Protein 3P6B (pdb70)

Secondary structure (DSSP, 8-state):
--------SSS--GGGBS-S-SS-TTS--TT-EEEE-TTEEEEEEEEEPTT-TT-EEEEEEEEEE-SSGGGEEEEEEEEEE-TT-EEEEEEEEEESS-EEEEEEEEESSTT--EEESSTT--EEEBTTEEEEEEEEEE--SPPEEEEEEEEE--GGG--SSSEEEEEEEEEEE-TT--PPP-----/--------SSS--GGGBS-S--S-TTS--TT-EEEE-TTEEEEEEEEE-TTSTT-EEEEEEEEEE-SSGGGEEEEEEEEEE-TT-EEEEEEEEEESS-EEEEEEEEESSTT--EEESSTTPPEEE-TTEEEEEEEEEE--SPPEEEEEEEEE--GGG--SSSEEEEEEEEEEE-TT----------

Solvent-accessible surface area: 18121 Å² total; per-residue (Å²): 155,110,66,98,109,25,117,32,76,101,17,25,87,20,115,18,0,7,0,68,18,2,11,0,53,112,32,115,14,162,27,3,58,30,26,88,62,37,42,5,101,10,78,94,34,32,36,95,6,118,60,15,117,65,36,61,1,0,55,0,22,0,78,59,98,14,138,42,83,124,0,0,12,0,31,2,81,67,0,50,0,53,100,39,16,62,0,19,0,32,1,17,0,32,5,72,75,73,11,82,0,21,0,17,0,2,34,59,35,144,98,107,42,44,34,17,10,19,120,164,83,32,5,106,4,61,58,34,33,37,14,43,0,75,38,104,26,58,3,119,128,91,78,17,100,58,0,11,0,0,0,14,0,0,8,142,3,23,21,48,60,86,5,71,0,36,0,4,20,0,0,0,52,0,84,158,44,91,18,109,102,164,192,136,180,106,138,109,62,66,122,22,116,33,81,44,13,39,74,23,112,21,0,6,0,72,7,2,13,0,50,102,32,113,16,146,26,3,57,32,28,84,60,42,32,2,105,10,78,85,35,28,34,93,7,117,58,36,116,62,34,58,0,0,54,0,21,0,78,58,93,15,143,41,85,127,0,0,14,0,29,3,75,68,1,51,0,52,98,40,18,59,0,22,0,19,0,18,0,33,4,76,74,74,9,82,0,20,0,19,0,1,32,67,32,144,96,104,44,43,33,19,10,22,124,161,82,34,6,109,4,57,57,32,30,38,10,20,0,78,38,107,24,61,3,119,124,90,77,18,103,68,1,12,0,0,0,13,0,0,8,138,3,23,18,49,57,92,5,74,0,34,0,4,44,0,0,0,58,0,76,159,44,94,12,114,103,159,200,128,162,183

Structure (mmCIF, N/CA/C/O backbone):
data_3P6B
#
_entry.id   3P6B
#
_cell.length_a   65.949
_cell.length_b   65.949
_cell.length_c   272.436
_cell.angle_alpha   90.00
_cell.angle_beta   90.00
_cell.angle_gamma   90.00
#
_symmetry.space_group_name_H-M   'P 41 21 2'
#
loop_
_entity.id
_entity.type
_entity.pdbx_description
1 polymer 'Cellulose 1,4-beta-cellobiosidase'
2 non-polymer 'CALCIUM ION'
3 non-polymer 'ACETATE ION'
4 non-polymer GLYCEROL
5 non-polymer 'SULFATE ION'
6 water water
#
loop_
_atom_site.group_PDB
_atom_site.id
_atom_site.type_symbol
_atom_site.label_atom_id
_atom_site.label_alt_id
_atom_site.label_comp_id
_atom_site.label_asym_id
_atom_site.label_entity_id
_atom_site.label_seq_id
_atom_site.pdbx_PDB_ins_code
_atom_site.Cartn_x
_atom_site.Cartn_y
_atom_site.Cartn_z
_atom_site.occupancy
_atom_site.B_iso_or_equiv
_atom_site.auth_seq_id
_atom_site.auth_comp_id
_atom_site.auth_asym_id
_atom_site.auth_atom_id
_atom_site.pdbx_PDB_model_num
ATOM 1 N N . HIS A 1 20 ? 9.680 16.505 3.618 1.00 66.09 19 HIS A N 1
ATOM 2 C CA . HIS A 1 20 ? 8.860 15.625 2.726 1.00 66.05 19 HIS A CA 1
ATOM 3 C C . HIS A 1 20 ? 7.414 16.191 2.569 1.00 65.56 19 HIS A C 1
ATOM 4 O O . HIS A 1 20 ? 7.005 17.105 3.302 1.00 66.37 19 HIS A O 1
ATOM 6 N N . MET A 1 21 ? 6.665 15.646 1.606 1.00 64.92 20 MET A N 1
ATOM 7 C CA . MET A 1 21 ? 5.391 16.230 1.142 1.00 63.73 20 MET A CA 1
ATOM 8 C C . MET A 1 21 ? 4.205 15.885 2.062 1.00 62.60 20 MET A C 1
ATOM 9 O O . MET A 1 21 ? 3.904 14.703 2.233 1.00 63.02 20 MET A O 1
ATOM 11 N N . ALA A 1 22 ? 3.528 16.900 2.630 1.00 60.21 21 ALA A N 1
ATOM 12 C CA . ALA A 1 22 ? 2.347 16.680 3.508 1.00 58.42 21 ALA A CA 1
ATOM 13 C C . ALA A 1 22 ? 1.001 16.678 2.749 1.00 56.66 21 ALA A C 1
ATOM 14 O O . ALA A 1 22 ? 0.940 17.060 1.598 1.00 55.98 21 ALA A O 1
ATOM 16 N N . LEU A 1 23 ? -0.070 16.232 3.400 1.00 54.90 22 LEU A N 1
ATOM 17 C CA . LEU A 1 23 ? -1.384 16.080 2.740 1.00 54.03 22 LEU A CA 1
ATOM 18 C C . LEU A 1 23 ? -2.505 16.956 3.303 1.00 52.20 22 LEU A C 1
ATOM 19 O O . LEU A 1 23 ? -2.952 16.787 4.441 1.00 51.73 22 LEU A O 1
ATOM 24 N N . GLU A 1 24 ? -2.976 17.859 2.457 1.00 49.90 23 GLU A N 1
ATOM 25 C CA . GLU A 1 24 ? -4.100 18.704 2.789 1.00 48.55 23 GLU A CA 1
ATOM 26 C C . GLU A 1 24 ? -5.271 17.781 2.984 1.00 46.29 23 GLU A C 1
ATOM 27 O O . GLU A 1 24 ? -5.392 16.782 2.274 1.00 46.56 23 GLU A O 1
ATOM 33 N N . ASP A 1 25 ? -6.144 18.131 3.924 1.00 42.83 24 ASP A N 1
ATOM 34 C CA . ASP A 1 25 ? -7.469 17.536 3.980 1.00 39.52 24 ASP A CA 1
ATOM 35 C C . ASP A 1 25 ? -8.500 18.611 3.764 1.00 38.89 24 ASP A C 1
ATOM 36 O O . ASP A 1 25 ? -8.254 19.786 3.973 1.00 37.98 24 ASP A O 1
ATOM 41 N N . LYS A 1 26 ? -9.697 18.180 3.439 1.00 39.12 25 LYS A N 1
ATOM 42 C CA . LYS A 1 26 ? -10.759 19.077 3.161 1.00 40.11 25 LYS A CA 1
ATOM 43 C C . LYS A 1 26 ? -11.902 18.666 4.072 1.00 40.69 25 LYS A C 1
ATOM 44 O O . LYS A 1 26 ? -13.062 18.594 3.663 1.00 39.56 25 LYS A O 1
ATOM 47 N N . SER A 1 27 ? -11.568 18.394 5.338 1.00 41.41 26 SER A N 1
ATOM 48 C CA . SER A 1 27 ? -12.574 17.944 6.289 1.00 41.21 26 SER A CA 1
ATOM 49 C C . SER A 1 27 ? -13.651 19.004 6.358 1.00 41.51 26 SER A C 1
ATOM 50 O O . SER A 1 27 ? -13.355 20.215 6.327 1.00 41.53 26 SER A O 1
ATOM 53 N N . SER A 1 28 ? -14.881 18.538 6.437 1.00 41.71 27 SER A N 1
ATOM 54 C CA . SER A 1 28 ? -16.063 19.400 6.454 1.00 43.36 27 SER A CA 1
ATOM 55 C C . SER A 1 28 ? -16.414 19.941 7.830 1.00 43.07 27 SER A C 1
ATOM 56 O O . SER A 1 28 ? -17.266 20.853 7.957 1.00 44.01 27 SER A O 1
ATOM 59 N N . LYS A 1 29 ? -15.803 19.352 8.854 1.00 42.31 28 LYS A N 1
ATOM 60 C CA . LYS A 1 29 ? -16.004 19.796 10.232 1.00 41.95 28 LYS A CA 1
ATOM 61 C C . LYS A 1 29 ? -14.786 20.439 10.887 1.00 39.71 28 LYS A C 1
ATOM 62 O O . LYS A 1 29 ? -14.812 20.741 12.061 1.00 40.18 28 LYS A O 1
ATOM 68 N N . LEU A 1 30 ? -13.732 20.681 10.134 1.00 37.74 29 LEU A N 1
ATOM 69 C CA . LEU A 1 30 ? -12.605 21.483 10.633 1.00 37.13 29 LEU A CA 1
ATOM 70 C C . LEU A 1 30 ? -12.469 22.804 9.845 1.00 36.63 29 LEU A C 1
ATOM 71 O O . LEU A 1 30 ? -13.035 22.938 8.778 1.00 37.37 29 LEU A O 1
ATOM 76 N N . PRO A 1 31 ? -11.728 23.780 10.386 1.00 36.50 30 PRO A N 1
ATOM 77 C CA . PRO A 1 31 ? -11.374 24.938 9.585 1.00 36.29 30 PRO A CA 1
ATOM 78 C C . PRO A 1 31 ? -10.372 24.623 8.498 1.00 36.16 30 PRO A C 1
ATOM 79 O O . PRO A 1 31 ? -9.681 23.583 8.542 1.00 37.63 30 PRO A O 1
ATOM 83 N N . ASP A 1 32 ? -10.231 25.558 7.559 1.00 35.69 31 ASP A N 1
ATOM 84 C CA . ASP A 1 32 ? -9.254 25.441 6.457 1.00 35.61 31 ASP A CA 1
ATOM 85 C C . ASP A 1 32 ? -7.912 24.951 6.878 1.00 34.34 31 ASP A C 1
ATOM 86 O O . ASP A 1 32 ? -7.230 25.577 7.698 1.00 33.64 31 ASP A O 1
ATOM 91 N N . TYR A 1 33 ? -7.498 23.891 6.224 1.00 33.13 32 TYR A N 1
ATOM 92 C CA . TYR A 1 33 ? -6.170 23.384 6.397 1.00 32.32 32 TYR A CA 1
ATOM 93 C C . TYR A 1 33 ? -5.097 24.427 6.294 1.00 32.53 32 TYR A C 1
ATOM 94 O O . TYR A 1 33 ? -4.113 24.330 7.021 1.00 31.37 32 TYR A O 1
ATOM 103 N N . LYS A 1 34 ? -5.249 25.453 5.443 1.00 32.36 33 LYS A N 1
ATOM 104 C CA . LYS A 1 34 ? -4.110 26.322 5.193 1.00 32.76 33 LYS A CA 1
ATOM 105 C C . LYS A 1 34 ? -3.816 27.176 6.407 1.00 32.51 33 LYS A C 1
ATOM 106 O O . LYS A 1 34 ? -2.728 27.690 6.537 1.00 31.35 33 LYS A O 1
ATOM 112 N N . ASN A 1 35 ? -4.807 27.372 7.260 1.00 32.49 34 ASN A N 1
ATOM 113 C CA . ASN A 1 35 ? -4.619 28.177 8.486 1.00 32.80 34 ASN A CA 1
ATOM 114 C C . ASN A 1 35 ? -4.356 27.348 9.748 1.00 32.20 34 ASN A C 1
ATOM 115 O O . ASN A 1 35 ? -4.275 27.892 10.868 1.00 31.22 34 ASN A O 1
ATOM 120 N N . ASP A 1 36 ? -4.240 26.043 9.556 1.00 31.05 35 ASP A N 1
ATOM 121 C CA . ASP A 1 36 ? -3.910 25.153 10.664 1.00 30.20 35 ASP A CA 1
ATOM 122 C C . ASP A 1 36 ? -2.457 25.012 10.853 1.00 28.45 35 ASP A C 1
ATOM 123 O O . ASP A 1 36 ? -1.712 24.821 9.867 1.00 30.38 35 ASP A O 1
ATOM 128 N N . LEU A 1 37 ? -2.033 25.056 12.115 1.00 26.77 36 LEU A N 1
ATOM 129 C CA . LEU A 1 37 ? -0.631 24.942 12.456 1.00 25.27 36 LEU A CA 1
ATOM 130 C C . LEU A 1 37 ? -0.266 23.472 12.407 1.00 25.52 36 LEU A C 1
ATOM 131 O O . LEU A 1 37 ? 0.902 23.134 12.502 1.00 26.09 36 LEU A O 1
ATOM 136 N N . LEU A 1 38 ? -1.251 22.587 12.301 1.00 27.13 37 LEU A N 1
ATOM 137 C CA . LEU A 1 38 ? -0.927 21.150 12.301 1.00 27.69 37 LEU A CA 1
ATOM 138 C C . LEU A 1 38 ? -0.930 20.630 10.888 1.00 28.90 37 LEU A C 1
ATOM 139 O O . LEU A 1 38 ? -1.755 21.061 10.076 1.00 28.72 37 LEU A O 1
ATOM 144 N N . TYR A 1 39 ? -0.007 19.717 10.612 1.00 29.79 38 TYR A N 1
ATOM 145 C CA . TYR A 1 39 ? 0.164 19.178 9.265 1.00 31.89 38 TYR A CA 1
ATOM 146 C C . TYR A 1 39 ? -0.591 17.898 8.959 1.00 31.08 38 TYR A C 1
ATOM 147 O O . TYR A 1 39 ? -0.899 17.602 7.806 1.00 32.21 38 TYR A O 1
ATOM 156 N N . GLU A 1 40 ? -0.996 17.175 9.985 1.00 30.99 39 GLU A N 1
ATOM 157 C CA . GLU A 1 40 ? -1.909 16.047 9.800 1.00 30.39 39 GLU A CA 1
ATOM 158 C C . GLU A 1 40 ? -2.990 16.089 10.879 1.00 30.23 39 GLU A C 1
ATOM 159 O O . GLU A 1 40 ? -2.667 16.159 12.054 1.00 28.79 39 GLU A O 1
ATOM 165 N N . ARG A 1 41 ? -4.240 16.016 10.439 1.00 29.95 40 ARG A N 1
ATOM 166 C CA . ARG A 1 41 ? -5.428 16.292 11.218 1.00 30.21 40 ARG A CA 1
ATOM 167 C C . ARG A 1 41 ? -6.432 15.131 11.235 1.00 30.54 40 ARG A C 1
ATOM 168 O O . ARG A 1 41 ? -7.173 14.973 12.206 1.00 30.67 40 ARG A O 1
ATOM 176 N N . THR A 1 42 ? -6.494 14.339 10.163 1.00 30.79 41 THR A N 1
ATOM 177 C CA . THR A 1 42 ? -7.557 13.319 10.051 1.00 30.84 41 THR A CA 1
ATOM 178 C C . THR A 1 42 ? -7.126 11.841 9.927 1.00 30.60 41 THR A C 1
ATOM 179 O O . THR A 1 42 ? -7.990 10.944 10.056 1.00 30.12 41 THR A O 1
ATOM 183 N N . PHE A 1 43 ? -5.845 11.621 9.657 1.00 32.24 42 PHE A N 1
ATOM 184 C CA . PHE A 1 43 ? -5.186 10.272 9.486 1.00 32.60 42 PHE A CA 1
ATOM 185 C C . PHE A 1 43 ? -5.859 9.299 8.455 1.00 34.00 42 PHE A C 1
ATOM 186 O O . PHE A 1 43 ? -5.483 8.137 8.341 1.00 32.86 42 PHE A O 1
ATOM 194 N N . ASP A 1 44 ? -6.816 9.809 7.697 1.00 35.72 43 ASP A N 1
ATOM 195 C CA . ASP A 1 44 ? -7.623 9.001 6.784 1.00 37.74 43 ASP A CA 1
ATOM 196 C C . ASP A 1 44 ? -6.798 8.395 5.616 1.00 39.04 43 ASP A C 1
ATOM 197 O O . ASP A 1 44 ? -7.276 7.534 4.928 1.00 40.07 43 ASP A O 1
ATOM 202 N N . GLU A 1 45 ? -5.550 8.786 5.433 1.00 40.78 44 GLU A N 1
ATOM 203 C CA . GLU A 1 45 ? -4.703 8.138 4.435 1.00 42.09 44 GLU A CA 1
ATOM 204 C C . GLU A 1 45 ? -3.807 7.051 5.057 1.00 41.81 44 GLU A C 1
ATOM 205 O O . GLU A 1 45 ? -2.989 6.441 4.347 1.00 41.45 44 GLU A O 1
ATOM 211 N N . GLY A 1 46 ? -3.909 6.837 6.371 1.00 40.50 45 GLY A N 1
ATOM 212 C CA . GLY A 1 46 ? -3.059 5.842 7.041 1.00 39.51 45 GLY A CA 1
ATOM 213 C C . GLY A 1 46 ? -1.743 6.459 7.445 1.00 38.47 45 GLY A C 1
ATOM 214 O O . GLY A 1 46 ? -0.924 5.794 8.057 1.00 37.60 45 GLY A O 1
ATOM 215 N N . LEU A 1 47 ? -1.556 7.752 7.164 1.00 37.79 46 LEU A N 1
ATOM 216 C CA . LEU A 1 47 ? -0.334 8.431 7.592 1.00 37.96 46 LEU A CA 1
ATOM 217 C C . LEU A 1 47 ? -0.574 9.374 8.779 1.00 37.40 46 LEU A C 1
ATOM 218 O O . LEU A 1 47 ? -1.570 10.066 8.828 1.00 37.42 46 LEU A O 1
ATOM 223 N N . CYS A 1 48 ? 0.388 9.412 9.701 1.00 36.75 47 CYS A N 1
ATOM 224 C CA . CYS A 1 48 ? 0.294 10.243 10.897 1.00 36.59 47 CYS A CA 1
ATOM 225 C C . CYS A 1 48 ? 1.405 11.273 11.021 1.00 35.69 47 CYS A C 1
ATOM 226 O O . CYS A 1 48 ? 1.282 12.236 11.766 1.00 34.10 47 CYS A O 1
ATOM 229 N N . PHE A 1 49 ? 2.502 11.081 10.316 1.00 35.76 48 PHE A N 1
ATOM 230 C CA . PHE A 1 49 ? 3.588 12.045 10.427 1.00 35.84 48 PHE A CA 1
ATOM 231 C C . PHE A 1 49 ? 3.008 13.459 10.250 1.00 33.62 48 PHE A C 1
ATOM 232 O O . PHE A 1 49 ? 2.114 13.650 9.410 1.00 32.87 48 PHE A O 1
ATOM 240 N N . PRO A 1 50 ? 3.461 14.447 11.054 1.00 31.78 49 PRO A N 1
ATOM 241 C CA . PRO A 1 50 ? 4.450 14.611 12.107 1.00 30.54 49 PRO A CA 1
ATOM 242 C C . PRO A 1 50 ? 4.047 14.162 13.518 1.00 29.48 49 PRO A C 1
ATOM 243 O O . PRO A 1 50 ? 4.828 14.351 14.443 1.00 29.21 49 PRO A O 1
ATOM 247 N N . TRP A 1 51 ? 2.854 13.600 13.678 1.00 29.09 50 TRP A N 1
ATOM 248 C CA . TRP A 1 51 ? 2.478 12.956 14.940 1.00 29.05 50 TRP A CA 1
ATOM 249 C C . TRP A 1 51 ? 3.374 11.775 15.207 1.00 30.13 50 TRP A C 1
ATOM 250 O O . TRP A 1 51 ? 3.510 10.914 14.371 1.00 29.84 50 TRP A O 1
ATOM 261 N N . HIS A 1 52 ? 3.982 11.759 16.387 1.00 31.08 51 HIS A N 1
ATOM 262 C CA . HIS A 1 52 ? 4.754 10.636 16.845 1.00 31.60 51 HIS A CA 1
ATOM 263 C C . HIS A 1 52 ? 4.615 10.481 18.380 1.00 32.38 51 HIS A C 1
ATOM 264 O O . HIS A 1 52 ? 3.927 11.307 19.071 1.00 30.83 51 HIS A O 1
ATOM 271 N N . THR A 1 53 ? 5.281 9.440 18.908 1.00 32.02 52 THR A N 1
ATOM 272 C CA . THR A 1 53 ? 5.179 9.071 20.294 1.00 32.75 52 THR A CA 1
ATOM 273 C C . THR A 1 53 ? 6.493 9.399 20.957 1.00 33.59 52 THR A C 1
ATOM 274 O O . THR A 1 53 ? 7.497 9.551 20.282 1.00 32.42 52 THR A O 1
ATOM 278 N N . CYS A 1 54 ? 6.464 9.516 22.281 1.00 34.34 53 CYS A N 1
ATOM 279 C CA . CYS A 1 54 ? 7.661 9.653 23.098 1.00 36.11 53 CYS A CA 1
ATOM 280 C C . CYS A 1 54 ? 7.568 8.665 24.231 1.00 35.44 53 CYS A C 1
ATOM 281 O O . CYS A 1 54 ? 6.480 8.471 24.777 1.00 36.49 53 CYS A O 1
ATOM 284 N N . GLU A 1 55 ? 8.669 7.986 24.508 1.00 34.99 54 GLU A N 1
ATOM 285 C CA . GLU A 1 55 ? 8.841 7.165 25.713 1.00 35.81 54 GLU A CA 1
ATOM 286 C C . GLU A 1 55 ? 9.883 7.816 26.629 1.00 35.35 54 GLU A C 1
ATOM 287 O O . GLU A 1 55 ? 10.949 8.194 26.162 1.00 35.13 54 GLU A O 1
ATOM 293 N N . ASP A 1 56 ? 9.586 7.922 27.920 1.00 35.05 55 ASP A N 1
ATOM 294 C CA . ASP A 1 56 ? 10.487 8.539 28.879 1.00 35.85 55 ASP A CA 1
ATOM 295 C C . ASP A 1 56 ? 10.310 7.921 30.277 1.00 35.09 55 ASP A C 1
ATOM 296 O O . ASP A 1 56 ? 9.217 7.545 30.628 1.00 34.39 55 ASP A O 1
ATOM 301 N N . SER A 1 57 ? 11.382 7.900 31.069 1.00 34.73 56 SER A N 1
ATOM 302 C CA . SER A 1 57 ? 11.302 7.589 32.472 1.00 34.21 56 SER A CA 1
ATOM 303 C C . SER A 1 57 ? 10.470 6.308 32.712 1.00 33.66 56 SER A C 1
ATOM 304 O O . SER A 1 57 ? 9.635 6.229 33.608 1.00 32.55 56 SER A O 1
ATOM 307 N N . GLY A 1 58 ? 10.736 5.289 31.891 1.00 33.45 57 GLY A N 1
ATOM 308 C CA . GLY A 1 58 ? 10.071 4.003 32.044 1.00 33.79 57 GLY A CA 1
ATOM 309 C C . GLY A 1 58 ? 8.825 3.750 31.225 1.00 33.80 57 GLY A C 1
ATOM 310 O O . GLY A 1 58 ? 8.349 2.611 31.143 1.00 33.28 57 GLY A O 1
ATOM 311 N N . GLY A 1 59 ? 8.311 4.776 30.558 1.00 34.06 58 GLY A N 1
ATOM 312 C CA . GLY A 1 59 ? 7.125 4.564 29.704 1.00 33.90 58 GLY A CA 1
ATOM 313 C C . GLY A 1 59 ? 7.440 3.687 28.505 1.00 33.94 58 GLY A C 1
ATOM 314 O O . GLY A 1 59 ? 8.577 3.655 28.037 1.00 33.02 58 GLY A O 1
ATOM 315 N N . LYS A 1 60 ? 6.409 3.034 27.965 1.00 33.30 59 LYS A N 1
ATOM 316 C CA . LYS A 1 60 ? 6.534 2.265 26.750 1.00 33.93 59 LYS A CA 1
ATOM 317 C C . LYS A 1 60 ? 5.253 2.371 25.955 1.00 33.37 59 LYS A C 1
ATOM 318 O O . LYS A 1 60 ? 4.154 2.335 26.521 1.00 33.21 59 LYS A O 1
ATOM 324 N N . CYS A 1 61 ? 5.351 2.483 24.636 1.00 33.08 60 CYS A N 1
ATOM 325 C CA . CYS A 1 61 ? 4.144 2.595 23.849 1.00 32.72 60 CYS A CA 1
ATOM 326 C C . CYS A 1 61 ? 4.411 2.270 22.408 1.00 33.88 60 CYS A C 1
ATOM 327 O O . CYS A 1 61 ? 5.556 2.230 21.999 1.00 32.15 60 CYS A O 1
ATOM 330 N N . ASP A 1 62 ? 3.337 2.004 21.659 1.00 34.15 61 ASP A N 1
ATOM 331 C CA . ASP A 1 62 ? 3.414 1.890 20.235 1.00 35.75 61 ASP A CA 1
ATOM 332 C C . ASP A 1 62 ? 2.363 2.727 19.575 1.00 35.53 61 ASP A C 1
ATOM 333 O O . ASP A 1 62 ? 1.501 3.283 20.272 1.00 34.86 61 ASP A O 1
ATOM 338 N N . PHE A 1 63 ? 2.388 2.775 18.236 1.00 34.86 62 PHE A N 1
ATOM 339 C CA . PHE A 1 63 ? 1.364 3.524 17.474 1.00 36.00 62 PHE A CA 1
ATOM 340 C C . PHE A 1 63 ? 1.035 2.893 16.140 1.00 35.27 62 PHE A C 1
ATOM 341 O O . PHE A 1 63 ? 1.870 2.249 15.556 1.00 36.64 62 PHE A O 1
ATOM 349 N N . ALA A 1 64 ? -0.203 3.044 15.698 1.00 32.85 63 ALA A N 1
ATOM 350 C CA . ALA A 1 64 ? -0.597 2.659 14.395 1.00 31.83 63 ALA A CA 1
ATOM 351 C C . ALA A 1 64 ? -1.728 3.616 13.983 1.00 31.63 63 ALA A C 1
ATOM 352 O O . ALA A 1 64 ? -2.354 4.231 14.837 1.00 30.61 63 ALA A O 1
ATOM 354 N N . VAL A 1 65 ? -2.022 3.709 12.686 1.00 30.48 64 VAL A N 1
ATOM 355 C CA . VAL A 1 65 ? -3.192 4.380 12.218 1.00 30.54 64 VAL A CA 1
ATOM 356 C C . VAL A 1 65 ? -4.102 3.264 11.810 1.00 31.71 64 VAL A C 1
ATOM 357 O O . VAL A 1 65 ? -3.636 2.352 11.141 1.00 32.82 64 VAL A O 1
ATOM 361 N N . VAL A 1 66 ? -5.389 3.320 12.176 1.00 30.51 65 VAL A N 1
ATOM 362 C CA . VAL A 1 66 ? -6.267 2.178 12.019 1.00 30.99 65 VAL A CA 1
ATOM 363 C C . VAL A 1 66 ? -7.642 2.656 11.708 1.00 32.03 65 VAL A C 1
ATOM 364 O O . VAL A 1 66 ? -7.928 3.819 11.990 1.00 29.16 65 VAL A O 1
ATOM 368 N N . ASP A 1 67 ? -8.468 1.770 11.119 1.00 33.64 66 ASP A N 1
ATOM 369 C CA . ASP A 1 67 ? -9.874 2.068 10.736 1.00 35.68 66 ASP A CA 1
ATOM 370 C C . ASP A 1 67 ? -10.747 2.363 11.943 1.00 36.68 66 ASP A C 1
ATOM 371 O O . ASP A 1 67 ? -10.580 1.732 12.974 1.00 37.14 66 ASP A O 1
ATOM 376 N N . VAL A 1 68 ? -11.733 3.247 11.796 1.00 38.00 67 VAL A N 1
ATOM 377 C CA . VAL A 1 68 ? -12.672 3.496 12.860 1.00 39.24 67 VAL A CA 1
ATOM 378 C C . VAL A 1 68 ? -13.840 2.607 12.627 1.00 41.52 67 VAL A C 1
ATOM 379 O O . VAL A 1 68 ? -14.485 2.713 11.584 1.00 42.31 67 VAL A O 1
ATOM 383 N N . PRO A 1 69 ? -14.171 1.755 13.606 1.00 43.68 68 PRO A N 1
ATOM 384 C CA . PRO A 1 69 ? -15.242 0.800 13.277 1.00 44.84 68 PRO A CA 1
ATOM 385 C C . PRO A 1 69 ? -16.584 1.475 13.087 1.00 44.77 68 PRO A C 1
ATOM 386 O O . PRO A 1 69 ? -16.962 2.303 13.888 1.00 45.92 68 PRO A O 1
ATOM 390 N N . GLY A 1 70 ? -17.280 1.123 12.011 1.00 45.15 69 GLY A N 1
ATOM 391 C CA . GLY A 1 70 ? -18.600 1.681 11.694 1.00 44.48 69 GLY A CA 1
ATOM 392 C C . GLY A 1 70 ? -18.573 2.936 10.847 1.00 43.57 69 GLY A C 1
ATOM 393 O O . GLY A 1 70 ? -19.627 3.541 10.556 1.00 44.68 69 GLY A O 1
ATOM 394 N N . GLU A 1 71 ? -17.380 3.337 10.439 1.00 42.43 70 GLU A N 1
ATOM 395 C CA . GLU A 1 71 ? -17.193 4.627 9.793 1.00 41.90 70 GLU A CA 1
ATOM 396 C C . GLU A 1 71 ? -16.220 4.442 8.637 1.00 41.78 70 GLU A C 1
ATOM 397 O O . GLU A 1 71 ? -15.065 4.884 8.681 1.00 40.62 70 GLU A O 1
ATOM 403 N N . PRO A 1 72 ? -16.707 3.786 7.566 1.00 42.81 71 PRO A N 1
ATOM 404 C CA . PRO A 1 72 ? -15.838 3.491 6.409 1.00 42.31 71 PRO A CA 1
ATOM 405 C C . PRO A 1 72 ? -15.261 4.772 5.836 1.00 41.32 71 PRO A C 1
ATOM 406 O O . PRO A 1 72 ? -15.896 5.840 5.865 1.00 40.45 71 PRO A O 1
ATOM 410 N N . GLY A 1 73 ? -14.043 4.636 5.347 1.00 40.56 72 GLY A N 1
ATOM 411 C CA . GLY A 1 73 ? -13.200 5.756 5.021 1.00 39.88 72 GLY A CA 1
ATOM 412 C C . GLY A 1 73 ? -12.439 6.360 6.202 1.00 38.66 72 GLY A C 1
ATOM 413 O O . GLY A 1 73 ? -11.366 6.952 5.997 1.00 38.93 72 GLY A O 1
ATOM 414 N N . ASN A 1 74 ? -12.979 6.254 7.414 1.00 36.42 73 ASN A N 1
ATOM 415 C CA . ASN A 1 74 ? -12.402 7.005 8.544 1.00 35.74 73 ASN A CA 1
ATOM 416 C C . ASN A 1 74 ? -11.346 6.173 9.254 1.00 34.55 73 ASN A C 1
ATOM 417 O O . ASN A 1 74 ? -11.611 5.045 9.625 1.00 36.36 73 ASN A O 1
ATOM 422 N N . LYS A 1 75 ? -10.164 6.732 9.454 1.00 33.31 74 LYS A N 1
ATOM 423 C CA . LYS A 1 75 ? -9.099 6.091 10.220 1.00 32.28 74 LYS A CA 1
ATOM 424 C C . LYS A 1 75 ? -8.659 7.069 11.364 1.00 31.46 74 LYS A C 1
ATOM 425 O O . LYS A 1 75 ? -8.887 8.275 11.229 1.00 31.78 74 LYS A O 1
ATOM 431 N N . ALA A 1 76 ? -8.058 6.544 12.447 1.00 29.28 75 ALA A N 1
ATOM 432 C CA . ALA A 1 76 ? -7.666 7.319 13.649 1.00 28.39 75 ALA A CA 1
ATOM 433 C C . ALA A 1 76 ? -6.283 6.981 14.059 1.00 28.90 75 ALA A C 1
ATOM 434 O O . ALA A 1 76 ? -5.772 5.914 13.713 1.00 29.95 75 ALA A O 1
ATOM 436 N N . PHE A 1 77 ? -5.606 7.884 14.760 1.00 27.98 76 PHE A N 1
ATOM 437 C CA . PHE A 1 77 ? -4.293 7.555 15.278 1.00 26.86 76 PHE A CA 1
ATOM 438 C C . PHE A 1 77 ? -4.555 6.726 16.522 1.00 27.49 76 PHE A C 1
ATOM 439 O O . PHE A 1 77 ? -5.493 7.014 17.277 1.00 27.68 76 PHE A O 1
ATOM 447 N N . ARG A 1 78 ? -3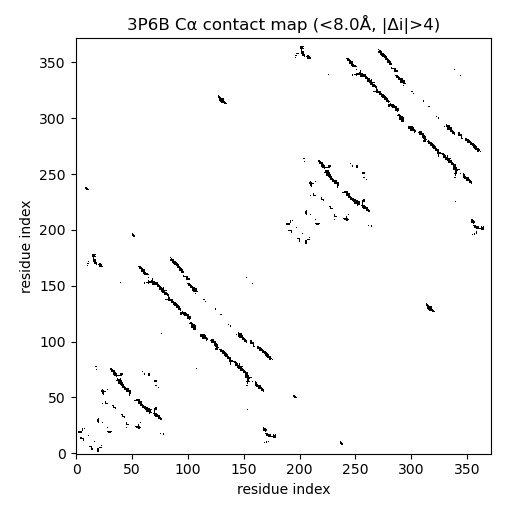.806 5.653 16.698 1.00 26.97 77 ARG A N 1
ATOM 448 C CA . ARG A 1 78 ? -4.039 4.757 17.842 1.00 26.94 77 ARG A CA 1
ATOM 449 C C . ARG A 1 78 ? -2.774 4.543 18.559 1.00 25.48 77 ARG A C 1
ATOM 450 O O . ARG A 1 78 ? -1.859 3.990 18.006 1.00 28.18 77 ARG A O 1
ATOM 458 N N . LEU A 1 79 ? -2.737 4.924 19.816 1.00 24.56 78 LEU A N 1
ATOM 459 C CA . LEU A 1 79 ? -1.604 4.720 20.653 1.00 25.55 78 LEU A CA 1
ATOM 460 C C . LEU A 1 79 ? -1.909 3.540 21.551 1.00 24.91 78 LEU A C 1
ATOM 461 O O . LEU A 1 79 ? -2.949 3.499 22.208 1.00 25.66 78 LEU A O 1
ATOM 466 N N . THR A 1 80 ? -0.955 2.628 21.635 1.00 26.11 79 THR A N 1
ATOM 467 C CA . THR A 1 80 ? -0.994 1.543 22.647 1.00 25.23 79 THR A CA 1
ATOM 468 C C . THR A 1 80 ? -0.103 1.937 23.814 1.00 25.68 79 THR A C 1
ATOM 469 O O . THR A 1 80 ? 1.160 2.139 23.665 1.00 25.33 79 THR A O 1
ATOM 473 N N . VAL A 1 81 ? -0.724 2.036 24.974 1.00 23.73 80 VAL A N 1
ATOM 474 C CA . VAL A 1 81 ? 0.001 2.307 26.179 1.00 24.99 80 VAL A CA 1
ATOM 475 C C . VAL A 1 81 ? 0.433 0.942 26.708 1.00 26.16 80 VAL A C 1
ATOM 476 O O . VAL A 1 81 ? -0.434 0.122 27.084 1.00 25.36 80 VAL A O 1
ATOM 480 N N . ILE A 1 82 ? 1.757 0.683 26.677 1.00 27.51 81 ILE A N 1
ATOM 481 C CA . ILE A 1 82 ? 2.293 -0.645 27.050 1.00 27.32 81 ILE A CA 1
ATOM 482 C C . ILE A 1 82 ? 2.753 -0.608 28.489 1.00 27.95 81 ILE A C 1
ATOM 483 O O . ILE A 1 82 ? 2.477 -1.560 29.230 1.00 26.73 81 ILE A O 1
ATOM 488 N N . ASP A 1 83 ? 3.468 0.474 28.890 1.00 27.09 82 ASP A N 1
ATOM 489 C CA . ASP A 1 83 ? 3.920 0.646 30.255 1.00 26.73 82 ASP A CA 1
ATOM 490 C C . ASP A 1 83 ? 3.725 2.150 30.625 1.00 26.66 82 ASP A C 1
ATOM 491 O O . ASP A 1 83 ? 4.085 3.011 29.841 1.00 26.28 82 ASP A O 1
ATOM 496 N N . LYS A 1 84 ? 3.134 2.426 31.783 1.00 26.41 83 LYS A N 1
ATOM 497 C CA . LYS A 1 84 ? 2.729 3.784 32.165 1.00 27.94 83 LYS A CA 1
ATOM 498 C C . LYS A 1 84 ? 3.941 4.582 32.603 1.00 27.55 83 LYS A C 1
ATOM 499 O O . LYS A 1 84 ? 3.886 5.840 32.693 1.00 27.60 83 LYS A O 1
ATOM 505 N N . GLY A 1 85 ? 5.029 3.870 32.846 1.00 27.79 84 GLY A N 1
ATOM 506 C CA . GLY A 1 85 ? 6.284 4.447 33.358 1.00 29.02 84 GLY A CA 1
ATOM 507 C C . GLY A 1 85 ? 6.185 5.225 34.634 1.00 30.45 84 GLY A C 1
ATOM 508 O O . GLY A 1 85 ? 5.200 5.082 35.368 1.00 32.16 84 GLY A O 1
ATOM 509 N N . GLN A 1 86 ? 7.174 6.091 34.896 1.00 31.57 85 GLN A N 1
ATOM 510 C CA A GLN A 1 86 ? 7.313 6.722 36.223 0.50 31.64 85 GLN A CA 1
ATOM 511 C CA B GLN A 1 86 ? 7.307 6.749 36.230 0.50 31.66 85 GLN A CA 1
ATOM 512 C C . GLN A 1 86 ? 6.529 8.030 36.380 1.00 32.11 85 GLN A C 1
ATOM 513 O O . GLN A 1 86 ? 6.307 8.474 37.493 1.00 32.40 85 GLN A O 1
ATOM 524 N N . ASN A 1 87 ? 6.107 8.636 35.267 1.00 31.54 86 ASN A N 1
ATOM 525 C CA . ASN A 1 87 ? 5.477 9.982 35.307 1.00 30.97 86 ASN A CA 1
ATOM 526 C C . ASN A 1 87 ? 4.405 10.139 34.251 1.00 30.74 86 ASN A C 1
ATOM 527 O O . ASN A 1 87 ? 4.388 9.394 33.268 1.00 30.90 86 ASN A O 1
ATOM 532 N N . LYS A 1 88 ? 3.497 11.087 34.463 1.00 29.80 87 LYS A N 1
ATOM 533 C CA . LYS A 1 88 ? 2.541 11.434 33.451 1.00 30.55 87 LYS A CA 1
ATOM 534 C C . LYS A 1 88 ? 3.146 11.648 32.065 1.00 30.46 87 LYS A C 1
ATOM 535 O O . LYS A 1 88 ? 2.538 11.275 31.069 1.00 30.11 87 LYS A O 1
ATOM 541 N N . TRP A 1 89 ? 4.344 12.254 32.005 1.00 28.78 88 TRP A N 1
ATOM 542 C CA . TRP A 1 89 ? 4.970 12.468 30.732 1.00 28.39 88 TRP A CA 1
ATOM 543 C C . TRP A 1 89 ? 5.766 11.259 30.239 1.00 27.99 88 TRP A C 1
ATOM 544 O O . TRP A 1 89 ? 6.480 11.386 29.265 1.00 27.19 88 TRP A O 1
ATOM 555 N N . SER A 1 90 ? 5.671 10.092 30.884 1.00 27.61 89 SER A N 1
ATOM 556 C CA . SER A 1 90 ? 6.449 8.920 30.420 1.00 27.06 89 SER A CA 1
ATOM 557 C C . SER A 1 90 ? 5.937 8.349 29.120 1.00 25.52 89 SER A C 1
ATOM 558 O O . SER A 1 90 ? 6.627 7.591 28.430 1.00 27.31 89 SER A O 1
ATOM 561 N N . VAL A 1 91 ? 4.701 8.635 28.787 1.00 25.07 90 VAL A N 1
ATOM 562 C CA . VAL A 1 91 ? 4.163 8.196 27.527 1.00 23.98 90 VAL A CA 1
ATOM 563 C C . VAL A 1 91 ? 3.473 9.447 26.907 1.00 25.42 90 VAL A C 1
ATOM 564 O O . VAL A 1 91 ? 2.636 10.128 27.554 1.00 24.66 90 VAL A O 1
ATOM 568 N N . GLN A 1 92 ? 3.756 9.703 25.627 1.00 25.92 91 GLN A N 1
ATOM 569 C CA . GLN A 1 92 ? 3.059 10.802 24.952 1.00 26.52 91 GLN A CA 1
ATOM 570 C C . GLN A 1 92 ? 2.837 10.514 23.488 1.00 26.16 91 GLN A C 1
ATOM 571 O O . GLN A 1 92 ? 3.507 9.736 22.907 1.00 25.19 91 GLN A O 1
ATOM 577 N N . MET A 1 93 ? 1.824 11.172 22.930 1.00 26.82 92 MET A N 1
ATOM 578 C CA . MET A 1 93 ? 1.679 11.341 21.521 1.00 25.03 92 MET A CA 1
ATOM 579 C C . MET A 1 93 ? 1.732 12.858 21.244 1.00 24.90 92 MET A C 1
ATOM 580 O O . MET A 1 93 ? 0.985 13.613 21.886 1.00 25.14 92 MET A O 1
ATOM 585 N N . ARG A 1 94 ? 2.561 13.287 20.279 1.00 25.53 93 ARG A N 1
ATOM 586 C CA . ARG A 1 94 ? 2.807 14.736 20.033 1.00 25.50 93 ARG A CA 1
ATOM 587 C C . ARG A 1 94 ? 3.053 15.197 18.605 1.00 26.82 93 ARG A C 1
ATOM 588 O O . ARG A 1 94 ? 3.365 14.390 17.732 1.00 28.14 93 ARG A O 1
ATOM 596 N N . HIS A 1 95 ? 2.869 16.512 18.386 1.00 27.54 94 HIS A N 1
ATOM 597 C CA . HIS A 1 95 ? 3.127 17.229 17.133 1.00 26.58 94 HIS A CA 1
ATOM 598 C C . HIS A 1 95 ? 3.966 18.471 17.533 1.00 27.24 94 HIS A C 1
ATOM 599 O O . HIS A 1 95 ? 3.526 19.359 18.334 1.00 26.48 94 HIS A O 1
ATOM 606 N N . ARG A 1 96 ? 5.221 18.477 17.088 1.00 26.54 95 ARG A N 1
ATOM 607 C CA . ARG A 1 96 ? 6.097 19.604 17.316 1.00 27.23 95 ARG A CA 1
ATOM 608 C C . ARG A 1 96 ? 6.041 20.642 16.134 1.00 27.86 95 ARG A C 1
ATOM 609 O O . ARG A 1 96 ? 5.089 20.691 15.343 1.00 25.47 95 ARG A O 1
ATOM 617 N N . GLY A 1 97 ? 7.089 21.452 16.007 1.00 27.82 96 GLY A N 1
ATOM 618 C CA . GLY A 1 97 ? 7.101 22.453 14.966 1.00 28.91 96 GLY A CA 1
ATOM 619 C C . GLY A 1 97 ? 5.954 23.456 15.056 1.00 29.00 96 GLY A C 1
ATOM 620 O O . GLY A 1 97 ? 5.389 23.819 14.059 1.00 30.28 96 GLY A O 1
ATOM 621 N N . ILE A 1 98 ? 5.638 23.907 16.259 1.00 28.87 97 ILE A N 1
ATOM 622 C CA . ILE A 1 98 ? 4.534 24.832 16.527 1.00 27.47 97 ILE A CA 1
ATOM 623 C C . ILE A 1 98 ? 5.101 26.153 17.055 1.00 26.99 97 ILE A C 1
ATOM 624 O O . ILE A 1 98 ? 5.807 26.149 18.082 1.00 27.77 97 ILE A O 1
ATOM 629 N N . THR A 1 99 ? 4.795 27.270 16.386 1.00 26.23 98 THR A N 1
ATOM 630 C CA . THR A 1 99 ? 5.103 28.610 16.942 1.00 26.33 98 THR A CA 1
ATOM 631 C C . THR A 1 99 ? 3.822 29.267 17.412 1.00 26.39 98 THR A C 1
ATOM 632 O O . THR A 1 99 ? 2.834 29.358 16.658 1.00 25.88 98 THR A O 1
ATOM 636 N N . LEU A 1 100 ? 3.802 29.673 18.683 1.00 26.91 99 LEU A N 1
ATOM 637 C CA . LEU A 1 100 ? 2.634 30.405 19.174 1.00 28.11 99 LEU A CA 1
ATOM 638 C C . LEU A 1 100 ? 3.006 31.879 19.112 1.00 28.23 99 LEU A C 1
ATOM 639 O O . LEU A 1 100 ? 4.066 32.268 19.573 1.00 28.56 99 LEU A O 1
ATOM 644 N N . GLU A 1 101 ? 2.102 32.669 18.558 1.00 28.35 100 GLU A N 1
ATOM 645 C CA . GLU A 1 101 ? 2.451 34.030 18.206 1.00 29.21 100 GLU A CA 1
ATOM 646 C C . GLU A 1 101 ? 1.774 34.972 19.168 1.00 28.54 100 GLU A C 1
ATOM 647 O O . GLU A 1 101 ? 0.575 34.899 19.373 1.00 27.07 100 GLU A O 1
ATOM 653 N N . GLN A 1 102 ? 2.552 35.847 19.786 1.00 29.20 101 GLN A N 1
ATOM 654 C CA . GLN A 1 102 ? 1.939 36.800 20.732 1.00 29.85 101 GLN A CA 1
ATOM 655 C C . GLN A 1 102 ? 0.751 37.555 20.101 1.00 29.90 101 GLN A C 1
ATOM 656 O O . GLN A 1 102 ? 0.859 38.181 19.049 1.00 31.00 101 GLN A O 1
ATOM 662 N N . GLY A 1 103 ? -0.415 37.460 20.689 1.00 30.19 102 GLY A N 1
ATOM 663 C CA . GLY A 1 103 ? -1.498 38.269 20.216 1.00 29.91 102 GLY A CA 1
ATOM 664 C C . GLY A 1 103 ? -2.465 37.484 19.375 1.00 29.86 102 GLY A C 1
ATOM 665 O O . GLY A 1 103 ? -3.584 37.922 19.160 1.00 28.13 102 GLY A O 1
ATOM 666 N N . HIS A 1 104 ? -2.061 36.285 18.938 1.00 29.66 103 HIS A N 1
ATOM 667 C CA . HIS A 1 104 ? -2.922 35.497 18.102 1.00 29.54 103 HIS A CA 1
ATOM 668 C C . HIS A 1 104 ? -3.886 34.721 18.980 1.00 29.55 103 HIS A C 1
ATOM 669 O O . HIS A 1 104 ? -3.565 34.442 20.099 1.00 30.12 103 HIS A O 1
ATOM 676 N N . THR A 1 105 ? -5.077 34.435 18.476 1.00 28.65 104 THR A N 1
ATOM 677 C CA . THR A 1 105 ? -6.052 33.624 19.176 1.00 28.34 104 THR A CA 1
ATOM 678 C C . THR A 1 105 ? -6.164 32.293 18.464 1.00 27.86 104 THR A C 1
ATOM 679 O O . THR A 1 105 ? -6.392 32.225 17.247 1.00 26.82 104 THR A O 1
ATOM 683 N N . TYR A 1 106 ? -5.953 31.215 19.212 1.00 27.44 105 TYR A N 1
ATOM 684 C CA . TYR A 1 106 ? -5.925 29.864 18.652 1.00 26.77 105 TYR A CA 1
ATOM 685 C C . TYR A 1 106 ? -7.203 29.065 18.973 1.00 27.19 105 TYR A C 1
ATOM 686 O O . TYR A 1 106 ? -7.746 29.160 20.100 1.00 27.85 105 TYR A O 1
ATOM 695 N N . THR A 1 107 ? -7.666 28.253 18.029 1.00 24.65 106 THR A N 1
ATOM 696 C CA . THR A 1 107 ? -8.697 27.298 18.347 1.00 25.39 106 THR A CA 1
ATOM 697 C C . THR A 1 107 ? -8.128 25.908 18.364 1.00 25.10 106 THR A C 1
ATOM 698 O O . THR A 1 107 ? -7.575 25.473 17.358 1.00 25.76 106 THR A O 1
ATOM 702 N N . VAL A 1 108 ? -8.246 25.218 19.520 1.00 26.30 107 VAL A N 1
ATOM 703 C CA . VAL A 1 108 ? -7.657 23.885 19.754 1.00 25.75 107 VAL A CA 1
ATOM 704 C C . VAL A 1 108 ? -8.805 22.928 19.643 1.00 25.22 107 VAL A C 1
ATOM 705 O O . VAL A 1 108 ? -9.826 23.135 20.313 1.00 24.75 107 VAL A O 1
ATOM 709 N N . ARG A 1 109 ? -8.620 21.885 18.848 1.00 23.39 108 ARG A N 1
ATOM 710 C CA A ARG A 1 109 ? -9.668 20.930 18.547 0.50 24.10 108 ARG A CA 1
ATOM 711 C CA B ARG A 1 109 ? -9.671 20.944 18.554 0.50 23.66 108 ARG A CA 1
ATOM 712 C C . ARG A 1 109 ? -9.119 19.514 18.434 1.00 24.54 108 ARG A C 1
ATOM 713 O O . ARG A 1 109 ? -8.005 19.299 17.965 1.00 24.26 108 ARG A O 1
ATOM 728 N N . PHE A 1 110 ? -9.918 18.541 18.898 1.00 25.19 109 PHE A N 1
ATOM 729 C CA . PHE A 1 110 ? -9.507 17.127 18.899 1.00 24.78 109 PHE A CA 1
ATOM 730 C C . PHE A 1 110 ? -10.631 16.231 19.350 1.00 25.01 109 PHE A C 1
ATOM 731 O O . PHE A 1 110 ? -11.501 16.667 20.095 1.00 23.37 109 PHE A O 1
ATOM 739 N N . THR A 1 111 ? -10.650 15.037 18.778 1.00 24.49 110 THR A N 1
ATOM 740 C CA . THR A 1 111 ? -11.492 13.934 19.255 1.00 25.26 110 THR A CA 1
ATOM 741 C C . THR A 1 111 ? -10.548 12.848 19.784 1.00 23.79 110 THR A C 1
ATOM 742 O O . THR A 1 111 ? -9.582 12.462 19.121 1.00 23.39 110 THR A O 1
ATOM 746 N N . ILE A 1 112 ? -10.804 12.451 21.034 1.00 23.55 111 ILE A N 1
ATOM 747 C CA . ILE A 1 112 ? -10.052 11.393 21.696 1.00 22.45 111 ILE A CA 1
ATOM 748 C C . ILE A 1 112 ? -11.049 10.435 22.374 1.00 23.41 111 ILE A C 1
ATOM 749 O O . ILE A 1 112 ? -12.158 10.842 22.837 1.00 22.98 111 ILE A O 1
ATOM 754 N N . TRP A 1 113 ? -10.638 9.180 22.382 1.00 21.57 112 TRP A N 1
ATOM 755 C CA . TRP A 1 113 ? -11.274 8.095 23.120 1.00 23.58 112 TRP A CA 1
ATOM 756 C C . TRP A 1 113 ? -10.339 6.939 23.443 1.00 23.79 112 TRP A C 1
ATOM 757 O O . TRP A 1 113 ? -9.180 6.926 23.004 1.00 26.61 112 TRP A O 1
ATOM 768 N N . SER A 1 114 ? -10.801 6.027 24.311 1.00 24.09 113 SER A N 1
ATOM 769 C CA . SER A 1 114 ? -9.984 4.913 24.815 1.00 23.54 113 SER A CA 1
ATOM 770 C C . SER A 1 114 ? -10.859 3.702 25.036 1.00 22.69 113 SER A C 1
ATOM 771 O O . SER A 1 114 ? -12.083 3.818 25.231 1.00 21.46 113 SER A O 1
ATOM 774 N N . ASP A 1 115 ? -10.247 2.526 25.002 1.00 22.88 114 ASP A N 1
ATOM 775 C CA . ASP A 1 115 ? -11.027 1.292 25.353 1.00 23.59 114 ASP A CA 1
ATOM 776 C C . ASP A 1 115 ? -11.056 1.040 26.874 1.00 23.33 114 ASP A C 1
ATOM 777 O O . ASP A 1 115 ? -11.706 0.079 27.360 1.00 24.86 114 ASP A O 1
ATOM 782 N N . LYS A 1 116 ? -10.329 1.832 27.656 1.00 21.81 115 LYS A N 1
ATOM 783 C CA . LYS A 1 116 ? -10.437 1.765 29.100 1.00 21.80 115 LYS A CA 1
ATOM 784 C C . LYS A 1 116 ? -10.676 3.173 29.702 1.00 23.33 115 LYS A C 1
ATOM 785 O O . LYS A 1 116 ? -10.394 4.206 29.040 1.00 22.08 115 LYS A O 1
ATOM 791 N N . SER A 1 117 ? -11.093 3.190 30.960 1.00 22.83 116 SER A N 1
ATOM 792 C CA . SER A 1 117 ? -11.157 4.380 31.754 1.00 23.88 116 SER A CA 1
ATOM 793 C C . SER A 1 117 ? -9.769 4.833 32.067 1.00 23.52 116 SER A C 1
ATOM 794 O O . SER A 1 117 ? -9.045 4.087 32.660 1.00 23.32 116 SER A O 1
ATOM 797 N N . CYS A 1 118 ? -9.423 6.057 31.658 1.00 21.61 117 CYS A N 1
ATOM 798 C CA . CYS A 1 118 ? -8.070 6.631 31.812 1.00 21.16 117 CYS A CA 1
ATOM 799 C C . CYS A 1 118 ? -8.185 8.157 31.758 1.00 21.69 117 CYS A C 1
ATOM 800 O O . CYS A 1 118 ? -9.283 8.685 31.535 1.00 20.03 117 CYS A O 1
ATOM 803 N N . ARG A 1 119 ? -7.041 8.838 31.946 1.00 22.64 118 ARG A N 1
ATOM 804 C CA . ARG A 1 119 ? -7.010 10.272 31.839 1.00 23.46 118 ARG A CA 1
ATOM 805 C C . ARG A 1 119 ? -6.018 10.619 30.767 1.00 23.30 118 ARG A C 1
ATOM 806 O O . ARG A 1 119 ? -5.110 9.871 30.514 1.00 24.77 118 ARG A O 1
ATOM 814 N N . VAL A 1 120 ? -6.211 11.763 30.124 1.00 22.21 119 VAL A N 1
ATOM 815 C CA . VAL A 1 120 ? -5.284 12.234 29.105 1.00 22.31 119 VAL A CA 1
ATOM 816 C C . VAL A 1 120 ? -5.033 13.700 29.433 1.00 20.27 119 VAL A C 1
ATOM 817 O O . VAL A 1 120 ? -5.970 14.455 29.625 1.00 20.16 119 VAL A O 1
ATOM 821 N N . TYR A 1 121 ? -3.786 14.077 29.588 1.00 21.76 120 TYR A N 1
ATOM 822 C CA . TYR A 1 121 ? -3.474 15.506 29.849 1.00 21.44 120 TYR A CA 1
ATOM 823 C C . TYR A 1 121 ? -3.030 16.151 28.505 1.00 20.63 120 TYR A C 1
ATOM 824 O O . TYR A 1 121 ? -1.995 15.816 28.006 1.00 22.98 120 TYR A O 1
ATOM 833 N N . ALA A 1 122 ? -3.866 17.004 27.936 1.00 21.65 121 ALA A N 1
ATOM 834 C CA . ALA A 1 122 ? -3.562 17.722 26.707 1.00 22.48 121 ALA A CA 1
ATOM 835 C C . ALA A 1 122 ? -2.900 19.048 27.057 1.00 23.57 121 ALA A C 1
ATOM 836 O O . ALA A 1 122 ? -3.389 19.766 27.942 1.00 25.21 121 ALA A O 1
ATOM 838 N N . LYS A 1 123 ? -1.866 19.429 26.313 1.00 24.14 122 LYS A N 1
ATOM 839 C CA . LYS A 1 123 ? -1.279 20.757 26.504 1.00 24.69 122 LYS A CA 1
ATOM 840 C C . LYS A 1 123 ? -0.560 21.227 25.252 1.00 25.38 122 LYS A C 1
ATOM 841 O O . LYS A 1 123 ? -0.191 20.411 24.395 1.00 26.20 122 LYS A O 1
ATOM 847 N N . ILE A 1 124 ? -0.486 22.555 25.098 1.00 23.54 123 ILE A N 1
ATOM 848 C CA . ILE A 1 124 ? 0.417 23.142 24.184 1.00 23.76 123 ILE A CA 1
ATOM 849 C C . ILE A 1 124 ? 1.413 23.976 24.965 1.00 23.21 123 ILE A C 1
ATOM 850 O O . ILE A 1 124 ? 1.037 24.850 25.770 1.00 22.02 123 ILE A O 1
ATOM 855 N N . GLY A 1 125 ? 2.693 23.727 24.763 1.00 24.34 124 GLY A N 1
ATOM 856 C CA . GLY A 1 125 ? 3.684 24.349 25.642 1.00 24.02 124 GLY A CA 1
ATOM 857 C C . GLY A 1 125 ? 5.080 24.021 25.170 1.00 26.11 124 GLY A C 1
ATOM 858 O O . GLY A 1 125 ? 5.226 23.345 24.169 1.00 26.18 124 GLY A O 1
ATOM 859 N N . GLN A 1 126 ? 6.074 24.617 25.829 1.00 26.17 125 GLN A N 1
ATOM 860 C CA . GLN A 1 126 ? 7.465 24.435 25.514 1.00 27.96 125 GLN A CA 1
ATOM 861 C C . GLN A 1 126 ? 7.947 22.999 25.563 1.00 29.94 125 GLN A C 1
ATOM 862 O O . GLN A 1 126 ? 7.730 22.261 26.549 1.00 28.52 125 GLN A O 1
ATOM 868 N N . MET A 1 127 ? 8.683 22.657 24.506 1.00 32.19 126 MET A N 1
ATOM 869 C CA . MET A 1 127 ? 9.324 21.376 24.331 1.00 32.83 126 MET A CA 1
ATOM 870 C C . MET A 1 127 ? 10.357 21.165 25.371 1.00 33.43 126 MET A C 1
ATOM 871 O O . MET A 1 127 ? 10.558 20.042 25.794 1.00 32.04 126 MET A O 1
ATOM 876 N N . GLY A 1 128 ? 11.032 22.252 25.772 1.00 34.08 127 GLY A N 1
ATOM 877 C CA . GLY A 1 128 ? 12.195 22.170 26.662 1.00 33.60 127 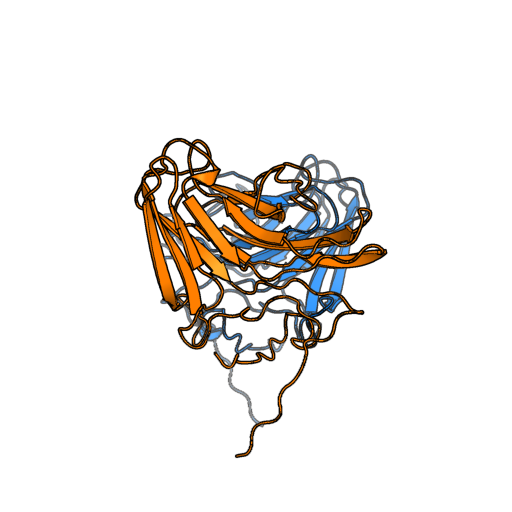GLY A CA 1
ATOM 878 C C . GLY A 1 128 ? 11.898 22.947 27.923 1.00 34.09 127 GLY A C 1
ATOM 879 O O . GLY A 1 128 ? 10.877 23.611 28.043 1.00 33.60 127 GLY A O 1
ATOM 880 N N . GLU A 1 129 ? 12.810 22.813 28.849 1.00 34.22 128 GLU A N 1
ATOM 881 C CA . GLU A 1 129 ? 12.804 23.529 30.087 1.00 35.71 128 GLU A CA 1
ATOM 882 C C . GLU A 1 129 ? 12.725 25.062 29.832 1.00 35.27 128 GLU A C 1
ATOM 883 O O . GLU A 1 129 ? 13.381 25.579 28.956 1.00 34.23 128 GLU A O 1
ATOM 889 N N . PRO A 1 130 ? 11.921 25.787 30.616 1.00 34.38 129 PRO A N 1
ATOM 890 C CA . PRO A 1 130 ? 11.161 25.385 31.794 1.00 34.18 129 PRO A CA 1
ATOM 891 C C . PRO A 1 130 ? 9.752 24.832 31.517 1.00 33.24 129 PRO A C 1
ATOM 892 O O . PRO A 1 130 ? 8.901 24.860 32.386 1.00 34.73 129 PRO A O 1
ATOM 896 N N . TYR A 1 131 ? 9.495 24.384 30.307 1.00 31.68 130 TYR A N 1
ATOM 897 C CA . TYR A 1 131 ? 8.246 23.755 29.980 1.00 30.62 130 TYR A CA 1
ATOM 898 C C . TYR A 1 131 ? 7.023 24.616 30.269 1.00 29.17 130 TYR A C 1
ATOM 899 O O . TYR A 1 131 ? 6.018 24.102 30.708 1.00 29.41 130 TYR A O 1
ATOM 908 N N . THR A 1 132 ? 7.097 25.936 30.043 1.00 27.29 131 THR A N 1
ATOM 909 C CA . THR A 1 132 ? 5.915 26.767 30.208 1.00 25.51 131 THR A CA 1
ATOM 910 C C . THR A 1 132 ? 4.765 26.227 29.405 1.00 25.16 131 THR A C 1
ATOM 911 O O . THR A 1 132 ? 4.988 25.813 28.247 1.00 24.28 131 THR A O 1
ATOM 915 N N . GLU A 1 133 ? 3.576 26.168 30.027 1.00 24.49 132 GLU A N 1
ATOM 916 C CA . GLU A 1 133 ? 2.391 25.581 29.365 1.00 25.73 132 GLU A CA 1
ATOM 917 C C . GLU A 1 133 ? 1.516 26.744 28.885 1.00 25.95 132 GLU A C 1
ATOM 918 O O . GLU A 1 133 ? 1.067 27.540 29.693 1.00 27.43 132 GLU A O 1
ATOM 924 N N . TYR A 1 134 ? 1.254 26.826 27.584 1.00 26.43 133 TYR A N 1
ATOM 925 C CA . TYR A 1 134 ? 0.507 27.958 27.039 1.00 24.76 133 TYR A CA 1
ATOM 926 C C . TYR A 1 134 ? -0.948 27.649 26.987 1.00 24.55 133 TYR A C 1
ATOM 927 O O . TYR A 1 134 ? -1.759 28.547 27.125 1.00 24.31 133 TYR A O 1
ATOM 936 N N . TRP A 1 135 ? -1.300 26.387 26.755 1.00 22.25 134 TRP A N 1
ATOM 937 C CA . TRP A 1 135 ? -2.633 25.952 26.980 1.00 23.25 134 TRP A CA 1
ATOM 938 C C . TRP A 1 135 ? -2.644 24.527 27.555 1.00 21.99 134 TRP A C 1
ATOM 939 O O . TRP A 1 135 ? -1.834 23.657 27.175 1.00 22.08 134 TRP A O 1
ATOM 950 N N . ASN A 1 136 ? -3.594 24.288 28.448 1.00 22.49 135 ASN A N 1
ATOM 951 C CA . ASN A 1 136 ? -3.688 23.003 29.101 1.00 20.70 135 ASN A CA 1
ATOM 952 C C . ASN A 1 136 ? -5.019 22.647 29.693 1.00 20.79 135 ASN A C 1
ATOM 953 O O . ASN A 1 136 ? -5.054 21.885 30.635 1.00 21.69 135 ASN A O 1
ATOM 958 N N . ASN A 1 137 ? -6.111 23.191 29.155 1.00 22.08 136 ASN A N 1
ATOM 959 C CA . ASN A 1 137 ? -7.467 22.972 29.653 1.00 23.71 136 ASN A CA 1
ATOM 960 C C . ASN A 1 137 ? -7.529 23.384 31.106 1.00 24.77 136 ASN A C 1
ATOM 961 O O . ASN A 1 137 ? -8.098 22.695 31.947 1.00 25.04 136 ASN A O 1
ATOM 966 N N . ASN A 1 138 ? -6.887 24.490 31.404 1.00 26.92 137 ASN A N 1
ATOM 967 C CA . ASN A 1 138 ? -6.844 25.008 32.765 1.00 27.85 137 ASN A CA 1
ATOM 968 C C . ASN A 1 138 ? -6.407 23.988 33.788 1.00 27.68 137 ASN A C 1
ATOM 969 O O . ASN A 1 138 ? -7.041 23.816 34.837 1.00 28.77 137 ASN A O 1
ATOM 974 N N . TRP A 1 139 ? -5.288 23.339 33.482 1.00 27.78 138 TRP A N 1
ATOM 975 C CA . TRP A 1 139 ? -4.675 22.332 34.298 1.00 26.28 138 TRP A CA 1
ATOM 976 C C . TRP A 1 139 ? -5.428 21.045 34.510 1.00 26.88 138 TRP A C 1
ATOM 977 O O . TRP A 1 139 ? -4.963 20.226 35.289 1.00 27.16 138 TRP A O 1
ATOM 988 N N . ASN A 1 140 ? -6.532 20.818 33.805 1.00 26.75 139 ASN A N 1
ATOM 989 C CA . ASN A 1 140 ? -7.345 19.582 33.981 1.00 26.70 139 ASN A CA 1
ATOM 990 C C . ASN A 1 140 ? -7.159 18.556 32.857 1.00 26.50 139 ASN A C 1
ATOM 991 O O . ASN A 1 140 ? -7.337 18.861 31.664 1.00 26.38 139 ASN A O 1
ATOM 996 N N . PRO A 1 141 ? -6.764 17.311 33.212 1.00 26.30 140 PRO A N 1
ATOM 997 C CA . PRO A 1 141 ? -6.827 16.263 32.243 1.00 24.61 140 PRO A CA 1
ATOM 998 C C . PRO A 1 141 ? -8.265 15.975 31.862 1.00 24.57 140 PRO A C 1
ATOM 999 O O . PRO A 1 141 ? -9.207 16.379 32.547 1.00 21.45 140 PRO A O 1
ATOM 1003 N N . PHE A 1 142 ? -8.413 15.261 30.757 1.00 24.18 141 PHE A N 1
ATOM 1004 C CA . PHE A 1 142 ? -9.694 14.782 30.337 1.00 24.54 141 PHE A CA 1
ATOM 1005 C C . PHE A 1 142 ? -9.866 13.328 30.788 1.00 24.90 141 PHE A C 1
ATOM 1006 O O . PHE A 1 142 ? -8.961 12.526 30.654 1.00 25.25 141 PHE A O 1
ATOM 1014 N N . ASN A 1 143 ? -11.047 13.061 31.352 1.00 26.23 142 ASN A N 1
ATOM 1015 C CA . ASN A 1 143 ? -11.518 11.718 31.762 1.00 26.28 142 ASN A CA 1
ATOM 1016 C C . ASN A 1 143 ? -12.102 10.979 30.586 1.00 24.56 142 ASN A C 1
ATOM 1017 O O . ASN A 1 143 ? -13.109 11.407 30.026 1.00 25.24 142 ASN A O 1
ATOM 1022 N N . LEU A 1 144 ? -11.428 9.917 30.138 1.00 24.64 143 LEU A N 1
ATOM 1023 C CA . LEU A 1 144 ? -12.047 9.035 29.145 1.00 24.36 143 LEU A CA 1
ATOM 1024 C C . LEU A 1 144 ? -12.830 7.910 29.767 1.00 25.63 143 LEU A C 1
ATOM 1025 O O . LEU A 1 144 ? -12.408 7.306 30.733 1.00 26.51 143 LEU A O 1
ATOM 1030 N N . THR A 1 145 ? -13.983 7.609 29.193 1.00 27.19 144 THR A N 1
ATOM 1031 C CA . THR A 1 145 ? -14.814 6.469 29.613 1.00 26.67 144 THR A CA 1
ATOM 1032 C C . THR A 1 145 ? -15.179 5.576 28.392 1.00 27.25 144 THR A C 1
ATOM 1033 O O . THR A 1 145 ? -15.565 6.079 27.354 1.00 27.92 144 THR A O 1
ATOM 1037 N N . PRO A 1 146 ? -15.022 4.239 28.502 1.00 27.17 145 PRO A N 1
ATOM 1038 C CA . PRO A 1 146 ? -15.298 3.371 27.361 1.00 26.62 145 PRO A CA 1
ATOM 1039 C C . PRO A 1 146 ? -16.698 3.562 26.859 1.00 25.63 145 PRO A C 1
ATOM 1040 O O . PRO A 1 146 ? -17.645 3.667 27.641 1.00 26.09 145 PRO A O 1
ATOM 1044 N N . GLY A 1 147 ? -16.803 3.686 25.547 1.00 26.08 146 GLY A N 1
ATOM 1045 C CA . GLY A 1 147 ? -18.024 4.006 24.884 1.00 25.73 146 GLY A CA 1
ATOM 1046 C C . GLY A 1 147 ? -18.344 5.501 24.736 1.00 24.63 146 GLY A C 1
ATOM 1047 O O . GLY A 1 147 ? -19.423 5.832 24.248 1.00 23.64 146 GLY A O 1
ATOM 1048 N N . GLN A 1 148 ? -17.443 6.377 25.186 1.00 24.77 147 GLN A N 1
ATOM 1049 C CA . GLN A 1 148 ? -17.672 7.818 25.123 1.00 25.13 147 GLN A CA 1
ATOM 1050 C C . GLN A 1 148 ? -16.594 8.519 24.416 1.00 23.79 147 GLN A C 1
ATOM 1051 O O . GLN A 1 148 ? -15.457 8.563 24.896 1.00 24.53 147 GLN A O 1
ATOM 1057 N N . LYS A 1 149 ? -16.914 9.093 23.251 1.00 23.49 148 LYS A N 1
ATOM 1058 C CA . LYS A 1 149 ? -15.918 9.891 22.617 1.00 23.97 148 LYS A CA 1
ATOM 1059 C C . LYS A 1 149 ? -16.110 11.356 22.982 1.00 23.64 148 LYS A C 1
ATOM 1060 O O . LYS A 1 149 ? -17.240 11.861 23.081 1.00 23.86 148 LYS A O 1
ATOM 1066 N N . LEU A 1 150 ? -14.965 12.001 23.100 1.00 22.88 149 LEU A N 1
ATOM 1067 C CA . LEU A 1 150 ? -14.853 13.367 23.513 1.00 24.32 149 LEU A CA 1
ATOM 1068 C C . LEU A 1 150 ? -14.287 14.211 22.365 1.00 23.25 149 LEU A C 1
ATOM 1069 O O . LEU A 1 150 ? -13.120 14.038 21.960 1.00 24.57 149 LEU A O 1
ATOM 1074 N N . THR A 1 151 ? -15.072 15.156 21.904 1.00 23.59 150 THR A N 1
ATOM 1075 C CA . THR A 1 151 ? -14.640 16.134 20.914 1.00 25.00 150 THR A CA 1
ATOM 1076 C C . THR A 1 151 ? -14.473 17.477 21.603 1.00 24.49 150 THR A C 1
ATOM 1077 O O . THR A 1 151 ? -15.434 18.097 22.050 1.00 26.34 150 THR A O 1
ATOM 1081 N N . VAL A 1 152 ? -13.252 17.927 21.683 1.00 24.30 151 VAL A N 1
ATOM 1082 C CA . VAL A 1 152 ? -12.957 19.160 22.369 1.00 22.84 151 VAL A CA 1
ATOM 1083 C C . VAL A 1 152 ? -12.763 20.338 21.385 1.00 23.49 151 VAL A C 1
ATOM 1084 O O . VAL A 1 152 ? -12.107 20.201 20.353 1.00 21.62 151 VAL A O 1
ATOM 1088 N N . GLU A 1 153 ? -13.270 21.494 21.773 1.00 24.42 152 GLU A N 1
ATOM 1089 C CA . GLU A 1 153 ? -13.025 22.730 21.060 1.00 24.60 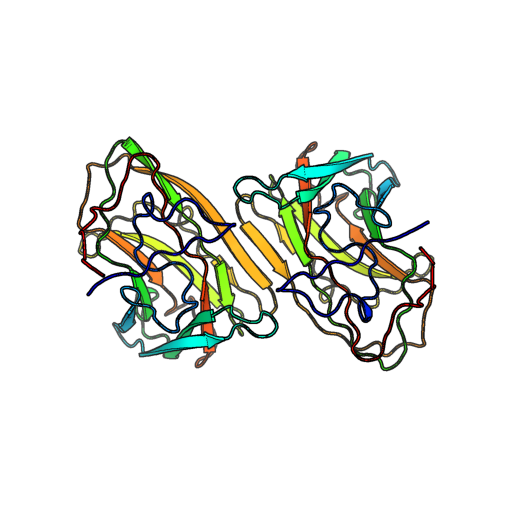152 GLU A CA 1
ATOM 1090 C C . GLU A 1 153 ? -12.864 23.842 22.027 1.00 23.53 152 GLU A C 1
ATOM 1091 O O . GLU A 1 153 ? -13.813 24.144 22.724 1.00 23.38 152 GLU A O 1
ATOM 1097 N N . GLN A 1 154 ? -11.654 24.417 22.137 1.00 23.17 153 GLN A N 1
ATOM 1098 C CA . GLN A 1 154 ? -11.438 25.562 23.018 1.00 24.07 153 GLN A CA 1
ATOM 1099 C C . GLN A 1 154 ? -10.599 26.618 22.286 1.00 24.98 153 GLN A C 1
ATOM 1100 O O . GLN A 1 154 ? -9.771 26.298 21.421 1.00 24.69 153 GLN A O 1
ATOM 1106 N N A ASN A 1 155 ? -10.858 27.884 22.609 0.50 25.88 154 ASN A N 1
ATOM 1107 N N B ASN A 1 155 ? -10.818 27.870 22.665 0.50 25.98 154 ASN A N 1
ATOM 1108 C CA A ASN A 1 155 ? -9.969 29.014 22.245 0.50 26.47 154 ASN A CA 1
ATOM 1109 C CA B ASN A 1 155 ? -10.015 29.027 22.228 0.50 26.55 154 ASN A CA 1
ATOM 1110 C C A ASN A 1 155 ? -9.066 29.540 23.372 0.50 26.45 154 ASN A C 1
ATOM 1111 C C B ASN A 1 155 ? -9.121 29.634 23.336 0.50 26.42 154 ASN A C 1
ATOM 1112 O O A ASN A 1 155 ? -9.424 29.543 24.554 0.50 25.67 154 ASN A O 1
ATOM 1113 O O B ASN A 1 155 ? -9.530 29.736 24.493 0.50 25.66 154 ASN A O 1
ATOM 1122 N N . PHE A 1 156 ? -7.905 30.041 22.970 1.00 26.99 155 PHE A N 1
ATOM 1123 C CA . PHE A 1 156 ? -7.059 30.832 23.829 1.00 26.80 155 PHE A CA 1
ATOM 1124 C C . PHE A 1 156 ? -6.214 31.819 23.031 1.00 27.99 155 PHE A C 1
ATOM 1125 O O . PHE A 1 156 ? -5.999 31.647 21.831 1.00 26.02 155 PHE A O 1
ATOM 1133 N N . THR A 1 157 ? -5.697 32.825 23.733 1.00 28.29 156 THR A N 1
ATOM 1134 C CA . THR A 1 157 ? -4.933 33.895 23.128 1.00 28.13 156 THR A CA 1
ATOM 1135 C C . THR A 1 157 ? -3.582 33.833 23.737 1.00 27.62 156 THR A C 1
ATOM 1136 O O . THR A 1 157 ? -3.451 33.720 24.940 1.00 29.02 156 THR A O 1
ATOM 1140 N N . MET A 1 158 ? -2.561 33.814 22.905 1.00 27.31 157 MET A N 1
ATOM 1141 C CA . MET A 1 158 ? -1.157 33.788 23.367 1.00 26.89 157 MET A CA 1
ATOM 1142 C C . MET A 1 158 ? -0.810 35.175 23.877 1.00 28.64 157 MET A C 1
ATOM 1143 O O . MET A 1 158 ? -0.851 36.166 23.105 1.00 29.81 157 MET A O 1
ATOM 1148 N N . ASN A 1 159 ? -0.583 35.271 25.181 1.00 27.95 158 ASN A N 1
ATOM 1149 C CA . ASN A 1 159 ? -0.321 36.536 25.811 1.00 28.79 158 ASN A CA 1
ATOM 1150 C C . ASN A 1 159 ? 1.135 36.632 26.129 1.00 29.42 158 ASN A C 1
ATOM 1151 O O . ASN A 1 159 ? 1.608 37.711 26.418 1.00 28.44 158 ASN A O 1
ATOM 1156 N N . TYR A 1 160 ? 1.851 35.509 26.067 1.00 28.63 159 TYR A N 1
ATOM 1157 C CA . TYR A 1 160 ? 3.305 35.558 26.222 1.00 29.93 159 TYR A CA 1
ATOM 1158 C C . TYR A 1 160 ? 3.956 35.959 24.891 1.00 30.53 159 TYR A C 1
ATOM 1159 O O . TYR A 1 160 ? 3.309 35.896 23.831 1.00 29.35 159 TYR A O 1
ATOM 1168 N N . PRO A 1 161 ? 5.237 36.354 24.960 1.00 30.36 160 PRO A N 1
ATOM 1169 C CA . PRO A 1 161 ? 6.080 36.501 23.795 1.00 31.15 160 PRO A CA 1
ATOM 1170 C C . PRO A 1 161 ? 6.071 35.283 22.882 1.00 32.27 160 PRO A C 1
ATOM 1171 O O . PRO A 1 161 ? 5.919 34.116 23.359 1.00 33.94 160 PRO A O 1
ATOM 1175 N N . THR A 1 162 ? 6.194 35.547 21.567 1.00 31.19 161 THR A N 1
ATOM 1176 C CA . THR A 1 162 ? 6.125 34.516 20.528 1.00 30.29 161 THR A CA 1
ATOM 1177 C C . THR A 1 162 ? 7.123 33.450 20.849 1.00 29.74 161 THR A C 1
ATOM 1178 O O . THR A 1 162 ? 8.175 33.762 21.350 1.00 27.20 161 THR A O 1
ATOM 1182 N N . ASP A 1 163 ? 6.737 32.177 20.674 1.00 29.60 162 ASP A N 1
ATOM 1183 C CA . ASP A 1 163 ? 7.585 31.063 21.133 1.00 29.73 162 ASP A CA 1
ATOM 1184 C C . ASP A 1 163 ? 7.544 29.977 20.075 1.00 29.11 162 ASP A C 1
ATOM 1185 O O . ASP A 1 163 ? 6.507 29.373 19.832 1.00 28.66 162 ASP A O 1
ATOM 1190 N N . ASP A 1 164 ? 8.661 29.793 19.389 1.00 28.80 163 ASP A N 1
ATOM 1191 C CA . ASP A 1 164 ? 8.727 28.770 18.366 1.00 30.09 163 ASP A CA 1
ATOM 1192 C C . ASP A 1 164 ? 9.139 27.399 18.830 1.00 29.53 163 ASP A C 1
ATOM 1193 O O . ASP A 1 164 ? 9.379 26.555 18.003 1.00 31.30 163 ASP A O 1
ATOM 1198 N N . THR A 1 165 ? 9.241 27.186 20.123 1.00 30.65 164 THR A N 1
ATOM 1199 C CA . THR A 1 165 ? 9.712 25.909 20.624 1.00 31.40 164 THR A CA 1
ATOM 1200 C C . THR A 1 165 ? 8.607 25.097 21.248 1.00 31.18 164 THR A C 1
ATOM 1201 O O . THR A 1 165 ? 8.865 24.363 22.206 1.00 34.78 164 THR A O 1
ATOM 1205 N N . CYS A 1 166 ? 7.421 25.188 20.701 1.00 29.93 165 CYS A N 1
ATOM 1206 C CA . CYS A 1 166 ? 6.262 24.611 21.309 1.00 29.67 165 CYS A CA 1
ATOM 1207 C C . CYS A 1 166 ? 5.929 23.295 20.626 1.00 29.63 165 CYS A C 1
ATOM 1208 O O . CYS A 1 166 ? 6.432 22.980 19.528 1.00 30.24 165 CYS A O 1
ATOM 1211 N N . GLU A 1 167 ? 5.091 22.523 21.327 1.00 28.19 166 GLU A N 1
ATOM 1212 C CA . GLU A 1 167 ? 4.489 21.296 20.817 1.00 27.49 166 GLU A CA 1
ATOM 1213 C C . GLU A 1 167 ? 3.025 21.149 21.338 1.00 26.79 166 GLU A C 1
ATOM 1214 O O . GLU A 1 167 ? 2.654 21.692 22.398 1.00 27.10 166 GLU A O 1
ATOM 1220 N N . PHE A 1 168 ? 2.233 20.388 20.608 1.00 25.86 167 PHE A N 1
ATOM 1221 C CA . PHE A 1 168 ? 0.925 20.011 21.005 1.00 25.48 167 PHE A CA 1
ATOM 1222 C C . PHE A 1 168 ? 1.050 18.509 21.381 1.00 25.98 167 PHE A C 1
ATOM 1223 O O . PHE A 1 168 ? 1.415 17.694 20.543 1.00 24.32 167 PHE A O 1
ATOM 1231 N N . THR A 1 169 ? 0.823 18.185 22.650 1.00 26.30 168 THR A N 1
ATOM 1232 C CA . THR A 1 169 ? 1.261 16.848 23.186 1.00 25.75 168 THR A CA 1
ATOM 1233 C C . THR A 1 169 ? 0.199 16.355 24.094 1.00 24.87 168 THR A C 1
ATOM 1234 O O . THR A 1 169 ? -0.515 17.173 24.708 1.00 24.11 168 THR A O 1
ATOM 1238 N N . PHE A 1 170 ? 0.043 15.029 24.163 1.00 24.72 169 PHE A N 1
ATOM 1239 C CA . PHE A 1 170 ? -0.883 14.455 25.092 1.00 23.57 169 PHE A CA 1
ATOM 1240 C C . PHE A 1 170 ? -0.095 13.507 25.985 1.00 23.93 169 PHE A C 1
ATOM 1241 O O . PHE A 1 170 ? 0.613 12.596 25.506 1.00 22.80 169 PHE A O 1
ATOM 1249 N N . HIS A 1 171 ? -0.200 13.706 27.266 1.00 23.10 170 HIS A N 1
ATOM 1250 C CA . HIS A 1 171 ? 0.490 12.831 28.188 1.00 24.04 170 HIS A CA 1
ATOM 1251 C C . HIS A 1 171 ? -0.504 11.762 28.655 1.00 23.98 170 HIS A C 1
ATOM 1252 O O . HIS A 1 171 ? -1.673 12.082 28.849 1.00 23.20 170 HIS A O 1
ATOM 1259 N N . LEU A 1 172 ? -0.012 10.539 28.855 1.00 24.74 171 LEU A N 1
ATOM 1260 C CA . LEU A 1 172 ? -0.870 9.370 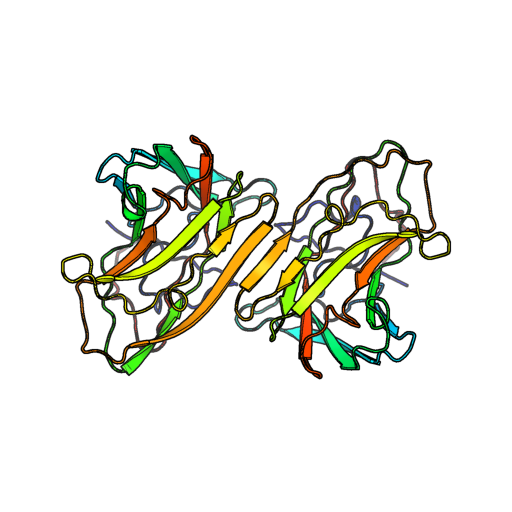29.094 1.00 24.08 171 LEU A CA 1
ATOM 1261 C C . LEU A 1 172 ? -0.330 8.459 30.210 1.00 26.01 171 LEU A C 1
ATOM 1262 O O . LEU A 1 172 ? -1.008 7.490 30.566 1.00 28.21 171 LEU A O 1
ATOM 1267 N N . GLY A 1 173 ? 0.790 8.823 30.831 1.00 24.51 172 GLY A N 1
ATOM 1268 C CA . GLY A 1 173 ? 1.543 7.941 31.642 1.00 25.37 172 GLY A CA 1
ATOM 1269 C C . GLY A 1 173 ? 1.282 8.126 33.127 1.00 26.15 172 GLY A C 1
ATOM 1270 O O . GLY A 1 173 ? 0.452 8.981 33.550 1.00 24.54 172 GLY A O 1
ATOM 1271 N N . GLY A 1 174 ? 1.985 7.340 33.936 1.00 25.38 173 GLY A N 1
ATOM 1272 C CA . GLY A 1 174 ? 1.924 7.528 35.385 1.00 25.19 173 GLY A CA 1
ATOM 1273 C C . GLY A 1 174 ? 0.523 7.352 35.931 1.00 25.02 173 GLY A C 1
ATOM 1274 O O . GLY A 1 174 ? -0.217 6.445 35.508 1.00 24.88 173 GLY A O 1
ATOM 1275 N N . GLU A 1 175 ? 0.123 8.250 36.833 1.00 24.07 174 GLU A N 1
ATOM 1276 C CA . GLU A 1 175 ? -1.205 8.188 37.419 1.00 25.15 174 GLU A CA 1
ATOM 1277 C C . GLU A 1 175 ? -2.384 8.450 36.484 1.00 24.45 174 GLU A C 1
ATOM 1278 O O . GLU A 1 175 ? -3.565 8.204 36.873 1.00 23.44 174 GLU A O 1
ATOM 1284 N N . LEU A 1 176 ? -2.118 8.921 35.260 1.00 23.42 175 LEU A N 1
ATOM 1285 C CA . LEU A 1 176 ? -3.217 9.043 34.270 1.00 21.70 175 LEU A CA 1
ATOM 1286 C C . LEU A 1 176 ? -3.625 7.678 33.687 1.00 20.13 175 LEU A C 1
ATOM 1287 O O . LEU A 1 176 ? -4.725 7.513 33.250 1.00 18.18 175 LEU A O 1
ATOM 1292 N N . ALA A 1 177 ? -2.730 6.699 33.741 1.00 21.09 176 ALA A N 1
ATOM 1293 C CA . ALA A 1 177 ? -2.887 5.502 32.942 1.00 22.29 176 ALA A CA 1
ATOM 1294 C C . ALA A 1 177 ? -3.926 4.507 33.480 1.00 23.17 176 ALA A C 1
ATOM 1295 O O . ALA A 1 177 ? -4.046 4.349 34.697 1.00 26.01 176 ALA A O 1
ATOM 1297 N N . ALA A 1 178 ? -4.648 3.814 32.594 1.00 23.35 177 ALA A N 1
ATOM 1298 C CA . ALA A 1 178 ? -5.356 2.581 32.967 1.00 25.02 177 ALA A CA 1
ATOM 1299 C C . ALA A 1 178 ? -4.392 1.360 33.031 1.00 26.25 177 ALA A C 1
ATOM 1300 O O . ALA A 1 178 ? -3.157 1.490 32.963 1.00 25.38 177 ALA A O 1
ATOM 1302 N N . GLY A 1 179 ? -4.970 0.169 33.169 1.00 26.51 178 GLY A N 1
ATOM 1303 C CA . GLY A 1 179 ? -4.190 -1.053 33.219 1.00 26.48 178 GLY A CA 1
ATOM 1304 C C . GLY A 1 179 ? -3.632 -1.323 31.876 1.00 25.75 178 GLY A C 1
ATOM 1305 O O . GLY A 1 179 ? -4.349 -1.221 30.910 1.00 27.31 178 GLY A O 1
ATOM 1306 N N . THR A 1 180 ? -2.341 -1.624 31.821 1.00 25.15 179 THR A N 1
ATOM 1307 C CA . THR A 1 180 ? -1.659 -1.821 30.609 1.00 25.22 179 THR A CA 1
ATOM 1308 C C . THR A 1 180 ? -1.647 -3.277 30.134 1.00 27.08 179 THR A C 1
ATOM 1309 O O . THR A 1 180 ? -1.525 -4.182 30.943 1.00 26.61 179 THR A O 1
ATOM 1313 N N . PRO A 1 181 ? -1.801 -3.499 28.810 1.00 28.12 180 PRO A N 1
ATOM 1314 C CA . PRO A 1 181 ? -1.868 -2.527 27.766 1.00 27.67 180 PRO A CA 1
ATOM 1315 C C . PRO A 1 181 ? -3.265 -2.094 27.399 1.00 27.28 180 PRO A C 1
ATOM 1316 O O . PRO A 1 181 ? -4.225 -2.775 27.722 1.00 26.21 180 PRO A O 1
ATOM 1320 N N . TYR A 1 182 ? -3.374 -0.918 26.774 1.00 24.29 181 TYR A N 1
ATOM 1321 C CA . TYR A 1 182 ? -4.672 -0.395 26.265 1.00 23.80 181 TYR A CA 1
ATOM 1322 C C . TYR A 1 182 ? -4.448 0.605 25.132 1.00 22.51 181 TYR A C 1
ATOM 1323 O O . TYR A 1 182 ? -3.298 0.979 24.834 1.00 21.57 181 TYR A O 1
ATOM 1332 N N . TYR A 1 183 ? -5.551 0.975 24.492 1.00 24.39 182 TYR A N 1
ATOM 1333 C CA . TYR A 1 183 ? -5.563 1.928 23.387 1.00 24.36 182 TYR A CA 1
ATOM 1334 C C . TYR A 1 183 ? -6.187 3.275 23.753 1.00 24.13 182 TYR A C 1
ATOM 1335 O O . TYR A 1 183 ? -7.277 3.352 24.356 1.00 26.10 182 TYR A O 1
ATOM 1344 N N . VAL A 1 184 ? -5.538 4.326 23.267 1.00 23.29 183 VAL A N 1
ATOM 1345 C CA . VAL A 1 184 ? -6.060 5.669 23.198 1.00 21.97 183 VAL A CA 1
ATOM 1346 C C . VAL A 1 184 ? -5.985 6.108 21.737 1.00 22.82 183 VAL A C 1
ATOM 1347 O O . VAL A 1 184 ? -4.979 5.927 21.050 1.00 23.59 183 VAL A O 1
ATOM 1351 N N . TYR A 1 185 ? -7.100 6.627 21.271 1.00 24.26 184 TYR A N 1
ATOM 1352 C CA . TYR A 1 185 ? -7.299 7.125 19.913 1.00 25.14 184 TYR A CA 1
ATOM 1353 C C . TYR A 1 185 ? -7.387 8.695 19.833 1.00 25.27 184 TYR A C 1
ATOM 1354 O O . TYR A 1 185 ? -7.933 9.357 20.714 1.00 22.35 184 TYR A O 1
ATOM 1363 N N . LEU A 1 186 ? -6.829 9.220 18.765 1.00 23.82 185 LEU A N 1
ATOM 1364 C CA . LEU A 1 186 ? -6.868 10.647 18.450 1.00 24.72 185 LEU A CA 1
ATOM 1365 C C . LEU A 1 186 ? -7.350 10.778 17.011 1.00 25.81 185 LEU A C 1
ATOM 1366 O O . LEU A 1 186 ? -7.024 9.932 16.165 1.00 27.08 185 LEU A O 1
ATOM 1371 N N . ASP A 1 187 ? -8.132 11.810 16.748 1.00 25.37 186 ASP A N 1
ATOM 1372 C CA . ASP A 1 187 ? -8.620 12.094 15.417 1.00 25.23 186 ASP A CA 1
ATOM 1373 C C . ASP A 1 187 ? -9.083 13.575 15.371 1.00 24.85 186 ASP A C 1
ATOM 1374 O O . ASP A 1 187 ? -9.345 14.173 16.414 1.00 24.05 186 ASP A O 1
ATOM 1379 N N . ASP A 1 188 ? -9.140 14.149 14.170 1.00 25.34 187 ASP A N 1
ATOM 1380 C CA . ASP A 1 188 ? -9.802 15.395 13.886 1.00 25.07 187 ASP A CA 1
ATOM 1381 C C . ASP A 1 188 ? -9.191 16.460 14.745 1.00 24.92 187 ASP A C 1
ATOM 1382 O O . ASP A 1 188 ? -9.857 17.176 15.490 1.00 26.06 187 ASP A O 1
ATOM 1387 N N . VAL A 1 189 ? -7.880 16.538 14.634 1.00 24.31 188 VAL A N 1
ATOM 1388 C CA . VAL A 1 189 ? -7.110 17.363 15.520 1.00 25.22 188 VAL A CA 1
ATOM 1389 C C . VAL A 1 189 ? -6.602 18.580 14.737 1.00 25.71 188 VAL A C 1
ATOM 1390 O O . VAL A 1 189 ? -6.123 18.417 13.592 1.00 25.67 188 VAL A O 1
ATOM 1394 N N . SER A 1 190 ? -6.770 19.779 15.330 1.00 25.19 189 SER A N 1
ATOM 1395 C CA . SER A 1 190 ? -6.600 21.078 14.649 1.00 24.79 189 SER A CA 1
ATOM 1396 C C . SER A 1 190 ? -6.166 22.161 15.639 1.00 25.62 189 SER A C 1
ATOM 1397 O O . SER A 1 190 ? -6.678 22.245 16.758 1.00 25.23 189 SER A O 1
ATOM 1400 N N . LEU A 1 191 ? -5.133 22.901 15.276 1.00 25.59 190 LEU A N 1
ATOM 1401 C CA . LEU A 1 191 ? -4.777 24.124 15.981 1.00 26.98 190 LEU A CA 1
ATOM 1402 C C . LEU A 1 191 ? -4.857 25.332 14.992 1.00 27.46 190 LEU A C 1
ATOM 1403 O O . LEU A 1 191 ? -3.902 25.630 14.264 1.00 27.81 190 LEU A O 1
ATOM 1408 N N . TYR A 1 192 ? -6.027 25.962 14.962 1.00 29.11 191 TYR A N 1
ATOM 1409 C CA . TYR A 1 192 ? -6.365 26.972 13.922 1.00 30.21 191 TYR A CA 1
ATOM 1410 C C . TYR A 1 192 ? -6.131 28.401 14.382 1.00 30.95 191 TYR A C 1
ATOM 1411 O O . TYR A 1 192 ? -6.438 28.745 15.535 1.00 29.70 191 TYR A O 1
ATOM 1420 N N . ASP A 1 193 ? -5.518 29.196 13.491 1.00 30.04 192 ASP A N 1
ATOM 1421 C CA . ASP A 1 193 ? -5.317 30.601 13.739 1.00 30.27 192 ASP A CA 1
ATOM 1422 C C . ASP A 1 193 ? -5.766 31.402 12.472 1.00 31.52 192 ASP A C 1
ATOM 1423 O O . ASP A 1 193 ? -5.125 31.235 11.445 1.00 29.98 192 ASP A O 1
ATOM 1428 N N . PRO A 1 194 ? -6.844 32.242 12.559 1.00 31.85 193 PRO A N 1
ATOM 1429 C CA . PRO A 1 194 ? -7.232 32.958 11.355 1.00 33.66 193 PRO A CA 1
ATOM 1430 C C . PRO A 1 194 ? -6.152 33.825 10.778 1.00 34.08 193 PRO A C 1
ATOM 1431 O O . PRO A 1 194 ? -6.275 34.191 9.612 1.00 35.89 193 PRO A O 1
ATOM 1435 N N . ARG A 1 195 ? -5.132 34.175 11.555 1.00 35.05 194 ARG A N 1
ATOM 1436 C CA . ARG A 1 195 ? -4.040 35.005 11.062 1.00 35.55 194 ARG A CA 1
ATOM 1437 C C . ARG A 1 195 ? -2.763 34.207 10.853 1.00 35.05 194 ARG A C 1
ATOM 1438 O O . ARG A 1 195 ? -1.653 34.729 11.024 1.00 35.75 194 ARG A O 1
ATOM 1446 N N . PHE A 1 196 ? -2.907 32.919 10.510 1.00 35.38 195 PHE A N 1
ATOM 1447 C CA . PHE A 1 196 ? -1.759 32.052 10.156 1.00 34.19 195 PHE A CA 1
ATOM 1448 C C . PHE A 1 196 ? -2.043 31.440 8.809 1.00 34.58 195 PHE A C 1
ATOM 1449 O O . PHE A 1 196 ? -3.190 31.130 8.522 1.00 35.42 195 PHE A O 1
ATOM 1457 N N . VAL A 1 197 ? -1.014 31.289 7.971 1.00 35.52 196 VAL A N 1
ATOM 1458 C CA . VAL A 1 197 ? -1.117 30.532 6.694 1.00 35.45 196 VAL A CA 1
ATOM 1459 C C . VAL A 1 197 ? 0.125 29.688 6.579 1.00 34.62 196 VAL A C 1
ATOM 1460 O O . VAL A 1 197 ? 1.207 30.176 6.825 1.00 33.22 196 VAL A O 1
ATOM 1464 N N . LYS A 1 198 ? -0.024 28.404 6.298 1.00 34.98 197 LYS A N 1
ATOM 1465 C CA . LYS A 1 198 ? 1.144 27.555 6.167 1.00 36.67 197 LYS A CA 1
ATOM 1466 C C . LYS A 1 198 ? 2.018 28.107 5.039 1.00 39.40 197 LYS A C 1
ATOM 1467 O O . LYS A 1 198 ? 1.480 28.686 4.078 1.00 39.20 197 LYS A O 1
ATOM 1473 N N . PRO A 1 199 ? 3.347 27.893 5.125 1.00 41.68 198 PRO A N 1
ATOM 1474 C CA . PRO A 1 199 ? 4.213 28.170 3.971 1.00 43.13 198 PRO A CA 1
ATOM 1475 C C . PRO A 1 199 ? 3.861 27.233 2.837 1.00 44.03 198 PRO A C 1
ATOM 1476 O O . PRO A 1 199 ? 3.645 26.041 3.087 1.00 43.23 198 PRO A O 1
ATOM 1480 N N . VAL A 1 200 ? 3.768 27.786 1.615 1.00 44.81 199 VAL A N 1
ATOM 1481 C CA . VAL A 1 200 ? 3.524 26.985 0.421 1.00 45.30 199 VAL A CA 1
ATOM 1482 C C . VAL A 1 200 ? 4.811 26.741 -0.328 1.00 45.86 199 VAL A C 1
ATOM 1483 O O . VAL A 1 200 ? 5.766 27.522 -0.237 1.00 45.40 199 VAL A O 1
ATOM 1487 N N . GLU A 1 201 ? 4.841 25.638 -1.046 1.00 46.60 200 GLU A N 1
ATOM 1488 C CA . GLU A 1 201 ? 5.848 25.402 -2.063 1.00 47.76 200 GLU A CA 1
ATOM 1489 C C . GLU A 1 201 ? 5.105 24.993 -3.311 1.00 48.05 200 GLU A C 1
ATOM 1490 O O . GLU A 1 201 ? 4.000 24.423 -3.246 1.00 47.82 200 GLU A O 1
ATOM 1496 N N . TYR A 1 202 ? 5.685 25.321 -4.459 1.00 48.72 201 TYR A N 1
ATOM 1497 C CA . TYR A 1 202 ? 5.028 25.060 -5.710 1.00 48.90 201 TYR A CA 1
ATOM 1498 C C . TYR A 1 202 ? 5.767 23.941 -6.422 1.00 51.22 201 TYR A C 1
ATOM 1499 O O . TYR A 1 202 ? 6.995 23.784 -6.329 1.00 52.44 201 TYR A O 1
ATOM 1508 N N . VAL A 1 203 ? 4.989 23.139 -7.113 1.00 53.17 202 VAL A N 1
ATOM 1509 C CA . VAL A 1 203 ? 5.524 22.040 -7.856 1.00 54.72 202 VAL A CA 1
ATOM 1510 C C . VAL A 1 203 ? 4.792 21.975 -9.233 1.00 56.24 202 VAL A C 1
ATOM 1511 O O . VAL A 1 203 ? 3.591 22.349 -9.377 1.00 56.27 202 VAL A O 1
ATOM 1515 N N . LEU A 1 204 ? 5.544 21.589 -10.266 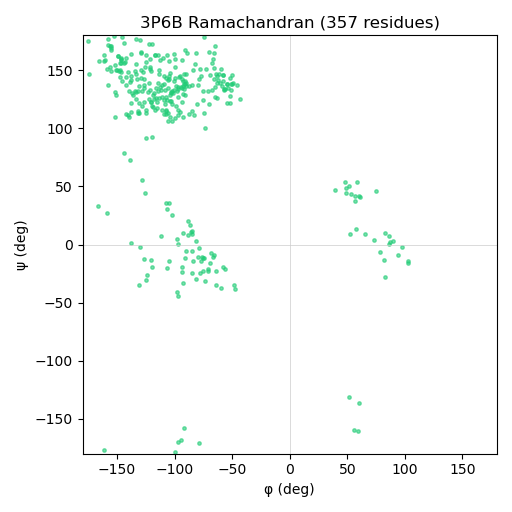1.00 57.82 203 LEU A N 1
ATOM 1516 C CA . LEU A 1 204 ? 4.924 20.924 -11.420 1.00 58.83 203 LEU A CA 1
ATOM 1517 C C . LEU A 1 204 ? 5.643 19.593 -11.669 1.00 59.69 203 LEU A C 1
ATOM 1518 O O . LEU A 1 204 ? 6.829 19.441 -11.309 1.00 59.57 203 LEU A O 1
ATOM 1523 N N . PRO A 1 205 ? 4.928 18.610 -12.253 1.00 60.20 204 PRO A N 1
ATOM 1524 C CA . PRO A 1 205 ? 3.587 18.531 -12.813 1.00 61.27 204 PRO A CA 1
ATOM 1525 C C . PRO A 1 205 ? 3.658 18.034 -14.262 1.00 61.69 204 PRO A C 1
ATOM 1526 O O . PRO A 1 205 ? 4.133 16.911 -14.499 1.00 61.55 204 PRO A O 1
ATOM 1527 N N . HIS B 1 20 ? -47.213 11.174 8.988 1.00 68.68 19 HIS B N 1
ATOM 1528 C CA . HIS B 1 20 ? -46.143 11.829 8.176 1.00 68.21 19 HIS B CA 1
ATOM 1529 C C . HIS B 1 20 ? -45.199 10.796 7.513 1.00 67.75 19 HIS B C 1
ATOM 1530 O O . HIS B 1 20 ? -44.988 9.666 8.015 1.00 67.28 19 HIS B O 1
ATOM 1532 N N . MET B 1 21 ? -44.667 11.212 6.360 1.00 66.87 20 MET B N 1
ATOM 1533 C CA . MET B 1 21 ? -43.656 10.469 5.633 1.00 65.97 20 MET B CA 1
ATOM 1534 C C . MET B 1 21 ? -42.316 10.863 6.250 1.00 64.91 20 MET B C 1
ATOM 1535 O O . MET B 1 21 ? -42.107 12.045 6.544 1.00 64.59 20 MET B O 1
ATOM 1537 N N . ALA B 1 22 ? -41.434 9.877 6.457 1.00 63.47 21 ALA B N 1
ATOM 1538 C CA . ALA B 1 22 ? -40.118 10.108 7.056 1.00 62.71 21 ALA B CA 1
ATOM 1539 C C . ALA B 1 22 ? -38.976 10.075 6.043 1.00 62.15 21 ALA B C 1
ATOM 1540 O O . ALA B 1 22 ? -38.975 9.286 5.082 1.00 62.66 21 ALA B O 1
ATOM 1542 N N . LEU B 1 23 ? -37.967 10.894 6.336 1.00 60.90 22 LEU B N 1
ATOM 1543 C CA . LEU B 1 23 ? -36.816 11.083 5.454 1.00 59.65 22 LEU B CA 1
ATOM 1544 C C . LEU B 1 23 ? -35.544 10.314 5.905 1.00 56.75 22 LEU B C 1
ATOM 1545 O O . LEU B 1 23 ? -34.871 10.667 6.888 1.00 57.57 22 LEU B O 1
ATOM 1550 N N . GLU B 1 24 ? -35.263 9.251 5.172 1.00 52.74 23 GLU B N 1
ATOM 1551 C CA . GLU B 1 24 ? -34.057 8.454 5.335 1.00 50.67 23 GLU B CA 1
ATOM 1552 C C . GLU B 1 24 ? -32.771 9.291 5.308 1.00 47.74 23 GLU B C 1
ATOM 1553 O O . GLU B 1 24 ? -32.687 10.266 4.586 1.00 47.85 23 GLU B O 1
ATOM 1559 N N . ASP B 1 25 ? -31.772 8.931 6.107 1.00 44.24 24 ASP B N 1
ATOM 1560 C CA . ASP B 1 25 ? -30.458 9.502 5.939 1.00 41.59 24 ASP B CA 1
ATOM 1561 C C . ASP B 1 25 ? -29.493 8.398 5.572 1.00 41.06 24 ASP B C 1
ATOM 1562 O O . ASP B 1 25 ? -29.734 7.203 5.789 1.00 40.66 24 ASP B O 1
ATOM 1567 N N . LYS B 1 26 ? -28.361 8.824 5.055 1.00 40.60 25 LYS B N 1
ATOM 1568 C CA . LYS B 1 26 ? -27.313 7.915 4.696 1.00 40.88 25 LYS B CA 1
ATOM 1569 C C . LYS B 1 26 ? -26.040 8.407 5.341 1.00 40.93 25 LYS B C 1
ATOM 1570 O O . LYS B 1 26 ? -25.070 8.655 4.663 1.00 42.86 25 LYS B O 1
ATOM 1573 N N . SER B 1 27 ? -26.043 8.588 6.653 1.00 39.83 26 SER B N 1
ATOM 1574 C CA . SER B 1 27 ? -24.863 9.025 7.381 1.00 39.07 26 SER B CA 1
ATOM 1575 C C . SER B 1 27 ? -23.705 8.040 7.223 1.00 39.47 26 SER B C 1
ATOM 1576 O O . SER B 1 27 ? -23.895 6.850 7.280 1.00 39.13 26 SER B O 1
ATOM 1579 N N . SER B 1 28 ? -22.492 8.524 7.050 1.00 39.59 27 SER B N 1
ATOM 1580 C CA . SER B 1 28 ? -21.346 7.612 6.967 1.00 39.89 27 SER B CA 1
ATOM 1581 C C . SER B 1 28 ? -20.791 7.215 8.334 1.00 38.91 27 SER B C 1
ATOM 1582 O O . SER B 1 28 ? -19.694 6.675 8.444 1.00 40.39 27 SER B O 1
ATOM 1585 N N . LYS B 1 29 ? -21.525 7.529 9.376 1.00 38.24 28 LYS B N 1
ATOM 1586 C CA . LYS B 1 29 ? -21.077 7.334 10.755 1.00 37.51 28 LYS B CA 1
ATOM 1587 C C . LYS B 1 29 ? -22.108 6.537 11.538 1.00 36.37 28 LYS B C 1
ATOM 1588 O O . LYS B 1 29 ? -21.814 6.071 12.628 1.00 37.46 28 LYS B O 1
ATOM 1591 N N . LEU B 1 30 ? -23.295 6.366 10.994 1.00 33.87 29 LEU B N 1
ATOM 1592 C CA . LEU B 1 30 ? -24.301 5.596 11.691 1.00 34.45 29 LEU B CA 1
ATOM 1593 C C . LEU B 1 30 ? -24.609 4.297 10.957 1.00 33.43 29 LEU B C 1
ATOM 1594 O O . LEU B 1 30 ? -24.352 4.203 9.769 1.00 33.79 29 LEU B O 1
ATOM 1599 N N . PRO B 1 31 ? -25.174 3.304 11.661 1.00 33.66 30 PRO B N 1
ATOM 1600 C CA . PRO B 1 31 ? -25.634 2.145 10.932 1.00 33.22 30 PRO B CA 1
ATOM 1601 C C . PRO B 1 31 ? -26.771 2.490 10.004 1.00 33.83 30 PRO B C 1
ATOM 1602 O O . PRO B 1 31 ? -27.313 3.608 10.024 1.00 31.57 30 PRO B O 1
ATOM 1606 N N . ASP B 1 32 ? -27.106 1.507 9.174 1.00 34.73 31 ASP B N 1
ATOM 1607 C CA . ASP B 1 32 ? -28.153 1.634 8.186 1.00 35.56 31 ASP B CA 1
ATOM 1608 C C . ASP B 1 32 ? -29.444 2.114 8.770 1.00 34.19 31 ASP B C 1
ATOM 1609 O O . ASP B 1 32 ? -29.995 1.452 9.635 1.00 33.77 31 ASP B O 1
ATOM 1614 N N . TYR B 1 33 ? -29.986 3.165 8.178 1.00 32.54 32 TYR B N 1
ATOM 1615 C CA . TYR B 1 33 ? -31.286 3.679 8.508 1.00 31.47 32 TYR B CA 1
ATOM 1616 C C . TYR B 1 33 ? -32.408 2.644 8.576 1.00 31.45 32 TYR B C 1
ATOM 1617 O O . TYR B 1 33 ? -33.295 2.788 9.432 1.00 31.57 32 TYR B O 1
ATOM 1626 N N A LYS B 1 34 ? -32.384 1.613 7.724 0.70 31.35 33 LYS B N 1
ATOM 1627 N N B LYS B 1 34 ? -32.389 1.647 7.693 0.30 30.51 33 LYS B N 1
ATOM 1628 C CA A LYS B 1 34 ? -33.520 0.665 7.663 0.70 31.48 33 LYS B CA 1
ATOM 1629 C CA B LYS B 1 34 ? -33.454 0.637 7.616 0.30 29.82 33 LYS B CA 1
ATOM 1630 C C A LYS B 1 34 ? -33.588 -0.232 8.898 0.70 31.14 33 LYS B C 1
ATOM 1631 C C B LYS B 1 34 ? -33.582 -0.171 8.911 0.30 30.16 33 LYS B C 1
ATOM 1632 O O A LYS B 1 34 ? -34.665 -0.779 9.238 0.70 31.55 33 LYS B O 1
ATOM 1633 O O B LYS B 1 34 ? -34.682 -0.579 9.317 0.30 30.35 33 LYS B O 1
ATOM 1644 N N . ASN B 1 35 ? -32.431 -0.368 9.545 1.00 30.40 34 ASN B N 1
ATOM 1645 C CA . ASN B 1 35 ? -32.245 -1.126 10.778 1.00 30.29 34 ASN B CA 1
ATOM 1646 C C . ASN B 1 35 ? -32.361 -0.286 12.077 1.00 30.38 34 ASN B C 1
ATOM 1647 O O . ASN B 1 35 ? -32.137 -0.788 13.188 1.00 29.10 34 ASN B O 1
ATOM 1652 N N . ASP B 1 36 ? -32.757 0.977 11.929 1.00 30.76 35 ASP B N 1
ATOM 1653 C CA . ASP B 1 36 ? -32.847 1.882 13.052 1.00 29.79 35 ASP B CA 1
ATOM 1654 C C . ASP B 1 36 ? -34.231 2.017 13.518 1.00 29.07 35 ASP B C 1
ATOM 1655 O O . ASP B 1 36 ? -35.116 2.193 12.704 1.00 29.92 35 ASP B O 1
ATOM 1660 N N . LEU B 1 37 ? -34.433 1.916 14.831 1.00 28.19 36 LEU B N 1
ATOM 1661 C CA . LEU B 1 37 ? -35.749 2.074 15.384 1.00 27.93 36 LEU B CA 1
ATOM 1662 C C . LEU B 1 37 ? -36.166 3.542 15.419 1.00 28.36 36 LEU B C 1
ATOM 1663 O O . LEU B 1 37 ? -37.346 3.862 15.720 1.00 31.24 36 LEU B O 1
ATOM 1668 N N . LEU B 1 38 ? -35.228 4.442 15.166 1.00 28.91 37 LEU B N 1
ATOM 1669 C CA . LEU B 1 38 ? -35.503 5.882 15.211 1.00 28.58 37 LEU B CA 1
ATOM 1670 C C . LEU B 1 38 ? -35.731 6.380 13.804 1.00 28.54 37 LEU B C 1
ATOM 1671 O O . LEU B 1 38 ? -35.021 5.961 12.869 1.00 28.64 37 LEU B O 1
ATOM 1676 N N . TYR B 1 39 ? -36.749 7.221 13.649 1.00 29.68 38 TYR B N 1
ATOM 1677 C CA . TYR B 1 39 ? -37.135 7.791 12.341 1.00 29.75 38 TYR B CA 1
ATOM 1678 C C . TYR B 1 39 ? -36.355 9.059 11.902 1.00 29.41 38 TYR B C 1
ATOM 1679 O O . TYR B 1 39 ? -36.220 9.314 10.707 1.00 27.55 38 TYR B O 1
ATOM 1688 N N . GLU B 1 40 ? -35.806 9.813 12.862 1.00 29.33 39 GLU B N 1
ATOM 1689 C CA . GLU B 1 40 ? -34.953 10.992 12.577 1.00 27.49 39 GLU B CA 1
ATOM 1690 C C . GLU B 1 40 ? -33.729 10.887 13.459 1.00 26.79 39 GLU B C 1
ATOM 1691 O O . GLU B 1 40 ? -33.839 10.689 14.661 1.00 24.36 39 GLU B O 1
ATOM 1697 N N . ARG B 1 41 ? -32.582 11.053 12.833 1.00 26.02 40 ARG B N 1
ATOM 1698 C CA . ARG B 1 41 ? -31.292 10.807 13.414 1.00 26.12 40 ARG B CA 1
ATOM 1699 C C . ARG B 1 41 ? -30.277 11.950 13.213 1.00 26.29 40 ARG B C 1
ATOM 1700 O O . ARG B 1 41 ? -29.369 12.106 14.041 1.00 24.75 40 ARG B O 1
ATOM 1708 N N . THR B 1 42 ? -30.320 12.650 12.070 1.00 27.47 41 THR B N 1
ATOM 1709 C CA . THR B 1 42 ? -29.270 13.680 11.749 1.00 28.84 41 THR B CA 1
ATOM 1710 C C . THR B 1 42 ? -29.702 15.168 11.863 1.00 29.56 41 THR B C 1
ATOM 1711 O O . THR B 1 42 ? -28.872 16.059 11.952 1.00 29.82 41 THR B O 1
ATOM 1715 N N . PHE B 1 43 ? -31.010 15.404 11.811 1.00 31.09 42 PHE B N 1
ATOM 1716 C CA . PHE B 1 43 ? -31.642 16.741 11.809 1.00 31.99 42 PHE B CA 1
ATOM 1717 C C . PHE B 1 43 ? -31.248 17.744 10.694 1.00 33.12 42 PHE B C 1
ATOM 1718 O O . PHE B 1 43 ? -31.593 18.931 10.781 1.00 31.03 42 PHE B O 1
ATOM 1726 N N . ASP B 1 44 ? -30.572 17.259 9.660 1.00 34.26 43 ASP B N 1
ATOM 1727 C CA . ASP B 1 44 ? -29.865 18.105 8.713 1.00 36.72 43 ASP B CA 1
ATOM 1728 C C . ASP B 1 44 ? -30.784 18.837 7.722 1.00 38.15 43 ASP B C 1
ATOM 1729 O O . ASP B 1 44 ? -30.342 19.777 7.060 1.00 38.36 43 ASP B O 1
ATOM 1734 N N . GLU B 1 45 ? -32.058 18.437 7.677 1.00 39.84 44 GLU B N 1
ATOM 1735 C CA . GLU B 1 45 ? -33.100 19.128 6.882 1.00 41.05 44 GLU B CA 1
ATOM 1736 C C . GLU B 1 45 ? -33.859 20.229 7.594 1.00 40.31 44 GLU B C 1
ATOM 1737 O O . GLU B 1 45 ? -34.698 20.863 6.940 1.00 41.58 44 GLU B O 1
ATOM 1743 N N . GLY B 1 46 ? -33.654 20.445 8.901 1.00 38.77 45 GLY B N 1
ATOM 1744 C CA . GLY B 1 46 ? -34.409 21.465 9.623 1.00 36.84 45 GLY B CA 1
ATOM 1745 C C . GLY B 1 46 ? -35.585 20.829 10.342 1.00 36.65 45 GLY B C 1
ATOM 1746 O O . GLY B 1 46 ? -36.302 21.492 11.070 1.00 34.27 45 GLY B O 1
ATOM 1747 N N . LEU B 1 47 ? -35.769 19.520 10.177 1.00 36.61 46 LEU B N 1
ATOM 1748 C CA . LEU B 1 47 ? -36.894 18.837 10.781 1.00 36.62 46 LEU B CA 1
ATOM 1749 C C . LEU B 1 47 ? -36.436 17.830 11.857 1.00 35.86 46 LEU B C 1
ATOM 1750 O O . LEU B 1 47 ? -35.330 17.279 11.788 1.00 35.09 46 LEU B O 1
ATOM 1755 N N . CYS B 1 48 ? -37.302 17.633 12.855 1.00 34.79 47 CYS B N 1
ATOM 1756 C CA . CYS B 1 48 ? -36.998 16.836 14.035 1.00 34.21 47 CYS B CA 1
ATOM 1757 C C . CYS B 1 48 ? -37.977 15.718 14.276 1.00 33.85 47 CYS B C 1
ATOM 1758 O O . CYS B 1 48 ? -37.591 14.685 14.878 1.00 31.85 47 CYS B O 1
ATOM 1761 N N . PHE B 1 49 ? -39.230 15.872 13.805 1.00 33.18 48 PHE B N 1
ATOM 1762 C CA . PHE B 1 49 ? -40.250 14.875 14.094 1.00 33.94 48 PHE B CA 1
ATOM 1763 C C . PHE B 1 49 ? -39.736 13.466 13.869 1.00 32.47 48 PHE B C 1
ATOM 1764 O O . PHE B 1 49 ? -39.128 13.228 12.841 1.00 31.51 48 PHE B O 1
ATOM 1772 N N . PRO B 1 50 ? -40.042 12.520 14.772 1.00 30.39 49 PRO B N 1
ATOM 1773 C CA . PRO B 1 50 ? -40.852 12.546 15.981 1.00 30.62 49 PRO B CA 1
ATOM 1774 C C . PRO B 1 50 ? -40.196 12.999 17.312 1.00 29.32 49 PRO B C 1
ATOM 1775 O O . PRO B 1 50 ? -40.806 12.825 18.351 1.00 28.00 49 PRO B O 1
ATOM 1779 N N . TRP B 1 51 ? -38.990 13.544 17.257 1.00 28.18 50 TRP B N 1
ATOM 1780 C CA . TRP B 1 51 ? -38.365 14.102 18.444 1.00 29.24 50 TRP B CA 1
ATOM 1781 C C . TRP B 1 51 ? -39.214 15.293 18.873 1.00 28.62 50 TRP B C 1
ATOM 1782 O O . TRP B 1 51 ? -39.530 16.149 18.077 1.00 29.18 50 TRP B O 1
ATOM 1793 N N . HIS B 1 52 ? -39.617 15.299 20.129 1.00 29.07 51 HIS B N 1
ATOM 1794 C CA . HIS B 1 52 ? -40.434 16.383 20.649 1.00 29.69 51 HIS B CA 1
ATOM 1795 C C . HIS B 1 52 ? -39.999 16.615 22.090 1.00 29.83 51 HIS B C 1
ATOM 1796 O O . HIS B 1 52 ? -39.114 15.903 22.616 1.00 28.26 51 HIS B O 1
ATOM 1803 N N . THR B 1 53 ? -40.551 17.659 22.690 1.00 30.53 52 THR B N 1
ATOM 1804 C CA . THR B 1 53 ? -40.253 18.001 24.078 1.00 31.57 52 THR B CA 1
ATOM 1805 C C . THR B 1 53 ? -41.435 17.661 24.977 1.00 32.50 52 THR B C 1
ATOM 1806 O O . THR B 1 53 ? -42.548 17.484 24.524 1.00 33.28 52 THR B O 1
ATOM 1810 N N . CYS B 1 54 ? -41.166 17.599 26.262 1.00 33.44 53 CYS B N 1
ATOM 1811 C CA . CYS B 1 54 ? -42.157 17.443 27.281 1.00 34.38 53 CYS B CA 1
ATOM 1812 C C . CYS B 1 54 ? -41.803 18.363 28.433 1.00 34.10 53 CYS B C 1
ATOM 1813 O O . CYS B 1 54 ? -40.606 18.451 28.791 1.00 33.43 53 CYS B O 1
ATOM 1816 N N . GLU B 1 55 ? -42.829 18.966 29.050 1.00 33.81 54 GLU B N 1
ATOM 1817 C CA . GLU B 1 55 ? -42.706 19.899 30.198 1.00 34.26 54 GLU B CA 1
ATOM 1818 C C . GLU B 1 55 ? -43.623 19.359 31.266 1.00 34.63 54 GLU B C 1
ATOM 1819 O O . GLU B 1 55 ? -44.724 19.032 30.966 1.00 34.49 54 GLU B O 1
ATOM 1825 N N . ASP B 1 56 ? -43.216 19.278 32.514 1.00 34.73 55 ASP B N 1
ATOM 1826 C CA . ASP B 1 56 ? -44.011 18.508 33.479 1.00 35.34 55 ASP B CA 1
ATOM 1827 C C . ASP B 1 56 ? -43.606 19.033 34.840 1.00 35.37 55 ASP B C 1
ATOM 1828 O O . ASP B 1 56 ? -42.475 19.518 35.006 1.00 34.50 55 ASP B O 1
ATOM 1833 N N . SER B 1 57 ? -44.510 18.969 35.803 1.00 35.32 56 SER B N 1
ATOM 1834 C CA . SER B 1 57 ? -44.183 19.370 37.199 1.00 35.07 56 SER B CA 1
ATOM 1835 C C . SER B 1 57 ? -43.278 20.621 37.308 1.00 34.05 56 SER B C 1
ATOM 1836 O O . SER B 1 57 ? -42.288 20.633 38.011 1.00 33.12 56 SER B O 1
ATOM 1839 N N . GLY B 1 58 ? -43.614 21.661 36.559 1.00 34.52 57 GLY B N 1
ATOM 1840 C CA . GLY B 1 58 ? -42.897 22.930 36.617 1.00 34.88 57 GLY B CA 1
ATOM 1841 C C . GLY B 1 58 ? -41.924 23.251 35.504 1.00 35.02 57 GLY B C 1
ATOM 1842 O O . GLY B 1 58 ? -41.449 24.392 35.369 1.00 33.98 57 GLY B O 1
ATOM 1843 N N . GLY B 1 59 ? -41.545 22.245 34.729 1.00 34.30 58 GLY B N 1
ATOM 1844 C CA . GLY B 1 59 ? -40.575 22.464 33.661 1.00 32.93 58 GLY B CA 1
ATOM 1845 C C . GLY B 1 59 ? -41.068 23.367 32.551 1.00 32.31 58 GLY B C 1
ATOM 1846 O O . GLY B 1 59 ? -42.255 23.429 32.273 1.00 30.10 58 GLY B O 1
ATOM 1847 N N . LYS B 1 60 ? -40.138 24.057 31.889 1.00 31.57 59 LYS B N 1
ATOM 1848 C CA . LYS B 1 60 ? -40.489 24.821 30.709 1.00 32.10 59 LYS B CA 1
ATOM 1849 C C . LYS B 1 60 ? -39.348 24.688 29.737 1.00 30.95 59 LYS B C 1
ATOM 1850 O O . LYS B 1 60 ? -38.198 24.836 30.105 1.00 27.76 59 LYS B O 1
ATOM 1856 N N . CYS B 1 61 ? -39.635 24.484 28.468 1.00 31.06 60 CYS B N 1
ATOM 1857 C CA . CYS B 1 61 ? -38.546 24.483 27.506 1.00 30.79 60 CYS B CA 1
ATOM 1858 C C . CYS B 1 61 ? -39.002 24.839 26.105 1.00 31.50 60 CYS B C 1
ATOM 1859 O O . CYS B 1 61 ? -40.173 24.939 25.829 1.00 31.35 60 CYS B O 1
ATOM 1862 N N . ASP B 1 62 ? -38.037 25.041 25.219 1.00 32.64 61 ASP B N 1
ATOM 1863 C CA . ASP B 1 62 ? -38.330 25.113 23.830 1.00 33.75 61 ASP B CA 1
ATOM 1864 C C . ASP B 1 62 ? -37.382 24.297 23.012 1.00 33.27 61 ASP B C 1
ATOM 1865 O O . ASP B 1 62 ? -36.426 23.755 23.527 1.00 32.80 61 ASP B O 1
ATOM 1870 N N . PHE B 1 63 ? -37.631 24.253 21.712 1.00 34.18 62 PHE B N 1
ATOM 1871 C CA . PHE B 1 63 ? -36.708 23.585 20.806 1.00 35.76 62 PHE B CA 1
ATOM 1872 C C . PHE B 1 63 ? -36.695 24.205 19.422 1.00 36.54 62 PHE B C 1
ATOM 1873 O O . PHE B 1 63 ? -37.687 24.900 19.037 1.00 37.45 62 PHE B O 1
ATOM 1881 N N . ALA B 1 64 ? -35.628 23.892 18.673 1.00 35.28 63 ALA B N 1
ATOM 1882 C CA . ALA B 1 64 ? -35.441 24.306 17.278 1.00 34.68 63 ALA B CA 1
ATOM 1883 C C . ALA B 1 64 ? -34.314 23.482 16.633 1.00 34.31 63 ALA B C 1
ATOM 1884 O O . ALA B 1 64 ? -33.414 22.940 17.328 1.00 34.41 63 ALA B O 1
ATOM 1886 N N . VAL B 1 65 ? -34.296 23.389 15.305 1.00 32.95 64 VAL B N 1
ATOM 1887 C CA . VAL B 1 65 ? -33.190 22.729 14.664 1.00 30.97 64 VAL B CA 1
ATOM 1888 C C . VAL B 1 65 ? -32.318 23.817 14.157 1.00 32.15 64 VAL B C 1
ATOM 1889 O O . VAL B 1 65 ? -32.818 24.734 13.524 1.00 33.03 64 VAL B O 1
ATOM 1893 N N . VAL B 1 66 ? -31.023 23.770 14.429 1.00 30.69 65 VAL B N 1
ATOM 1894 C CA . VAL B 1 66 ? -30.211 24.927 14.129 1.00 31.99 65 VAL B CA 1
ATOM 1895 C C . VAL B 1 66 ? -28.936 24.436 13.524 1.00 32.87 65 VAL B C 1
ATOM 1896 O O . VAL B 1 66 ? -28.622 23.258 13.649 1.00 30.93 65 VAL B O 1
ATOM 1900 N N . ASP B 1 67 ? -28.208 25.345 12.887 1.00 34.22 66 ASP B N 1
ATOM 1901 C CA . ASP B 1 67 ? -26.975 24.999 12.231 1.00 36.10 66 ASP B CA 1
ATOM 1902 C C . ASP B 1 67 ? -25.963 24.753 13.302 1.00 37.02 66 ASP B C 1
ATOM 1903 O O . ASP B 1 67 ? -26.060 25.298 14.379 1.00 35.70 66 ASP B O 1
ATOM 1908 N N . VAL B 1 68 ? -25.012 23.885 12.999 1.00 38.62 67 VAL B N 1
ATOM 1909 C CA . VAL B 1 68 ? -23.946 23.529 13.899 1.00 39.15 67 VAL B CA 1
ATOM 1910 C C . VAL B 1 68 ? -22.825 24.415 13.437 1.00 40.80 67 VAL B C 1
ATOM 1911 O O . VAL B 1 68 ? -22.360 24.290 12.296 1.00 41.49 67 VAL B O 1
ATOM 1915 N N . PRO B 1 69 ? -22.385 25.337 14.295 1.00 42.33 68 PRO B N 1
ATOM 1916 C CA . PRO B 1 69 ? -21.399 26.287 13.772 1.00 43.18 68 PRO B CA 1
ATOM 1917 C C . PRO B 1 69 ? -20.154 25.562 13.365 1.00 43.64 68 PRO B C 1
ATOM 1918 O O . PRO B 1 69 ? -19.784 24.581 14.036 1.00 44.70 68 PRO B O 1
ATOM 1922 N N . GLY B 1 70 ? -19.556 26.007 12.250 1.00 43.92 69 GLY B N 1
ATOM 1923 C CA . GLY B 1 70 ? -18.244 25.520 11.767 1.00 44.47 69 GLY B CA 1
ATOM 1924 C C . GLY B 1 70 ? -18.264 24.232 10.959 1.00 44.54 69 GLY B C 1
ATOM 1925 O O . GLY B 1 70 ? -17.198 23.665 10.671 1.00 44.86 69 GLY B O 1
ATOM 1926 N N . GLU B 1 71 ? -19.473 23.789 10.601 1.00 43.93 70 GLU B N 1
ATOM 1927 C CA . GLU B 1 71 ? -19.729 22.462 10.023 1.00 43.57 70 GLU B CA 1
ATOM 1928 C C . GLU B 1 71 ? -20.839 22.667 9.014 1.00 43.23 70 GLU B C 1
ATOM 1929 O O . GLU B 1 71 ? -21.981 22.416 9.310 1.00 42.93 70 GLU B O 1
ATOM 1935 N N . PRO B 1 72 ? -20.497 23.194 7.827 1.00 43.40 71 PRO B N 1
ATOM 1936 C CA . PRO B 1 72 ? -21.490 23.472 6.800 1.00 42.98 71 PRO B CA 1
ATOM 1937 C C . PRO B 1 72 ? -22.403 22.308 6.496 1.00 42.28 71 PRO B C 1
ATOM 1938 O O . PRO B 1 72 ? -21.923 21.193 6.323 1.00 41.96 71 PRO B O 1
ATOM 1942 N N . GLY B 1 73 ? -23.713 22.579 6.426 1.00 41.01 72 GLY B N 1
ATOM 1943 C CA . GLY B 1 73 ? -24.706 21.530 6.157 1.00 40.25 72 GLY B CA 1
ATOM 1944 C C . GLY B 1 73 ? -25.088 20.631 7.337 1.00 39.10 72 GLY B C 1
ATOM 1945 O O . GLY B 1 73 ? -26.002 19.813 7.222 1.00 39.26 72 GLY B O 1
ATOM 1946 N N . ASN B 1 74 ? -24.414 20.766 8.475 1.00 38.14 73 ASN B N 1
ATOM 1947 C CA . ASN B 1 74 ? -24.815 20.009 9.648 1.00 36.95 73 ASN B CA 1
ATOM 1948 C C . ASN B 1 74 ? -25.786 20.807 10.506 1.00 36.28 73 ASN B C 1
ATOM 1949 O O . ASN B 1 74 ? -25.570 21.955 10.775 1.00 38.18 73 ASN B O 1
ATOM 1954 N N . LYS B 1 75 ? -26.904 20.207 10.866 1.00 35.30 74 LYS B N 1
ATOM 1955 C CA . LYS B 1 75 ? -27.838 20.776 11.814 1.00 34.33 74 LYS B CA 1
ATOM 1956 C C . LYS B 1 75 ? -28.055 19.869 13.000 1.00 33.12 74 LYS B C 1
ATOM 1957 O O . LYS B 1 75 ? -27.851 18.665 12.896 1.00 33.40 74 LYS B O 1
ATOM 1963 N N . ALA B 1 76 ? -28.541 20.432 14.101 1.00 31.04 75 ALA B N 1
ATOM 1964 C CA . ALA B 1 76 ? -28.786 19.656 15.317 1.00 29.79 75 ALA B CA 1
ATOM 1965 C C . ALA B 1 76 ? -30.029 20.148 16.049 1.00 29.94 75 ALA B C 1
ATOM 1966 O O . ALA B 1 76 ? -30.501 21.279 15.868 1.00 29.73 75 ALA B O 1
ATOM 1968 N N . PHE B 1 77 ? -30.591 19.253 16.827 1.00 27.74 76 PHE B N 1
ATOM 1969 C CA . PHE B 1 77 ? -31.733 19.569 17.635 1.00 27.49 76 PHE B CA 1
ATOM 1970 C C . PHE B 1 77 ? -31.222 20.400 18.830 1.00 27.61 76 PHE B C 1
ATOM 1971 O O . PHE B 1 77 ? -30.247 20.033 19.458 1.00 27.12 76 PHE B O 1
ATOM 1979 N N . ARG B 1 78 ? -31.872 21.512 19.118 1.00 27.05 77 ARG B N 1
ATOM 1980 C CA . ARG B 1 78 ? -31.489 22.340 20.237 1.00 28.33 77 ARG B CA 1
ATOM 1981 C C . ARG B 1 78 ? -32.629 22.457 21.187 1.00 28.16 77 ARG B C 1
ATOM 1982 O O . ARG B 1 78 ? -33.718 22.925 20.824 1.00 29.71 77 ARG B O 1
ATOM 1990 N N . LEU B 1 79 ? -32.398 22.076 22.419 1.00 26.78 78 LEU B N 1
ATOM 1991 C CA . LEU B 1 79 ? -33.383 22.313 23.415 1.00 27.73 78 LEU B CA 1
ATOM 1992 C C . LEU B 1 79 ? -32.970 23.488 24.310 1.00 27.82 78 LEU B C 1
ATOM 1993 O O . LEU B 1 79 ? -31.853 23.543 24.868 1.00 29.20 78 LEU B O 1
ATOM 1998 N N . THR B 1 80 ? -33.884 24.433 24.467 1.00 27.08 79 THR B N 1
ATOM 1999 C CA . THR B 1 80 ? -33.704 25.527 25.415 1.00 26.13 79 THR B CA 1
ATOM 2000 C C . THR B 1 80 ? -34.330 25.166 26.724 1.00 25.41 79 THR B C 1
ATOM 2001 O O . THR B 1 80 ? -35.524 25.066 26.798 1.00 27.37 79 THR B O 1
ATOM 2005 N N . VAL B 1 81 ? -33.548 24.923 27.762 1.00 24.72 80 VAL B N 1
ATOM 2006 C CA . VAL B 1 81 ? -34.132 24.595 29.056 1.00 24.20 80 VAL B CA 1
ATOM 2007 C C . VAL B 1 81 ? -34.439 25.923 29.701 1.00 25.75 80 VAL B C 1
ATOM 2008 O O . VAL B 1 81 ? -33.471 26.717 29.976 1.00 25.14 80 VAL B O 1
ATOM 2012 N N . ILE B 1 82 ? -35.729 26.190 29.917 1.00 27.37 81 ILE B N 1
ATOM 2013 C CA . ILE B 1 82 ? -36.219 27.529 30.301 1.00 28.12 81 ILE B CA 1
ATOM 2014 C C . ILE B 1 82 ? -36.421 27.585 31.798 1.00 29.70 81 ILE B C 1
ATOM 2015 O O . ILE B 1 82 ? -36.092 28.584 32.477 1.00 28.69 81 ILE B O 1
ATOM 2020 N N . ASP B 1 83 ? -36.963 26.513 32.340 1.00 30.41 82 ASP B N 1
ATOM 2021 C CA . ASP B 1 83 ? -37.152 26.436 33.755 1.00 31.28 82 ASP B CA 1
ATOM 2022 C C . ASP B 1 83 ? -37.071 24.948 34.117 1.00 30.67 82 ASP B C 1
ATOM 2023 O O . ASP B 1 83 ? -37.738 24.088 33.521 1.00 31.04 82 ASP B O 1
ATOM 2028 N N . LYS B 1 84 ? -36.229 24.656 35.096 1.00 31.45 83 LYS B N 1
ATOM 2029 C CA . LYS B 1 84 ? -35.826 23.291 35.422 1.00 31.27 83 LYS B CA 1
ATOM 2030 C C . LYS B 1 84 ? -37.001 22.483 36.023 1.00 31.61 83 LYS B C 1
ATOM 2031 O O . LYS B 1 84 ? -36.976 21.248 36.057 1.00 29.23 83 LYS B O 1
ATOM 2037 N N . GLY B 1 85 ? -38.052 23.178 36.465 1.00 31.44 84 GLY B N 1
ATOM 2038 C CA . GLY B 1 85 ? -39.116 22.533 37.222 1.00 32.04 84 GLY B CA 1
ATOM 2039 C C . GLY B 1 85 ? -38.710 21.845 38.521 1.00 33.28 84 GLY B C 1
ATOM 2040 O O . GLY B 1 85 ? -37.614 22.073 39.069 1.00 32.99 84 GLY B O 1
ATOM 2041 N N . GLN B 1 86 ? -39.576 20.940 38.964 1.00 33.62 85 GLN B N 1
ATOM 2042 C CA . GLN B 1 86 ? -39.462 20.274 40.253 1.00 34.66 85 GLN B CA 1
ATOM 2043 C C . GLN B 1 86 ? -38.740 18.955 40.172 1.00 34.15 85 GLN B C 1
ATOM 2044 O O . GLN B 1 86 ? -38.149 18.516 41.155 1.00 34.54 85 GLN B O 1
ATOM 2050 N N . ASN B 1 87 ? -38.728 18.338 38.991 1.00 32.85 86 ASN B N 1
ATOM 2051 C CA . ASN B 1 87 ? -38.113 16.991 38.869 1.00 32.34 86 ASN B CA 1
ATOM 2052 C C . ASN B 1 87 ? -37.068 16.875 37.704 1.00 31.44 86 ASN B C 1
ATOM 2053 O O . ASN B 1 87 ? -37.013 17.709 36.808 1.00 29.59 86 ASN B O 1
ATOM 2058 N N . LYS B 1 88 ? -36.281 15.808 37.727 1.00 30.95 87 LYS B N 1
ATOM 2059 C CA . LYS B 1 88 ? -35.387 15.502 36.607 1.00 30.02 87 LYS B CA 1
ATOM 2060 C C . LYS B 1 88 ? -36.217 15.316 35.349 1.00 28.99 87 LYS B C 1
ATOM 2061 O O . LYS B 1 88 ? -35.837 15.759 34.267 1.00 29.15 87 LYS B O 1
ATOM 2067 N N . TRP B 1 89 ? -37.384 14.712 35.513 1.00 27.61 88 TRP B N 1
ATOM 2068 C CA . TRP B 1 89 ? -38.295 14.497 34.407 1.00 27.00 88 TRP B CA 1
ATOM 2069 C C . TRP B 1 89 ? -39.093 15.687 33.999 1.00 25.66 88 TRP B C 1
ATOM 2070 O O . TRP B 1 89 ? -39.827 15.631 32.978 1.00 24.17 88 TRP B O 1
ATOM 2081 N N . SER B 1 90 ? -38.947 16.803 34.707 1.00 26.02 89 SER B N 1
ATOM 2082 C CA . SER B 1 90 ? -39.762 17.982 34.340 1.00 26.45 89 SER B CA 1
ATOM 2083 C C . SER B 1 90 ? -39.463 18.512 33.003 1.00 25.58 89 SER B C 1
ATOM 2084 O O . SER B 1 90 ? -40.260 19.269 32.455 1.00 27.51 89 SER B O 1
ATOM 2087 N N . VAL B 1 91 ? -38.285 18.247 32.476 1.00 26.88 90 VAL B N 1
ATOM 2088 C CA . VAL B 1 91 ? -37.967 18.732 31.115 1.00 25.68 90 VAL B CA 1
ATOM 2089 C C . VAL B 1 91 ? -37.334 17.563 30.366 1.00 24.87 90 VAL B C 1
ATOM 2090 O O . VAL B 1 91 ? -36.415 16.979 30.827 1.00 24.03 90 VAL B O 1
ATOM 2094 N N . GLN B 1 92 ? -37.795 17.308 29.164 1.00 24.57 91 GLN B N 1
ATOM 2095 C CA . GLN B 1 92 ? -37.318 16.174 28.377 1.00 25.34 91 GLN B CA 1
ATOM 2096 C C . GLN B 1 92 ? -37.326 16.452 26.883 1.00 25.33 91 GLN B C 1
ATOM 2097 O O . GLN B 1 92 ? -38.108 17.202 26.390 1.00 24.76 91 GLN B O 1
ATOM 2103 N N . MET B 1 93 ? -36.410 15.813 26.179 1.00 26.65 92 MET B N 1
ATOM 2104 C CA . MET B 1 93 ? -36.493 15.650 24.736 1.00 26.44 92 MET B CA 1
ATOM 2105 C C . MET B 1 93 ? -36.492 14.146 24.450 1.00 25.52 92 MET B C 1
ATOM 2106 O O . MET B 1 93 ? -35.698 13.410 25.005 1.00 23.79 92 MET B O 1
ATOM 2111 N N . ARG B 1 94 ? -37.407 13.703 23.587 1.00 26.73 93 ARG B N 1
ATOM 2112 C CA . ARG B 1 94 ? -37.742 12.296 23.499 1.00 25.25 93 ARG B CA 1
ATOM 2113 C C . ARG B 1 94 ? -38.334 11.845 22.118 1.00 26.77 93 ARG B C 1
ATOM 2114 O O . ARG B 1 94 ? -38.970 12.621 21.379 1.00 27.04 93 ARG B O 1
ATOM 2122 N N . HIS B 1 95 ? -38.054 10.583 21.775 1.00 27.19 94 HIS B N 1
ATOM 2123 C CA . HIS B 1 95 ? -38.580 9.910 20.573 1.00 26.62 94 HIS B CA 1
ATOM 2124 C C . HIS B 1 95 ? -39.383 8.732 21.085 1.00 25.53 94 HIS B C 1
ATOM 2125 O O . HIS B 1 95 ? -38.897 7.921 21.816 1.00 27.62 94 HIS B O 1
ATOM 2132 N N . ARG B 1 96 ? -40.656 8.703 20.803 1.00 26.33 95 ARG B N 1
ATOM 2133 C CA . ARG B 1 96 ? -41.501 7.606 21.205 1.00 26.20 95 ARG B CA 1
ATOM 2134 C C . ARG B 1 96 ? -41.633 6.543 20.052 1.00 27.81 95 ARG B C 1
ATOM 2135 O O . ARG B 1 96 ? -40.888 6.548 19.055 1.00 26.24 95 ARG B O 1
ATOM 2143 N N . GLY B 1 97 ? -42.581 5.609 20.212 1.00 30.48 96 GLY B N 1
ATOM 2144 C CA . GLY B 1 97 ? -42.870 4.633 19.139 1.00 30.62 96 GLY B CA 1
ATOM 2145 C C . GLY B 1 97 ? -41.809 3.593 19.044 1.00 30.20 96 GLY B C 1
ATOM 2146 O O . GLY B 1 97 ? -41.358 3.327 17.959 1.00 32.63 96 GLY B O 1
ATOM 2147 N N . ILE B 1 98 ? -41.399 3.030 20.184 1.00 30.14 97 ILE B N 1
ATOM 2148 C CA . ILE B 1 98 ? -40.188 2.164 20.273 1.00 29.32 97 ILE B CA 1
ATOM 2149 C C . ILE B 1 98 ? -40.629 0.890 20.912 1.00 28.33 97 ILE B C 1
ATOM 2150 O O . ILE B 1 98 ? -41.254 0.909 21.968 1.00 28.10 97 ILE B O 1
ATOM 2155 N N . THR B 1 99 ? -40.385 -0.200 20.186 1.00 27.95 98 THR B N 1
ATOM 2156 C CA . THR B 1 99 ? -40.610 -1.565 20.668 1.00 27.32 98 THR B CA 1
ATOM 2157 C C . THR B 1 99 ? -39.308 -2.241 20.899 1.00 26.48 98 THR B C 1
ATOM 2158 O O . THR B 1 99 ? -38.551 -2.466 19.977 1.00 25.87 98 THR B O 1
ATOM 2162 N N . LEU B 1 100 ? -38.999 -2.509 22.159 1.00 26.44 99 LEU B N 1
ATOM 2163 C CA . LEU B 1 100 ? -37.821 -3.304 22.441 1.00 27.24 99 LEU B CA 1
ATOM 2164 C C . LEU B 1 100 ? -38.279 -4.783 22.518 1.00 28.57 99 LEU B C 1
ATOM 2165 O O . LEU B 1 100 ? -39.305 -5.092 23.195 1.00 26.22 99 LEU B O 1
ATOM 2170 N N . GLU B 1 101 ? -37.503 -5.656 21.850 1.00 28.83 100 GLU B N 1
ATOM 2171 C CA . GLU B 1 101 ? -37.898 -7.070 21.658 1.00 29.56 100 GLU B CA 1
ATOM 2172 C C . GLU B 1 101 ? -36.949 -8.021 22.396 1.00 28.70 100 GLU B C 1
ATOM 2173 O O . GLU B 1 101 ? -35.774 -7.835 22.354 1.00 27.84 100 GLU B O 1
ATOM 2179 N N . GLN B 1 102 ? -37.501 -8.975 23.137 1.00 28.56 101 GLN B N 1
ATOM 2180 C CA . GLN B 1 102 ? -36.740 -9.835 23.993 1.00 28.91 101 GLN B CA 1
ATOM 2181 C C . GLN B 1 102 ? -35.735 -10.560 23.189 1.00 28.59 101 GLN B C 1
ATOM 2182 O O . GLN B 1 102 ? -36.036 -10.981 22.124 1.00 30.69 101 GLN B O 1
ATOM 2188 N N . GLY B 1 103 ? -34.510 -10.668 23.671 1.00 29.36 102 GLY B N 1
ATOM 2189 C CA . GLY B 1 103 ? -33.457 -11.310 22.912 1.00 28.67 102 GLY B CA 1
ATOM 2190 C C . GLY B 1 103 ? -32.765 -10.487 21.872 1.00 28.70 102 GLY B C 1
ATOM 2191 O O . GLY B 1 103 ? -31.731 -10.871 21.413 1.00 27.68 102 GLY B O 1
ATOM 2192 N N . HIS B 1 104 ? -33.307 -9.334 21.501 1.00 29.78 103 HIS B N 1
ATOM 2193 C CA . HIS B 1 104 ? -32.599 -8.509 20.546 1.00 30.89 103 HIS B CA 1
ATOM 2194 C C . HIS B 1 104 ? -31.512 -7.651 21.241 1.00 29.83 103 HIS B C 1
ATOM 2195 O O . HIS B 1 104 ? -31.598 -7.371 22.440 1.00 28.38 103 HIS B O 1
ATOM 2202 N N . THR B 1 105 ? -30.508 -7.266 20.462 1.00 29.71 104 THR B N 1
ATOM 2203 C CA . THR B 1 105 ? -29.343 -6.547 20.949 1.00 29.51 104 THR B CA 1
ATOM 2204 C C . THR B 1 105 ? -29.275 -5.207 20.216 1.00 29.09 104 THR B C 1
ATOM 2205 O O . THR B 1 105 ? -29.232 -5.156 18.979 1.00 29.07 104 THR B O 1
ATOM 2209 N N . TYR B 1 106 ? -29.277 -4.135 21.001 1.00 27.80 105 TYR B N 1
ATOM 2210 C CA . TYR B 1 106 ? -29.543 -2.802 20.514 1.00 27.24 105 TYR B CA 1
ATOM 2211 C C . TYR B 1 106 ? -28.317 -1.936 20.709 1.00 25.91 105 TYR B C 1
ATOM 2212 O O . TYR B 1 106 ? -27.638 -2.031 21.738 1.00 26.16 105 TYR B O 1
ATOM 2221 N N . THR B 1 107 ? -27.958 -1.166 19.695 1.00 24.59 106 THR B N 1
ATOM 2222 C CA . THR B 1 107 ? -26.864 -0.259 19.824 1.00 24.69 106 THR B CA 1
ATOM 2223 C C . THR B 1 107 ? -27.412 1.170 19.943 1.00 25.25 106 THR B C 1
ATOM 2224 O O . THR B 1 107 ? -28.003 1.722 19.014 1.00 24.94 106 THR B O 1
ATOM 2228 N N . VAL B 1 108 ? -27.212 1.750 21.128 1.00 26.69 107 VAL B N 1
ATOM 2229 C CA . VAL B 1 108 ? -27.656 3.139 21.459 1.00 24.44 107 VAL B CA 1
ATOM 2230 C C . VAL B 1 108 ? -26.490 4.063 21.122 1.00 24.82 107 VAL B C 1
ATOM 2231 O O . VAL B 1 108 ? -25.338 3.853 21.601 1.00 25.55 107 VAL B O 1
ATOM 2235 N N A ARG B 1 109 ? -26.765 5.057 20.282 0.50 24.12 108 ARG B N 1
ATOM 2236 N N B ARG B 1 109 ? -26.753 5.061 20.288 0.50 24.24 108 ARG B N 1
ATOM 2237 C CA A ARG B 1 109 ? -25.767 6.033 19.851 0.50 24.29 108 ARG B CA 1
ATOM 2238 C CA B ARG B 1 109 ? -25.726 6.009 19.883 0.50 24.50 108 ARG B CA 1
ATOM 2239 C C A ARG B 1 109 ? -26.334 7.467 19.943 0.50 23.56 108 ARG B C 1
ATOM 2240 C C B ARG B 1 109 ? -26.308 7.454 19.916 0.50 23.71 108 ARG B C 1
ATOM 2241 O O A ARG B 1 109 ? -27.516 7.706 19.644 0.50 23.03 108 ARG B O 1
ATOM 2242 O O B ARG B 1 109 ? -27.484 7.678 19.579 0.50 23.18 108 ARG B O 1
ATOM 2257 N N . PHE B 1 110 ? -25.493 8.427 20.331 1.00 22.62 109 PHE B N 1
ATOM 2258 C CA . PHE B 1 110 ? -25.934 9.827 20.299 1.00 21.85 109 PHE B CA 1
ATOM 2259 C C . PHE B 1 110 ? -24.774 10.787 20.570 1.00 22.07 109 PHE B C 1
ATOM 2260 O O . PHE B 1 110 ? -23.786 10.421 21.190 1.00 21.35 109 PHE B O 1
ATOM 2268 N N . THR B 1 111 ? -24.880 11.978 20.021 1.00 22.04 110 THR B N 1
ATOM 2269 C CA . THR B 1 111 ? -23.939 13.049 20.328 1.00 22.21 110 THR B CA 1
ATOM 2270 C C . THR B 1 111 ? -24.738 14.175 20.980 1.00 22.42 110 THR B C 1
ATOM 2271 O O . THR B 1 111 ? -25.759 14.625 20.436 1.00 21.40 110 THR B O 1
ATOM 2275 N N . ILE B 1 112 ? -24.269 14.551 22.169 1.00 22.62 111 ILE B N 1
ATOM 2276 C CA . ILE B 1 112 ? -24.871 15.554 23.021 1.00 22.77 111 ILE B CA 1
ATOM 2277 C C . ILE B 1 112 ? -23.853 16.532 23.531 1.00 22.89 111 ILE B C 1
ATOM 2278 O O . ILE B 1 112 ? -22.708 16.173 23.794 1.00 23.19 111 ILE B O 1
ATOM 2283 N N . TRP B 1 113 ? -24.290 17.796 23.612 1.00 22.36 112 TRP B N 1
ATOM 2284 C CA . TRP B 1 113 ? -23.477 18.854 24.243 1.00 23.67 112 TRP B CA 1
ATOM 2285 C C . TRP B 1 113 ? -24.346 20.020 24.695 1.00 22.78 112 TRP B C 1
ATOM 2286 O O . TRP B 1 113 ? -25.524 20.051 24.385 1.00 23.12 112 TRP B O 1
ATOM 2297 N N . SER B 1 114 ? -23.737 20.956 25.437 1.00 22.70 113 SER B N 1
ATOM 2298 C CA . SER B 1 114 ? -24.389 22.109 26.031 1.00 22.16 113 SER B CA 1
ATOM 2299 C C . SER B 1 114 ? -23.446 23.312 26.198 1.00 23.13 113 SER B C 1
ATOM 2300 O O . SER B 1 114 ? -22.224 23.175 26.333 1.00 24.26 113 SER B O 1
ATOM 2303 N N . ASP B 1 115 ? -24.020 24.502 26.130 1.00 23.40 114 ASP B N 1
ATOM 2304 C CA . ASP B 1 115 ? -23.262 25.729 26.403 1.00 23.50 114 ASP B CA 1
ATOM 2305 C C . ASP B 1 115 ? -22.979 25.952 27.898 1.00 22.70 114 ASP B C 1
ATOM 2306 O O . ASP B 1 115 ? -22.161 26.778 28.211 1.00 21.87 114 ASP B O 1
ATOM 2311 N N . LYS B 1 116 ? -23.614 25.185 28.804 1.00 23.37 115 LYS B N 1
ATOM 2312 C CA . LYS B 1 116 ? -23.337 25.286 30.274 1.00 22.62 115 LYS B CA 1
ATOM 2313 C C . LYS B 1 116 ? -22.936 23.907 30.855 1.00 23.84 115 LYS B C 1
ATOM 2314 O O . LYS B 1 116 ? -23.231 22.929 30.263 1.00 23.15 115 LYS B O 1
ATOM 2320 N N . SER B 1 117 ? -22.339 23.855 32.032 1.00 23.52 116 SER B N 1
ATOM 2321 C CA . SER B 1 117 ? -22.088 22.561 32.663 1.00 23.93 116 SER B CA 1
ATOM 2322 C C . SER B 1 117 ? -23.402 22.070 33.199 1.00 26.04 116 SER B C 1
ATOM 2323 O O . SER B 1 117 ? -24.068 22.773 33.975 1.00 26.58 116 SER B O 1
ATOM 2326 N N . CYS B 1 118 ? -23.797 20.860 32.775 1.00 25.15 117 CYS B N 1
ATOM 2327 C CA . CYS B 1 118 ? -25.058 20.289 33.225 1.00 23.46 117 CYS B CA 1
ATOM 2328 C C . CYS B 1 118 ? -24.976 18.802 33.192 1.00 23.94 117 CYS B C 1
ATOM 2329 O O . CYS B 1 118 ? -23.928 18.237 32.856 1.00 23.36 117 CYS B O 1
ATOM 2332 N N . ARG B 1 119 ? -26.064 18.170 33.593 1.00 23.08 118 ARG B N 1
ATOM 2333 C CA . ARG B 1 119 ? -26.191 16.734 33.467 1.00 24.01 118 ARG B CA 1
ATOM 2334 C C . ARG B 1 119 ? -27.437 16.395 32.595 1.00 22.07 118 ARG B C 1
ATOM 2335 O O . ARG B 1 119 ? -28.402 17.166 32.505 1.00 22.40 118 ARG B O 1
ATOM 2343 N N . VAL B 1 120 ? -27.368 15.271 31.904 1.00 22.06 119 VAL B N 1
ATOM 2344 C CA . VAL B 1 120 ? -28.419 14.810 31.031 1.00 20.72 119 VAL B CA 1
ATOM 2345 C C . VAL B 1 120 ? -28.672 13.370 31.402 1.00 21.05 119 VAL B C 1
ATOM 2346 O O . VAL B 1 120 ? -27.762 12.581 31.320 1.00 21.24 119 VAL B O 1
ATOM 2350 N N . TYR B 1 121 ? -29.873 12.990 31.790 1.00 21.02 120 TYR B N 1
ATOM 2351 C CA . TYR B 1 121 ? -30.087 11.545 32.060 1.00 21.03 120 TYR B CA 1
ATOM 2352 C C . TYR B 1 121 ? -30.712 10.900 30.830 1.00 20.08 120 TYR B C 1
ATOM 2353 O O . TYR B 1 121 ? -31.869 11.252 30.481 1.00 19.44 120 TYR B O 1
ATOM 2362 N N . ALA B 1 122 ? -29.958 10.039 30.139 1.00 19.52 121 ALA B N 1
ATOM 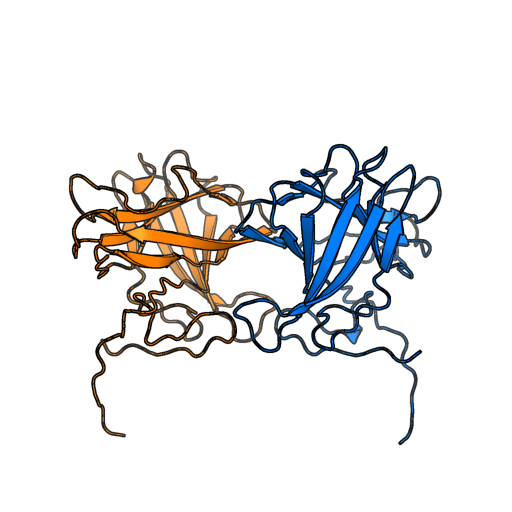2363 C CA . ALA B 1 122 ? -30.502 9.346 28.901 1.00 18.84 121 ALA B CA 1
ATOM 2364 C C . ALA B 1 122 ? -31.079 7.986 29.324 1.00 20.41 121 ALA B C 1
ATOM 2365 O O . ALA B 1 122 ? -30.410 7.255 30.069 1.00 19.60 121 ALA B O 1
ATOM 2367 N N . LYS B 1 123 ? -32.274 7.631 28.841 1.00 21.77 122 LYS B N 1
ATOM 2368 C CA . LYS B 1 123 ? -32.846 6.314 29.110 1.00 22.30 122 LYS B CA 1
ATOM 2369 C C . LYS B 1 123 ? -33.774 5.889 27.997 1.00 23.62 122 LYS B C 1
ATOM 2370 O O . LYS B 1 123 ? -34.263 6.733 27.222 1.00 23.31 122 LYS B O 1
ATOM 2376 N N . ILE B 1 124 ? -33.920 4.563 27.861 1.00 22.81 123 ILE B N 1
ATOM 2377 C CA . ILE B 1 124 ? -34.898 3.974 26.978 1.00 23.74 123 ILE B CA 1
ATOM 2378 C C . ILE B 1 124 ? -35.680 3.059 27.908 1.00 23.25 123 ILE B C 1
ATOM 2379 O O . ILE B 1 124 ? -35.094 2.098 28.542 1.00 24.85 123 ILE B O 1
ATOM 2384 N N . GLY B 1 125 ? -36.940 3.397 28.051 1.00 22.60 124 GLY B N 1
ATOM 2385 C CA . GLY B 1 125 ? -37.768 2.774 29.055 1.00 23.91 124 GLY B CA 1
ATOM 2386 C C . GLY B 1 125 ? -39.270 2.933 28.790 1.00 24.82 124 GLY B C 1
ATOM 2387 O O . GLY B 1 125 ? -39.679 3.497 27.802 1.00 22.58 124 GLY B O 1
ATOM 2388 N N . GLN B 1 126 ? -40.079 2.447 29.715 1.00 27.71 125 GLN B N 1
ATOM 2389 C CA . GLN B 1 126 ? -41.519 2.550 29.578 1.00 29.90 125 GLN B CA 1
ATOM 2390 C C . GLN B 1 126 ? -41.970 4.017 29.644 1.00 32.24 125 GLN B C 1
ATOM 2391 O O . GLN B 1 126 ? -41.421 4.814 30.444 1.00 31.37 125 GLN B O 1
ATOM 2397 N N . MET B 1 127 ? -42.967 4.326 28.821 1.00 32.89 126 MET B N 1
ATOM 2398 C CA . MET B 1 127 ? -43.595 5.649 28.794 1.00 35.16 126 MET B CA 1
ATOM 2399 C C . MET B 1 127 ? -44.485 5.888 29.976 1.00 35.23 126 MET B C 1
ATOM 2400 O O . MET B 1 127 ? -44.693 7.036 30.381 1.00 34.68 126 MET B O 1
ATOM 2405 N N . GLY B 1 128 ? -45.094 4.817 30.470 1.00 35.46 127 GLY B N 1
ATOM 2406 C CA . GLY B 1 128 ? -46.031 4.913 31.593 1.00 35.13 127 GLY B CA 1
ATOM 2407 C C . GLY B 1 128 ? -45.630 4.063 32.771 1.00 34.92 127 GLY B C 1
ATOM 2408 O O . GLY B 1 128 ? -44.650 3.287 32.720 1.00 35.03 127 GLY B O 1
ATOM 2409 N N . GLU B 1 129 ? -46.376 4.246 33.852 1.00 34.07 128 GLU B N 1
ATOM 2410 C CA . GLU B 1 129 ? -46.147 3.545 35.078 1.00 33.38 128 GLU B CA 1
ATOM 2411 C C . GLU B 1 129 ? -46.052 2.036 34.765 1.00 32.42 128 GLU B C 1
ATOM 2412 O O . GLU B 1 129 ? -46.741 1.520 33.895 1.00 30.42 128 GLU B O 1
ATOM 2418 N N . PRO B 1 130 ? -45.116 1.332 35.387 1.00 31.80 129 PRO B N 1
ATOM 2419 C CA . PRO B 1 130 ? -44.113 1.631 36.371 1.00 30.42 129 PRO B CA 1
ATOM 2420 C C . PRO B 1 130 ? -42.756 2.151 35.871 1.00 29.61 129 PRO B C 1
ATOM 2421 O O . PRO B 1 130 ? -41.810 2.147 36.619 1.00 29.40 129 PRO B O 1
ATOM 2425 N N . TYR B 1 131 ? -42.667 2.612 34.642 1.00 30.19 130 TYR B N 1
ATOM 2426 C CA . TYR B 1 131 ? -41.482 3.298 34.172 1.00 29.43 130 TYR B CA 1
ATOM 2427 C C . TYR B 1 131 ? -40.224 2.433 34.229 1.00 29.80 130 TYR B C 1
ATOM 2428 O O . TYR B 1 131 ? -39.147 2.914 34.579 1.00 28.68 130 TYR B O 1
ATOM 2437 N N . THR B 1 132 ? -40.344 1.160 33.867 1.00 28.66 131 THR B N 1
ATOM 2438 C CA . THR B 1 132 ? -39.169 0.315 33.898 1.00 26.78 131 THR B CA 1
ATOM 2439 C C . THR B 1 132 ? -38.192 0.885 32.909 1.00 26.94 131 THR B C 1
ATOM 2440 O O . THR B 1 132 ? -38.580 1.357 31.795 1.00 26.04 131 THR B O 1
ATOM 2444 N N . GLU B 1 133 ? -36.924 0.888 33.319 1.00 26.22 132 GLU B N 1
ATOM 2445 C CA . GLU B 1 133 ? -35.901 1.435 32.460 1.00 27.07 132 GLU B CA 1
ATOM 2446 C C . GLU B 1 133 ? -35.110 0.226 31.939 1.00 26.36 132 GLU B C 1
ATOM 2447 O O . GLU B 1 133 ? -34.487 -0.522 32.706 1.00 26.86 132 GLU B O 1
ATOM 2453 N N . TYR B 1 134 ? -35.181 0.004 30.635 1.00 26.34 133 TYR B N 1
ATOM 2454 C CA . TYR B 1 134 ? -34.428 -1.100 30.006 1.00 24.06 133 TYR B CA 1
ATOM 2455 C C . TYR B 1 134 ? -33.012 -0.782 29.723 1.00 24.77 133 TYR B C 1
ATOM 2456 O O . TYR B 1 134 ? -32.209 -1.691 29.716 1.00 26.15 133 TYR B O 1
ATOM 2465 N N . TRP B 1 135 ? -32.673 0.498 29.465 1.00 24.38 134 TRP B N 1
ATOM 2466 C CA . TRP B 1 135 ? -31.245 0.919 29.347 1.00 23.09 134 TRP B CA 1
ATOM 2467 C C . TRP B 1 135 ? -31.183 2.365 29.864 1.00 23.56 134 TRP B C 1
ATOM 2468 O O . TRP B 1 135 ? -32.140 3.130 29.614 1.00 22.98 134 TRP B O 1
ATOM 2479 N N . ASN B 1 136 ? -30.077 2.716 30.541 1.00 22.74 135 ASN B N 1
ATOM 2480 C CA . ASN B 1 136 ? -29.926 4.036 31.197 1.00 22.84 135 ASN B CA 1
ATOM 2481 C C . ASN B 1 136 ? -28.518 4.417 31.649 1.00 22.68 135 ASN B C 1
ATOM 2482 O O . ASN B 1 136 ? -28.304 5.119 32.650 1.00 21.16 135 ASN B O 1
ATOM 2487 N N . ASN B 1 137 ? -27.558 3.953 30.876 1.00 23.59 136 ASN B N 1
ATOM 2488 C CA . ASN B 1 137 ? -26.153 4.128 31.131 1.00 24.46 136 ASN B CA 1
ATOM 2489 C C . ASN B 1 137 ? -25.820 3.638 32.568 1.00 26.21 136 ASN B C 1
ATOM 2490 O O . ASN B 1 137 ? -25.093 4.308 33.336 1.00 25.51 136 ASN B O 1
ATOM 2495 N N . ASN B 1 138 ? -26.377 2.494 32.939 1.00 27.03 137 ASN B N 1
ATOM 2496 C CA . ASN B 1 138 ? -26.207 1.948 34.299 1.00 28.10 137 ASN B CA 1
ATOM 2497 C C . ASN B 1 138 ? -26.480 2.981 35.413 1.00 28.43 137 ASN B C 1
ATOM 2498 O O . ASN B 1 138 ? -25.663 3.182 36.349 1.00 27.89 137 ASN B O 1
ATOM 2503 N N . TRP B 1 139 ? -27.617 3.673 35.273 1.00 26.58 138 TRP B N 1
ATOM 2504 C CA . TRP B 1 139 ? -28.137 4.610 36.285 1.00 27.58 138 TRP B CA 1
ATOM 2505 C C . TRP B 1 139 ? -27.374 5.954 36.398 1.00 27.88 138 TRP B C 1
ATOM 2506 O O . TRP B 1 139 ? -27.652 6.765 37.259 1.00 27.19 138 TRP B O 1
ATOM 2517 N N . ASN B 1 140 ? -26.397 6.161 35.525 1.00 28.65 139 ASN B N 1
ATOM 2518 C CA . ASN B 1 140 ? -25.563 7.360 35.570 1.00 28.93 139 ASN B CA 1
ATOM 2519 C C . ASN B 1 140 ? -25.939 8.380 34.511 1.00 29.35 139 ASN B C 1
ATOM 2520 O O . ASN B 1 140 ? -25.917 8.091 33.303 1.00 28.20 139 ASN B O 1
ATOM 2525 N N . PRO B 1 141 ? -26.255 9.598 34.952 1.00 28.18 140 PRO B N 1
ATOM 2526 C CA . PRO B 1 141 ? -26.375 10.697 33.988 1.00 27.22 140 PRO B CA 1
ATOM 2527 C C . PRO B 1 141 ? -25.038 11.034 33.352 1.00 26.42 140 PRO B C 1
ATOM 2528 O O . PRO B 1 141 ? -24.016 10.678 33.881 1.00 24.25 140 PRO B O 1
ATOM 2532 N N . PHE B 1 142 ? -25.062 11.692 32.205 1.00 24.44 141 PHE B N 1
ATOM 2533 C CA . PHE B 1 142 ? -23.840 12.219 31.574 1.00 24.19 141 PHE B CA 1
ATOM 2534 C C . PHE B 1 142 ? -23.531 13.678 31.962 1.00 23.51 141 PHE B C 1
ATOM 2535 O O . PHE B 1 142 ? -24.422 14.552 31.945 1.00 22.93 141 PHE B O 1
ATOM 2543 N N . ASN B 1 143 ? -22.262 13.930 32.246 1.00 23.06 142 ASN B N 1
ATOM 2544 C CA . ASN B 1 143 ? -21.795 15.206 32.634 1.00 24.20 142 ASN B CA 1
ATOM 2545 C C . ASN B 1 143 ? -21.258 15.954 31.395 1.00 23.48 142 ASN B C 1
ATOM 2546 O O . ASN B 1 143 ? -20.257 15.585 30.803 1.00 23.73 142 ASN B O 1
ATOM 2551 N N . LEU B 1 144 ? -21.948 17.012 31.069 1.00 21.94 143 LEU B N 1
ATOM 2552 C CA . LEU B 1 144 ? -21.609 17.903 29.980 1.00 22.48 143 LEU B CA 1
ATOM 2553 C C . LEU B 1 144 ? -20.799 19.066 30.492 1.00 23.27 143 LEU B C 1
ATOM 2554 O O . LEU B 1 144 ? -21.101 19.607 31.553 1.00 21.95 143 LEU B O 1
ATOM 2559 N N . THR B 1 145 ? -19.734 19.386 29.749 1.00 24.82 144 THR B N 1
ATOM 2560 C CA . THR B 1 145 ? -18.865 20.530 30.022 1.00 24.91 144 THR B CA 1
ATOM 2561 C C . THR B 1 145 ? -18.769 21.363 28.762 1.00 25.57 144 THR B C 1
ATOM 2562 O O . THR B 1 145 ? -18.601 20.815 27.650 1.00 25.98 144 THR B O 1
ATOM 2566 N N . PRO B 1 146 ? -18.847 22.699 28.890 1.00 24.71 145 PRO B N 1
ATOM 2567 C CA . PRO B 1 146 ? -18.650 23.542 27.707 1.00 24.32 145 PRO B CA 1
ATOM 2568 C C . PRO B 1 146 ? -17.338 23.383 26.957 1.00 23.10 145 PRO B C 1
ATOM 2569 O O . PRO B 1 146 ? -16.313 23.309 27.581 1.00 22.66 145 PRO B O 1
ATOM 2573 N N . GLY B 1 147 ? -17.434 23.279 25.627 1.00 22.70 146 GLY B N 1
ATOM 2574 C CA . GLY B 1 147 ? -16.338 22.962 24.763 1.00 23.67 146 GLY B CA 1
ATOM 2575 C C . GLY B 1 147 ? -16.111 21.458 24.603 1.00 24.76 146 GLY B C 1
ATOM 2576 O O . GLY B 1 147 ? -15.083 21.047 24.019 1.00 23.81 146 GLY B O 1
ATOM 2577 N N . GLN B 1 148 ? -17.013 20.635 25.130 1.00 24.15 147 GLN B N 1
ATOM 2578 C CA . GLN B 1 148 ? -16.809 19.192 25.036 1.00 24.45 147 GLN B CA 1
ATOM 2579 C C . GLN B 1 148 ? -18.073 18.483 24.538 1.00 25.27 147 GLN B C 1
ATOM 2580 O O . GLN B 1 148 ? -19.136 18.496 25.205 1.00 25.50 147 GLN B O 1
ATOM 2586 N N . LYS B 1 149 ? -17.978 17.921 23.339 1.00 24.46 148 LYS B N 1
ATOM 2587 C CA . LYS B 1 149 ? -19.097 17.147 22.824 1.00 25.63 148 LYS B CA 1
ATOM 2588 C C . LYS B 1 149 ? -18.859 15.668 23.217 1.00 25.65 148 LYS B C 1
ATOM 2589 O O . LYS B 1 149 ? -17.746 15.148 23.173 1.00 27.24 148 LYS B O 1
ATOM 2595 N N . LEU B 1 150 ? -19.931 15.027 23.578 1.00 26.61 149 LEU B N 1
ATOM 2596 C CA . LEU B 1 150 ? -19.942 13.650 23.973 1.00 26.47 149 LEU B CA 1
ATOM 2597 C C . LEU B 1 150 ? -20.651 12.783 22.936 1.00 25.63 149 LEU B C 1
ATOM 2598 O O . LEU B 1 150 ? -21.829 12.922 22.753 1.00 24.70 149 LEU B O 1
ATOM 2603 N N . THR B 1 151 ? -19.914 11.867 22.295 1.00 26.07 150 THR B N 1
ATOM 2604 C CA . THR B 1 151 ? -20.517 10.871 21.421 1.00 25.90 150 THR B CA 1
ATOM 2605 C C . THR B 1 151 ? -20.528 9.531 22.152 1.00 24.79 150 THR B C 1
ATOM 2606 O O . THR B 1 151 ? -19.472 8.911 22.352 1.00 25.56 150 THR B O 1
ATOM 2610 N N . VAL B 1 152 ? -21.708 9.106 22.533 1.00 22.00 151 VAL B N 1
ATOM 2611 C CA . VAL B 1 152 ? -21.930 7.831 23.214 1.00 23.19 151 VAL B CA 1
ATOM 2612 C C . VAL B 1 152 ? -22.249 6.618 22.270 1.00 23.40 151 VAL B C 1
ATOM 2613 O O . VAL B 1 152 ? -22.915 6.752 21.291 1.00 22.81 151 VAL B O 1
ATOM 2617 N N . GLU B 1 153 ? -21.809 5.433 22.639 1.00 25.89 152 GLU B N 1
ATOM 2618 C CA . GLU B 1 153 ? -22.141 4.236 21.885 1.00 27.01 152 GLU B CA 1
ATOM 2619 C C . GLU B 1 153 ? -22.133 3.071 22.831 1.00 26.37 152 GLU B C 1
ATOM 2620 O O . GLU B 1 153 ? -21.100 2.673 23.354 1.00 27.26 152 GLU B O 1
ATOM 2626 N N . GLN B 1 154 ? -23.306 2.538 23.114 1.00 27.42 153 GLN B N 1
ATOM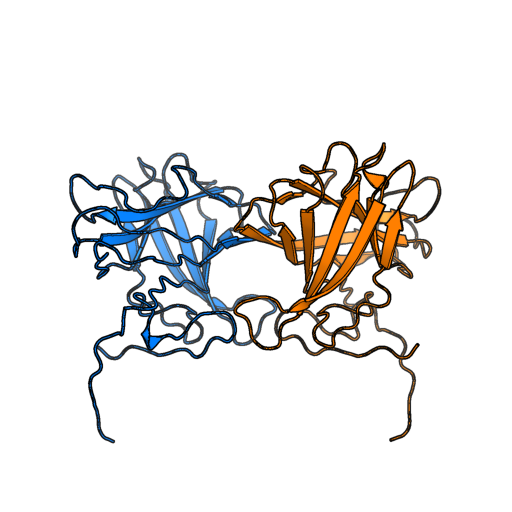 2627 C CA . GLN B 1 154 ? -23.384 1.378 23.985 1.00 27.04 153 GLN B CA 1
ATOM 2628 C C . GLN B 1 154 ? -24.305 0.318 23.460 1.00 27.12 153 GLN B C 1
ATOM 2629 O O . GLN B 1 154 ? -25.303 0.611 22.838 1.00 27.42 153 GLN B O 1
ATOM 2635 N N . ASN B 1 155 ? -23.979 -0.938 23.780 1.00 28.07 154 ASN B N 1
ATOM 2636 C CA . ASN B 1 155 ? -24.879 -2.053 23.530 1.00 27.93 154 ASN B CA 1
ATOM 2637 C C . ASN B 1 155 ? -25.577 -2.605 24.763 1.00 27.13 154 ASN B C 1
ATOM 2638 O O . ASN B 1 155 ? -25.044 -2.663 25.911 1.00 25.95 154 ASN B O 1
ATOM 2643 N N . PHE B 1 156 ? -26.799 -3.024 24.537 1.00 26.07 155 PHE B N 1
ATOM 2644 C CA . PHE B 1 156 ? -27.499 -3.750 25.524 1.00 26.36 155 PHE B CA 1
ATOM 2645 C C . PHE B 1 156 ? -28.418 -4.721 24.834 1.00 27.60 155 PHE B C 1
ATOM 2646 O O . PHE B 1 156 ? -28.948 -4.441 23.722 1.00 26.50 155 PHE B O 1
ATOM 2654 N N . THR B 1 157 ? -28.643 -5.842 25.516 1.00 28.21 156 THR B N 1
ATOM 2655 C CA . THR B 1 157 ? -29.634 -6.830 25.106 1.00 27.62 156 THR B CA 1
ATOM 2656 C C . THR B 1 157 ? -30.896 -6.744 25.952 1.00 27.82 156 THR B C 1
ATOM 2657 O O . THR B 1 157 ? -30.808 -6.712 27.176 1.00 27.69 156 THR B O 1
ATOM 2661 N N . MET B 1 158 ? -32.057 -6.711 25.302 1.00 26.73 157 MET B N 1
ATOM 2662 C CA . MET B 1 158 ? -33.379 -6.746 25.968 1.00 28.57 157 MET B CA 1
ATOM 2663 C C . MET B 1 158 ? -33.749 -8.135 26.528 1.00 30.15 157 MET B C 1
ATOM 2664 O O . MET B 1 158 ? -34.202 -9.050 25.765 1.00 30.85 157 MET B O 1
ATOM 2669 N N . ASN B 1 159 ? -33.561 -8.280 27.841 1.00 30.04 158 ASN B N 1
ATOM 2670 C CA . ASN B 1 159 ? -33.838 -9.514 28.565 1.00 30.35 158 ASN B CA 1
ATOM 2671 C C . ASN B 1 159 ? -35.227 -9.659 29.140 1.00 29.66 158 ASN B C 1
ATOM 2672 O O . ASN B 1 159 ? -35.637 -10.753 29.543 1.00 28.93 158 ASN B O 1
ATOM 2677 N N . TYR B 1 160 ? -35.969 -8.572 29.142 1.00 28.68 159 TYR B N 1
ATOM 2678 C CA . TYR B 1 160 ? -37.343 -8.600 29.562 1.00 28.01 159 TYR B CA 1
ATOM 2679 C C . TYR B 1 160 ? -38.236 -8.909 28.338 1.00 28.54 159 TYR B C 1
ATOM 2680 O O . TYR B 1 160 ? -37.812 -8.797 27.176 1.00 29.58 159 TYR B O 1
ATOM 2689 N N . PRO B 1 161 ? -39.479 -9.277 28.609 1.00 27.85 160 PRO B N 1
ATOM 2690 C CA . PRO B 1 161 ? -40.411 -9.530 27.565 1.00 29.13 160 PRO B CA 1
ATOM 2691 C C . PRO B 1 161 ? -40.632 -8.279 26.722 1.00 31.48 160 PRO B C 1
ATOM 2692 O O . PRO B 1 161 ? -40.527 -7.133 27.213 1.00 33.50 160 PRO B O 1
ATOM 2696 N N . THR B 1 162 ? -40.867 -8.497 25.432 1.00 32.11 161 THR B N 1
ATOM 2697 C CA . THR B 1 162 ? -41.019 -7.416 24.431 1.00 31.69 161 THR B CA 1
ATOM 2698 C C . THR B 1 162 ? -42.017 -6.404 24.945 1.00 31.78 161 THR B C 1
ATOM 2699 O O . THR B 1 162 ? -43.047 -6.792 25.492 1.00 33.99 161 THR B O 1
ATOM 2703 N N . ASP B 1 163 ? -41.730 -5.129 24.771 1.00 30.15 162 ASP B N 1
ATOM 2704 C CA . ASP B 1 163 ? -42.525 -4.080 25.378 1.00 30.79 162 ASP B CA 1
ATOM 2705 C C . ASP B 1 163 ? -42.633 -2.980 24.348 1.00 30.87 162 ASP B C 1
ATOM 2706 O O . ASP B 1 163 ? -41.669 -2.357 24.022 1.00 30.79 162 ASP B O 1
ATOM 2711 N N . ASP B 1 164 ? -43.826 -2.772 23.823 1.00 31.44 163 ASP B N 1
ATOM 2712 C CA . ASP B 1 164 ? -44.029 -1.821 22.743 1.00 31.77 163 ASP B CA 1
ATOM 2713 C C . ASP B 1 164 ? -44.412 -0.432 23.280 1.00 32.33 163 ASP B C 1
ATOM 2714 O O . ASP B 1 164 ? -44.710 0.461 22.522 1.00 31.20 163 ASP B O 1
ATOM 2719 N N . THR B 1 165 ? -44.308 -0.243 24.605 1.00 32.97 164 THR B N 1
ATOM 2720 C CA . THR B 1 165 ? -44.674 1.026 25.217 1.00 32.79 164 THR B CA 1
ATOM 2721 C C . THR B 1 165 ? -43.423 1.825 25.619 1.00 31.92 164 THR B C 1
ATOM 2722 O O . THR B 1 165 ? -43.482 2.540 26.595 1.00 32.13 164 THR B O 1
ATOM 2726 N N . CYS B 1 166 ? -42.333 1.754 24.837 1.00 29.97 165 CYS B N 1
ATOM 2727 C CA . CYS B 1 166 ? -41.045 2.383 25.218 1.00 29.00 165 CYS B CA 1
ATOM 2728 C C . CYS B 1 166 ? -40.798 3.723 24.556 1.00 28.37 165 CYS B C 1
ATOM 2729 O O . CYS B 1 166 ? -41.371 3.990 23.492 1.00 26.94 165 CYS B O 1
ATOM 2732 N N . GLU B 1 167 ? -39.897 4.525 25.159 1.00 27.01 166 GLU B N 1
ATOM 2733 C CA . GLU B 1 167 ? -39.379 5.714 24.472 1.00 25.96 166 GLU B CA 1
ATOM 2734 C C . GLU B 1 167 ? -37.934 5.906 24.773 1.00 25.62 166 GLU B C 1
ATOM 2735 O O . GLU B 1 167 ? -37.429 5.356 25.769 1.00 27.80 166 GLU B O 1
ATOM 2741 N N . PHE B 1 168 ? -37.266 6.682 23.918 1.00 24.32 167 PHE B N 1
ATOM 2742 C CA . PHE B 1 168 ? -35.881 7.040 24.066 1.00 22.86 167 PHE B CA 1
ATOM 2743 C C . PHE B 1 168 ? -35.977 8.489 24.501 1.00 24.03 167 PHE B C 1
ATOM 2744 O O . PHE B 1 168 ? -36.328 9.384 23.671 1.00 25.24 167 PHE B O 1
ATOM 2752 N N . THR B 1 169 ? -35.700 8.727 25.788 1.00 23.90 168 THR B N 1
ATOM 2753 C CA . THR B 1 169 ? -35.910 10.049 26.367 1.00 23.51 168 THR B CA 1
ATOM 2754 C C . THR B 1 169 ? -34.662 10.532 27.062 1.00 23.66 168 THR B C 1
ATOM 2755 O O . THR B 1 169 ? -33.864 9.714 27.578 1.00 21.64 168 THR B O 1
ATOM 2759 N N . PHE B 1 170 ? -34.462 11.848 27.042 1.00 24.30 169 PHE B N 1
ATOM 2760 C CA . PHE B 1 170 ? -33.365 12.480 27.767 1.00 24.51 169 PHE B CA 1
ATOM 2761 C C . PHE B 1 170 ? -34.012 13.460 28.782 1.00 25.91 169 PHE B C 1
ATOM 2762 O O . PHE B 1 170 ? -34.763 14.347 28.369 1.00 25.81 169 PHE B O 1
ATOM 2770 N N . HIS B 1 171 ? -33.774 13.254 30.082 1.00 25.76 170 HIS B N 1
ATOM 2771 C CA . HIS B 1 171 ? -34.247 14.132 31.161 1.00 24.77 170 HIS B CA 1
ATOM 2772 C C . HIS B 1 171 ? -33.194 15.194 31.423 1.00 25.20 170 HIS B C 1
ATOM 2773 O O . HIS B 1 171 ? -31.976 14.864 31.514 1.00 22.35 170 HIS B O 1
ATOM 2780 N N . LEU B 1 172 ? -33.631 16.450 31.600 1.00 24.78 171 LEU B N 1
ATOM 2781 C CA . LEU B 1 172 ? -32.727 17.585 31.766 1.00 25.06 171 LEU B CA 1
ATOM 2782 C C . LEU B 1 172 ? -33.043 18.489 32.984 1.00 26.13 171 LEU B C 1
ATOM 2783 O O . LEU B 1 172 ? -32.330 19.452 33.219 1.00 26.22 171 LEU B O 1
ATOM 2788 N N . GLY B 1 173 ? -34.104 18.202 33.741 1.00 25.38 172 GLY B N 1
ATOM 2789 C CA . GLY B 1 173 ? -34.599 19.089 34.781 1.00 25.61 172 GLY B CA 1
ATOM 2790 C C . GLY B 1 173 ? -34.156 18.798 36.184 1.00 26.02 172 GLY B C 1
ATOM 2791 O O . GLY B 1 173 ? -33.267 17.969 36.409 1.00 25.35 172 GLY B O 1
ATOM 2792 N N . GLY B 1 174 ? -34.784 19.495 37.136 1.00 26.89 173 GLY B N 1
ATOM 2793 C CA . GLY B 1 174 ? -34.411 19.416 38.561 1.00 26.82 173 GLY B CA 1
ATOM 2794 C C . GLY B 1 174 ? -32.930 19.629 38.828 1.00 27.07 173 GLY B C 1
ATOM 2795 O O . GLY B 1 174 ? -32.283 20.544 38.279 1.00 27.99 173 GLY B O 1
ATOM 2796 N N . GLU B 1 175 ? -32.384 18.723 39.613 1.00 26.78 174 GLU B N 1
ATOM 2797 C CA . GLU B 1 175 ? -31.040 18.752 39.991 1.00 28.67 174 GLU B CA 1
ATOM 2798 C C . GLU B 1 175 ? -30.037 18.483 38.854 1.00 27.43 174 GLU B C 1
ATOM 2799 O O . GLU B 1 175 ? -28.895 18.728 39.060 1.00 25.95 174 GLU B O 1
ATOM 2805 N N . LEU B 1 176 ? -30.454 18.094 37.642 1.00 27.69 175 LEU B N 1
ATOM 2806 C CA . LEU B 1 176 ? -29.511 17.978 36.512 1.00 25.53 175 LEU B CA 1
ATOM 2807 C C . LEU B 1 176 ? -29.144 19.327 35.870 1.00 25.97 175 LEU B C 1
ATOM 2808 O O . LEU B 1 176 ? -28.096 19.448 35.239 1.00 24.97 175 LEU B O 1
ATOM 2813 N N . ALA B 1 177 ? -30.029 20.310 36.031 1.00 24.23 176 ALA B N 1
ATOM 2814 C CA . ALA B 1 177 ? -30.046 21.488 35.200 1.00 25.00 176 ALA B CA 1
ATOM 2815 C C . ALA B 1 177 ? -28.972 22.495 35.599 1.00 23.95 176 ALA B C 1
ATOM 2816 O O . ALA B 1 177 ? -28.623 22.605 36.780 1.00 25.28 176 ALA B O 1
ATOM 2818 N N . ALA B 1 178 ? -28.378 23.153 34.617 1.00 24.14 177 A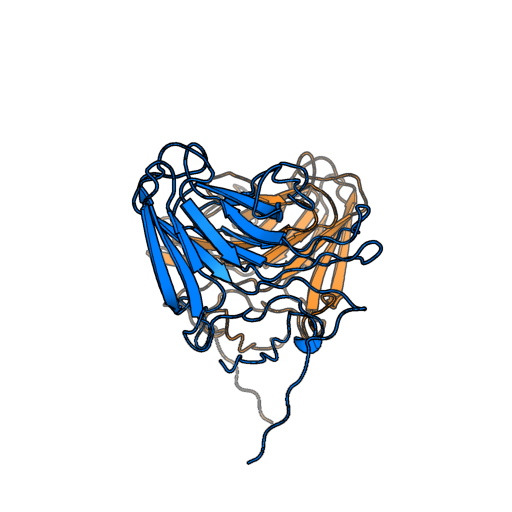LA B N 1
ATOM 2819 C CA . ALA B 1 178 ? -27.586 24.398 34.834 1.00 23.15 177 ALA B CA 1
ATOM 2820 C C . ALA B 1 178 ? -28.538 25.617 35.110 1.00 23.70 177 ALA B C 1
ATOM 2821 O O . ALA B 1 178 ? -29.779 25.477 35.117 1.00 22.82 177 ALA B O 1
ATOM 2823 N N . GLY B 1 179 ? -27.942 26.777 35.347 1.00 22.41 178 GLY B N 1
ATOM 2824 C CA . GLY B 1 179 ? -28.648 28.044 35.349 1.00 22.78 178 GLY B CA 1
ATOM 2825 C C . GLY B 1 179 ? -29.409 28.312 34.101 1.00 21.90 178 GLY B C 1
ATOM 2826 O O . GLY B 1 179 ? -28.851 28.429 33.058 1.00 24.24 178 GLY B O 1
ATOM 2827 N N . THR B 1 180 ? -30.695 28.518 34.226 1.00 23.40 179 THR B N 1
ATOM 2828 C CA . THR B 1 180 ? -31.609 28.701 33.089 1.00 23.26 179 THR B CA 1
ATOM 2829 C C . THR B 1 180 ? -31.793 30.163 32.641 1.00 24.35 179 THR B C 1
ATOM 2830 O O . THR B 1 180 ? -31.779 31.044 33.462 1.00 26.14 179 THR B O 1
ATOM 2834 N N . PRO B 1 181 ? -31.999 30.420 31.338 1.00 25.06 180 PRO B N 1
ATOM 2835 C CA . PRO B 1 181 ? -32.026 29.507 30.198 1.00 23.51 180 PRO B CA 1
ATOM 2836 C C . PRO B 1 181 ? -30.684 29.062 29.709 1.00 23.88 180 PRO B C 1
ATOM 2837 O O . PRO B 1 181 ? -29.688 29.763 29.891 1.00 23.17 180 PRO B O 1
ATOM 2841 N N . TYR B 1 182 ? -30.636 27.858 29.130 1.00 23.42 181 TYR B N 1
ATOM 2842 C CA . TYR B 1 182 ? -29.430 27.381 28.462 1.00 23.93 181 TYR B CA 1
ATOM 2843 C C . TYR B 1 182 ? -29.786 26.319 27.397 1.00 23.24 181 TYR B C 1
ATOM 2844 O O . TYR B 1 182 ? -30.924 25.923 27.287 1.00 23.37 181 TYR B O 1
ATOM 2853 N N . TYR B 1 183 ? -28.856 25.974 26.533 1.00 21.67 182 TYR B N 1
ATOM 2854 C CA . TYR B 1 183 ? -29.171 25.059 25.442 1.00 23.09 182 TYR B CA 1
ATOM 2855 C C . TYR B 1 183 ? -28.499 23.704 25.614 1.00 22.76 182 TYR B C 1
ATOM 2856 O O . TYR B 1 183 ? -27.307 23.613 25.976 1.00 24.05 182 TYR B O 1
ATOM 2865 N N . VAL B 1 184 ? -29.240 22.642 25.337 1.00 23.33 183 VAL B N 1
ATOM 2866 C CA . VAL B 1 184 ? -28.705 21.313 25.152 1.00 22.26 183 VAL B CA 1
ATOM 2867 C C . VAL B 1 184 ? -28.901 20.913 23.709 1.00 22.75 183 VAL B C 1
ATOM 2868 O O . VAL B 1 184 ? -29.940 21.159 23.118 1.00 22.90 183 VAL B O 1
ATOM 2872 N N . TYR B 1 185 ? -27.873 20.339 23.119 1.00 23.58 184 TYR B N 1
ATOM 2873 C CA . TYR B 1 185 ? -27.892 19.947 21.724 1.00 23.92 184 TYR B CA 1
ATOM 2874 C C . TYR B 1 185 ? -27.839 18.423 21.590 1.00 23.99 184 TYR B C 1
ATOM 2875 O O . TYR B 1 185 ? -27.145 17.764 22.369 1.00 24.04 184 TYR B O 1
ATOM 2884 N N . LEU B 1 186 ? -28.499 17.895 20.562 1.00 23.53 185 LEU B N 1
ATOM 2885 C CA . LEU B 1 186 ? -28.591 16.436 20.298 1.00 23.08 185 LEU B CA 1
ATOM 2886 C C . LEU B 1 186 ? -28.422 16.276 18.804 1.00 24.70 185 LEU B C 1
ATOM 2887 O O . LEU B 1 186 ? -28.917 17.081 18.025 1.00 26.25 185 LEU B O 1
ATOM 2892 N N . ASP B 1 187 ? -27.686 15.256 18.402 1.00 23.41 186 ASP B N 1
ATOM 2893 C CA . ASP B 1 187 ? -27.360 15.045 17.025 1.00 23.16 186 ASP B CA 1
ATOM 2894 C C . ASP B 1 187 ? -26.934 13.560 16.825 1.00 22.60 186 ASP B C 1
ATOM 2895 O O . ASP B 1 187 ? -26.547 12.836 17.768 1.00 23.37 186 ASP B O 1
ATOM 2900 N N . ASP B 1 188 ? -27.032 13.124 15.595 1.00 22.72 187 ASP B N 1
ATOM 2901 C CA . ASP B 1 188 ? -26.554 11.800 15.260 1.00 22.67 187 ASP B CA 1
ATOM 2902 C C . ASP B 1 188 ? -27.068 10.751 16.256 1.00 20.90 187 ASP B C 1
ATOM 2903 O O . ASP B 1 188 ? -26.288 10.074 16.870 1.00 21.54 187 ASP B O 1
ATOM 2908 N N . VAL B 1 189 ? -28.364 10.697 16.455 1.00 20.70 188 VAL B N 1
ATOM 2909 C CA . VAL B 1 189 ? -28.968 9.748 17.379 1.00 23.79 188 VAL B CA 1
ATOM 2910 C C . VAL B 1 189 ? -29.383 8.494 16.616 1.00 24.09 188 VAL B C 1
ATOM 2911 O O . VAL B 1 189 ? -29.995 8.629 15.589 1.00 25.72 188 VAL B O 1
ATOM 2915 N N . SER B 1 190 ? -29.227 7.319 17.208 1.00 25.13 189 SER B N 1
ATOM 2916 C CA . SER B 1 190 ? -29.525 6.033 16.514 1.00 24.55 189 SER B CA 1
ATOM 2917 C C . SER B 1 190 ? -29.772 5.006 17.553 1.00 24.30 189 SER B C 1
ATOM 2918 O O . SER B 1 190 ? -29.055 4.964 18.557 1.00 22.95 189 SER B O 1
ATOM 2921 N N . LEU B 1 191 ? -30.794 4.183 17.326 1.00 24.82 190 LEU B N 1
ATOM 2922 C CA . LEU B 1 191 ? -31.011 2.978 18.096 1.00 24.89 190 LEU B CA 1
ATOM 2923 C C . LEU B 1 191 ? -31.095 1.790 17.095 1.00 25.04 190 LEU B C 1
ATOM 2924 O O . LEU B 1 191 ? -32.168 1.502 16.526 1.00 23.63 190 LEU B O 1
ATOM 2929 N N . TYR B 1 192 ? -29.952 1.167 16.845 1.00 25.02 191 TYR B N 1
ATOM 2930 C CA . TYR B 1 192 ? -29.785 0.130 15.806 1.00 25.43 191 TYR B CA 1
ATOM 2931 C C . TYR B 1 192 ? -30.013 -1.296 16.375 1.00 26.62 191 TYR B C 1
ATOM 2932 O O . TYR B 1 192 ? -29.559 -1.598 17.514 1.00 25.71 191 TYR B O 1
ATOM 2941 N N . ASP B 1 193 ? -30.714 -2.140 15.605 1.00 26.14 192 ASP B N 1
ATOM 2942 C CA . ASP B 1 193 ? -30.919 -3.565 15.903 1.00 26.09 192 ASP B CA 1
ATOM 2943 C C . ASP B 1 193 ? -30.736 -4.292 14.581 1.00 27.93 192 ASP B C 1
ATOM 2944 O O . ASP B 1 193 ? -31.547 -4.079 13.655 1.00 25.37 192 ASP B O 1
ATOM 2949 N N . PRO B 1 194 ? -29.670 -5.130 14.451 1.00 29.83 193 PRO B N 1
ATOM 2950 C CA . PRO B 1 194 ? -29.550 -5.846 13.205 1.00 31.46 193 PRO B CA 1
ATOM 2951 C C . PRO B 1 194 ? -30.770 -6.701 12.815 1.00 33.37 193 PRO B C 1
ATOM 2952 O O . PRO B 1 194 ? -30.903 -7.002 11.652 1.00 34.57 193 PRO B O 1
ATOM 2956 N N . ARG B 1 195 ? -31.637 -7.095 13.749 1.00 33.92 194 ARG B N 1
ATOM 2957 C CA . ARG B 1 195 ? -32.824 -7.921 13.437 1.00 34.31 194 ARG B CA 1
ATOM 2958 C C . ARG B 1 195 ? -34.093 -7.083 13.412 1.00 34.91 194 ARG B C 1
ATOM 2959 O O . ARG B 1 195 ? -35.192 -7.582 13.658 1.00 36.66 194 ARG B O 1
ATOM 2967 N N . PHE B 1 196 ? -33.935 -5.786 13.141 1.00 34.74 195 PHE B N 1
ATOM 2968 C CA . PHE B 1 196 ? -35.063 -4.903 12.949 1.00 34.21 195 PHE B CA 1
ATOM 2969 C C . PHE B 1 196 ? -34.944 -4.256 11.560 1.00 34.57 195 PHE B C 1
ATOM 2970 O O . PHE B 1 196 ? -33.853 -3.859 11.134 1.00 33.34 195 PHE B O 1
ATOM 2978 N N . VAL B 1 197 ? -36.086 -4.152 10.880 1.00 35.50 196 VAL B N 1
ATOM 2979 C CA . VAL B 1 197 ? -36.158 -3.513 9.572 1.00 35.83 196 VAL B CA 1
ATOM 2980 C C . VAL B 1 197 ? -37.386 -2.681 9.572 1.00 35.36 196 VAL B C 1
ATOM 2981 O O . VAL B 1 197 ? -38.443 -3.183 9.783 1.00 36.76 196 VAL B O 1
ATOM 2985 N N . LYS B 1 198 ? -37.251 -1.395 9.345 1.00 35.07 197 LYS B N 1
ATOM 2986 C CA . LYS B 1 198 ? -38.388 -0.535 9.359 1.00 35.26 197 LYS B CA 1
ATOM 2987 C C . LYS B 1 198 ? -39.397 -1.029 8.309 1.00 38.02 197 LYS B C 1
ATOM 2988 O O . LYS B 1 198 ? -38.999 -1.473 7.233 1.00 37.60 197 LYS B O 1
ATOM 2994 N N . PRO B 1 199 ? -40.693 -0.887 8.581 1.00 40.04 198 PRO B N 1
ATOM 2995 C CA . PRO B 1 199 ? -41.631 -1.185 7.475 1.00 41.55 198 PRO B CA 1
ATOM 2996 C C . PRO B 1 199 ? -41.472 -0.102 6.406 1.00 42.68 198 PRO B C 1
ATOM 2997 O O . PRO B 1 199 ? -41.165 1.048 6.751 1.00 42.34 198 PRO B O 1
ATOM 3001 N N . VAL B 1 200 ? -41.635 -0.492 5.134 1.00 43.42 199 VAL B N 1
ATOM 3002 C CA . VAL B 1 200 ? -41.495 0.413 3.992 1.00 44.53 199 VAL B CA 1
ATOM 3003 C C . VAL B 1 200 ? -42.829 0.564 3.312 1.00 45.38 199 VAL B C 1
ATOM 3004 O O . VAL B 1 200 ? -43.535 -0.399 3.179 1.00 46.63 199 VAL B O 1
ATOM 3008 N N . GLU B 1 201 ? -43.150 1.775 2.903 1.00 46.31 200 GLU B N 1
ATOM 3009 C CA . GLU B 1 201 ? -44.222 2.063 1.982 1.00 48.07 200 GLU B CA 1
ATOM 3010 C C . GLU B 1 201 ? -43.581 2.384 0.625 1.00 48.50 200 GLU B C 1
ATOM 3011 O O . GLU B 1 201 ? -42.400 2.780 0.548 1.00 46.78 200 GLU B O 1
ATOM 3017 N N . TYR B 1 202 ? -44.362 2.233 -0.444 1.00 49.15 201 TYR B N 1
ATOM 3018 C CA . TYR B 1 202 ? -43.882 2.592 -1.770 1.00 49.49 201 TYR B CA 1
ATOM 3019 C C . TYR B 1 202 ? -44.656 3.804 -2.221 1.00 51.67 201 TYR B C 1
ATOM 3020 O O . TYR B 1 202 ? -45.900 3.841 -2.151 1.00 51.92 201 TYR B O 1
ATOM 3029 N N . VAL B 1 203 ? -43.917 4.829 -2.612 1.00 54.65 202 VAL B N 1
ATOM 3030 C CA . VAL B 1 203 ? -44.544 6.009 -3.170 1.00 57.46 202 VAL B CA 1
ATOM 3031 C C . VAL B 1 203 ? -44.028 6.225 -4.584 1.00 59.47 202 VAL B C 1
ATOM 3032 O O . VAL B 1 203 ? -42.882 5.880 -4.927 1.00 59.41 202 VAL B O 1
ATOM 3036 N N . LEU B 1 204 ? -44.902 6.804 -5.404 1.00 61.71 203 LEU B N 1
ATOM 3037 C CA . LEU B 1 204 ? -44.647 6.912 -6.837 1.00 63.00 203 LEU B CA 1
ATOM 3038 C C . LEU B 1 204 ? -44.074 8.295 -7.163 1.00 64.15 203 LEU B C 1
ATOM 3039 O O . LEU B 1 204 ? -44.663 9.314 -6.754 1.00 64.77 203 LEU B O 1
ATOM 3044 N N . PRO B 1 205 ? -42.911 8.342 -7.862 1.00 65.24 204 PRO B N 1
ATOM 3045 C CA . PRO B 1 205 ? -42.445 9.641 -8.345 1.00 65.74 204 PRO B CA 1
ATOM 3046 C C . PRO B 1 205 ? -43.219 10.019 -9.604 1.00 66.18 204 PRO B C 1
ATOM 3047 O O . PRO B 1 205 ? -43.311 11.198 -9.938 1.00 67.22 204 PRO B O 1
#

Foldseek 3Di:
DDADFDDDPPDPGPQQFQARDFFCLVFDDPVKDKAADQAWDKDWGWADDPPDPSGIWIKMWGAAQHDDLQRIKIKHAQDKAAAFWKKKWKKKKAWQAWFWKWKFKFAPDPPTDTQDTPVVDTDTHHHPDMDIDIDMDGRNDHIDRRIMTMIGGHDRRHDPPTIMMIMHRTTIGTPPGGDDDDDDDD/DDADADDDPPDPGPQQFQFRDFFCLVFDDPPWDKAAPQAWDKDWTWAADPPDPSGIWIKMWGAAQHDDLQRIKIKHAQDKAAAFWKKKWKKKKAWQAWFWKWKFKFAPDPPTDTQDTPVVDTDTHDHPDIDIDIDMDGHNDHIDRRIMTMIGGHDPRHDPPGIMMIMRRTTIGTPPGGDDDDDDDD

B-factor: mean 32.1, std 9.2, range [6.06, 70.22]

CATH classification: 2.60.120.260

Sequence (372 aa):
HMALEDKSSKLPDYKNDLLYERTFDEGLCFPWHTCEDSGGKCDFAVVDVPGEPGNKAFRLTVIDKGQQNKWSVQMRHRGITLEQGHTYTVRRFTIWSDKSCRVYAKIGQMGEPYTEYWNNNWNPFNLTPGQKLTVEQNNFTMNYPTDDTCEFTFHLGGELAAGTPYYVYLDDVSLYDPRFVKPVEYVLPHMALEDKSSKLPDYKKNDLLYERTFDEGLCFPWHTCEDSGGKCDFAVVDVPGEPGNKAFRLTVIDKGQNKWSVQMRHRGITLEQGHTYTVRRFTIWSDKSCRVYAKIGQMGEPYTEYWNNNWNPFNLTPGQKLTVEQNFTMNYPTDDTCEFTFHLGGELAAGTPYYVYLDDVSLYDPRFVKPVEYVLP

InterPro domains:
  IPR001701 Glycoside hydrolase family 9 [PF00759] (308-807)
  IPR002105 Dockerin type I repeat [PF00404] (832-886)
  IPR002105 Dockerin type I repeat [PS00448] (866-885)
  IPR003305 Carbohydrate-binding, CenC-like [PF02018] (40-178)
  IPR004197 Cellulase, Ig-like domain [PF02927] (211-292)
  IPR004197 Cellulase, Ig-like domain [cd02850] (214-303)
  IPR008928 Six-hairpin glycosidase superfamily [SSF48208] (307-813)
  IPR008979 Galactose-binding-like domain superfamily [SSF49785] (42-198)
  IPR012341 Six-hairpin glycosidase-like superfamily [G3DSA:1.50.10.10] (306-815)
  IPR013783 Immunoglobulin-like fold [G3DSA:2.60.40.10] (210-304)
  IPR014756 Immunoglobulin E-set [SSF81296] (210-304)
  IPR016134 Dockerin domain [PS51766] (828-894)
  IPR018221 Glycoside hydrolase family 9, His active site [PS00592] (713-739)
  IPR033126 Glycosyl hydrolases family 9, Asp/Glu active sites [PS00698] (784-802)
  IPR036439 Dockerin domain superfamily [G3DSA:1.10.1330.10] (830-895)
  IPR036439 Dockerin domain superfamily [SSF63446] (829-894)

Radius of gyration: 22.25 Å; Cα contacts (8 Å, |Δi|>4): 987; chains: 2; bounding box: 59×50×53 Å

GO terms:
  GO:0016162 cellulose 1,4-beta-cellobiosidase activity (F, IDA)
  GO:0005576 extracellular region (C, IDA)
  GO:0000272 polysaccharide catabolic process (P, IDA)

Organism: Acetivibrio thermocellus (NCBI:txid1515)

Nearest PDB structures (foldseek):
  3p6b-assembly1_B-2  TM=1.005E+00  e=9.463E-37  Acetivibrio thermocellus
  3k4z-assembly1_A  TM=9.847E-01  e=7.640E-30  Acetivibrio thermocellus JW20
  1ulp-assembly1_A  TM=7.083E-01  e=2.099E-08  Cellulomonas fimi
  2c26-assembly1_A  TM=6.057E-01  e=4.375E-05  Acetivibrio thermocellus
  3qd6-assembly2_F  TM=3.759E-01  e=2.508E-02  Homo sapiens